Protein AF-A0A1H5K401-F1 (afdb_monomer_lite)

Secondary structure (DSSP, 8-state):
-BB--HHHHHHHHHHHHHHHHHHHHHHHTSSPPSP-HHHHHHHHHHHHHHHHHHHHHHSSPB---PPP-TTSTTSPPPPBSSPPPPPP---HHHHHHHHHHHHHHHHHHHHTSPPHHHHHHHHHHHHT--EEEEEEEEEEEEEEEES---STT--EEEEEEEEEETTS-EEEEEEEEESS---TT-EEEEEE-TT-GGG-EE-BTTS-GGGGGSTT----TTTTHHHHHHHHHHHHHHHHHHHSSSSHHHHHHHHHHHHHHHTT-EEEEEEEEEEEEEEEEEEE-SSTT-EEEEEEEEEEEEETTEEEEEEB--TTTHHHHHHHHTT--EEEEEETTGGGS-SSPPEEEEEE-TTSEEEEEEE-HHHHHHHTTT-EEE---BPPPEEP--B--S-HHHHHHHHHHHHHHHHHHHHHHTT---HHHHHHHHHHHHHHHHHHHHHHHHHHH-----TT-EEEEEE-TTS--

Foldseek 3Di:
DFFDDPQLVVLVVQLLVLLVQLLCVCLQFLLDDPQPVVNVVSLVSSLVSLVSNLVVRVVTDDLFQDDQPPPLPPDAFADALAEPDADPAPCVLLSLLLSLLSLLVSLVSLLPYDFDPLSVLLVVLLVQQKDKAKWFFADWDDKDWDPDDPDDQATKIFTWTWTAGPVRQTFTEHREIDSDDDDGRDIFIWIGRPVCSVSGTHTYPPADVVQSNDSSGDRCPDCSVVSSVVSVVCSVVSSDVSNDDPCVLVCVLVVLLRVCSNVLFKWKWKWQFKAKAWEWEWEADPDVPDIDTDIDIFIWTCTLNNGGWTWADQRVQSVSCCSHCGRFIWMKIFGPVQVPSDDQDFHKIKTAGSVLEIEITTTGPVSVVVQVVRIDGGRDHHHYRDYRSTDPLADSVLSVVLSVLVVVLVVLCSCSSNSNDDSVSSCVSSVSSVVSSVSNSVRSVVSSPDPDPDPRYPYHYHYDPPNDD

Structure (mmCIF, N/CA/C/O backbone):
data_AF-A0A1H5K401-F1
#
_entry.id   AF-A0A1H5K401-F1
#
loop_
_atom_site.group_PDB
_atom_site.id
_atom_site.type_symbol
_atom_site.label_atom_id
_atom_site.label_alt_id
_atom_site.label_comp_id
_atom_site.label_asym_id
_atom_site.label_entity_id
_atom_site.label_seq_id
_atom_site.pdbx_PDB_ins_code
_atom_site.Cartn_x
_atom_site.Cartn_y
_atom_site.Cartn_z
_atom_site.occupancy
_atom_site.B_iso_or_equiv
_atom_site.auth_seq_id
_atom_site.auth_comp_id
_atom_site.auth_asym_id
_atom_site.auth_atom_id
_atom_site.pdbx_PDB_model_num
ATOM 1 N N . MET A 1 1 ? 18.616 -11.819 -7.440 1.00 71.00 1 MET A N 1
ATOM 2 C CA . MET A 1 1 ? 17.325 -11.147 -7.107 1.00 71.00 1 MET A CA 1
ATOM 3 C C . MET A 1 1 ? 16.184 -12.143 -7.334 1.00 71.00 1 MET A C 1
ATOM 5 O O . MET A 1 1 ? 16.471 -13.205 -7.859 1.00 71.00 1 MET A O 1
ATOM 9 N N . ARG A 1 2 ? 14.930 -11.898 -6.920 1.00 76.25 2 ARG A N 1
ATOM 10 C CA . ARG A 1 2 ? 13.802 -12.820 -7.216 1.00 76.25 2 ARG A CA 1
ATOM 11 C C . ARG A 1 2 ? 12.721 -12.120 -8.029 1.00 76.25 2 ARG A C 1
ATOM 13 O O . ARG A 1 2 ? 12.418 -10.959 -7.745 1.00 76.25 2 ARG A O 1
ATOM 20 N N . ARG A 1 3 ? 12.130 -12.821 -8.996 1.00 78.88 3 ARG A N 1
ATOM 21 C CA . ARG A 1 3 ? 11.082 -12.284 -9.879 1.00 78.88 3 ARG A CA 1
ATOM 22 C C . ARG A 1 3 ? 9.757 -12.149 -9.132 1.00 78.88 3 ARG A C 1
ATOM 24 O O . ARG A 1 3 ? 9.429 -12.968 -8.278 1.00 78.88 3 ARG A O 1
ATOM 31 N N . SER A 1 4 ? 8.975 -11.116 -9.417 1.00 79.69 4 SER A N 1
ATOM 32 C CA . SER A 1 4 ? 7.591 -11.050 -8.934 1.00 79.69 4 SER A CA 1
ATOM 33 C C . SER A 1 4 ? 6.729 -12.043 -9.720 1.00 79.69 4 SER A C 1
ATOM 35 O O . SER A 1 4 ? 6.682 -11.992 -10.946 1.00 79.69 4 SER A O 1
ATOM 37 N N . THR A 1 5 ? 6.032 -12.947 -9.033 1.00 83.69 5 THR A N 1
ATOM 38 C CA . THR A 1 5 ? 5.064 -13.869 -9.655 1.00 83.69 5 THR A CA 1
ATOM 39 C C . THR A 1 5 ? 3.630 -13.429 -9.375 1.00 83.69 5 THR A C 1
ATOM 41 O O . THR A 1 5 ? 3.370 -12.691 -8.418 1.00 83.69 5 THR A O 1
ATOM 44 N N . ASP A 1 6 ? 2.664 -13.922 -10.153 1.00 81.38 6 ASP A N 1
ATOM 45 C CA . ASP A 1 6 ? 1.245 -13.611 -9.920 1.00 81.38 6 ASP A CA 1
ATOM 46 C C . ASP A 1 6 ? 0.792 -14.061 -8.527 1.00 81.38 6 ASP A C 1
ATOM 48 O O . ASP A 1 6 ? 0.047 -13.347 -7.859 1.00 81.38 6 ASP A O 1
ATOM 52 N N . TRP A 1 7 ? 1.337 -15.176 -8.031 1.00 83.31 7 TRP A N 1
ATOM 53 C CA . TRP A 1 7 ? 1.142 -15.634 -6.657 1.00 83.31 7 TRP A CA 1
ATOM 54 C C . TRP A 1 7 ? 1.653 -14.629 -5.626 1.00 83.31 7 TRP A C 1
ATOM 56 O O . TRP A 1 7 ? 0.913 -14.278 -4.708 1.00 83.31 7 TRP A O 1
ATOM 66 N N . THR A 1 8 ? 2.875 -14.105 -5.787 1.00 81.19 8 THR A N 1
ATOM 67 C CA . THR A 1 8 ? 3.391 -13.078 -4.863 1.00 81.19 8 THR A CA 1
ATOM 68 C C . THR A 1 8 ? 2.530 -11.816 -4.859 1.00 81.19 8 THR A C 1
ATOM 70 O O . THR A 1 8 ? 2.388 -11.177 -3.819 1.00 81.19 8 THR A O 1
ATOM 73 N N . ARG A 1 9 ? 1.917 -11.464 -5.994 1.00 78.38 9 ARG A N 1
ATOM 74 C CA . ARG A 1 9 ? 1.032 -10.298 -6.107 1.00 78.38 9 ARG A CA 1
ATOM 75 C C . ARG A 1 9 ? -0.335 -10.554 -5.483 1.00 78.38 9 ARG A C 1
ATOM 77 O O . ARG A 1 9 ? -0.811 -9.701 -4.744 1.00 78.38 9 ARG A O 1
ATOM 84 N N . ARG A 1 10 ? -0.955 -11.708 -5.752 1.00 82.69 10 ARG A N 1
ATOM 85 C CA . ARG A 1 10 ? -2.264 -12.087 -5.190 1.00 82.69 10 ARG A CA 1
ATOM 86 C C . ARG A 1 10 ? -2.208 -12.168 -3.668 1.00 82.69 10 ARG A C 1
ATOM 88 O O . ARG A 1 10 ? -3.007 -11.511 -3.014 1.00 82.69 10 ARG A O 1
ATOM 95 N N . TRP A 1 11 ? -1.220 -12.874 -3.116 1.00 83.75 11 TRP A N 1
ATOM 96 C CA . TRP A 1 11 ? -1.035 -12.958 -1.666 1.00 83.75 11 TRP A CA 1
ATOM 97 C C . TRP A 1 11 ? -0.696 -11.605 -1.038 1.00 83.75 11 TRP A C 1
ATOM 99 O O . TRP A 1 11 ? -1.254 -11.267 -0.001 1.00 83.75 11 TRP A O 1
ATOM 109 N N . GLY A 1 12 ? 0.149 -10.798 -1.690 1.00 75.19 12 GLY A N 1
ATOM 110 C CA . GLY A 1 12 ? 0.441 -9.440 -1.229 1.00 75.19 12 GLY A CA 1
ATOM 111 C C . GLY A 1 12 ? -0.803 -8.544 -1.202 1.00 75.19 12 GLY A C 1
ATOM 112 O O . GLY A 1 12 ? -1.040 -7.859 -0.215 1.00 75.19 12 GLY A O 1
ATOM 113 N N . ARG A 1 13 ? -1.641 -8.585 -2.248 1.00 77.69 13 ARG A N 1
ATOM 114 C CA . ARG A 1 13 ? -2.917 -7.848 -2.301 1.00 77.69 13 ARG A CA 1
ATOM 115 C C . ARG A 1 13 ? -3.897 -8.330 -1.238 1.00 77.69 13 ARG A C 1
ATOM 117 O O . ARG A 1 13 ? -4.470 -7.501 -0.546 1.00 77.69 13 ARG A O 1
ATOM 124 N N . ALA A 1 14 ? -4.064 -9.644 -1.094 1.00 79.62 14 ALA A N 1
ATOM 125 C CA . ALA A 1 14 ? -4.936 -10.222 -0.079 1.00 79.62 14 ALA A CA 1
ATOM 126 C C . ALA A 1 14 ? -4.492 -9.808 1.331 1.00 79.62 14 ALA A C 1
ATOM 128 O O . ALA A 1 14 ? -5.319 -9.355 2.115 1.00 79.62 14 ALA A O 1
ATOM 129 N N . ALA A 1 15 ? -3.186 -9.856 1.620 1.00 77.06 15 ALA A N 1
ATOM 130 C CA . ALA A 1 15 ? -2.637 -9.391 2.890 1.00 77.06 15 ALA A CA 1
ATOM 131 C C . ALA A 1 15 ? -2.954 -7.908 3.132 1.00 77.06 15 ALA A C 1
ATOM 133 O O . ALA A 1 15 ? -3.443 -7.565 4.202 1.00 77.06 15 ALA A O 1
ATOM 134 N N . LEU A 1 16 ? -2.753 -7.039 2.134 1.00 72.56 16 LEU A N 1
ATOM 135 C CA . LEU A 1 16 ? -3.067 -5.610 2.251 1.00 72.56 16 LEU A CA 1
ATOM 136 C C . LEU A 1 16 ? -4.561 -5.349 2.483 1.00 72.56 16 LEU A C 1
ATOM 138 O O . LEU A 1 16 ? -4.898 -4.534 3.336 1.00 72.56 16 LEU A O 1
ATOM 142 N N . ILE A 1 17 ? -5.448 -6.048 1.768 1.00 76.88 17 ILE A N 1
ATOM 143 C CA . ILE A 1 17 ? -6.904 -5.931 1.949 1.00 76.88 17 ILE A CA 1
ATOM 144 C C . ILE A 1 17 ? -7.304 -6.366 3.361 1.00 76.88 17 ILE A C 1
ATOM 146 O O . ILE A 1 17 ? -8.077 -5.677 4.019 1.00 76.88 17 ILE A O 1
ATOM 150 N N . CYS A 1 18 ? -6.751 -7.475 3.853 1.00 77.56 18 CYS A N 1
ATOM 151 C CA . CYS A 1 18 ? -7.065 -7.970 5.191 1.00 77.56 18 CYS A CA 1
ATOM 152 C C . CYS A 1 18 ? -6.546 -7.023 6.277 1.00 77.56 18 CYS A C 1
ATOM 154 O O . CYS A 1 18 ? -7.270 -6.732 7.221 1.00 77.56 18 CYS A O 1
ATOM 156 N N . VAL A 1 19 ? -5.333 -6.481 6.124 1.00 72.06 19 VAL A N 1
ATOM 157 C CA . VAL A 1 19 ? -4.804 -5.463 7.046 1.00 72.06 19 VAL A CA 1
ATOM 158 C C . VAL A 1 19 ? -5.676 -4.206 7.022 1.00 72.06 19 VAL A C 1
ATOM 160 O O . VAL A 1 19 ? -6.018 -3.695 8.083 1.00 72.06 19 VAL A O 1
ATOM 163 N N . ALA A 1 20 ? -6.102 -3.741 5.843 1.00 70.00 20 ALA A N 1
ATOM 164 C CA . ALA A 1 20 ? -7.027 -2.614 5.734 1.00 70.00 20 ALA A CA 1
ATOM 165 C C . ALA A 1 20 ? -8.359 -2.896 6.450 1.00 70.00 20 ALA A C 1
ATOM 167 O O . ALA A 1 20 ? -8.867 -2.027 7.152 1.00 70.00 20 ALA A O 1
ATOM 168 N N . ALA A 1 21 ? -8.895 -4.114 6.338 1.00 75.25 21 ALA A N 1
ATOM 169 C CA . ALA A 1 21 ? -10.105 -4.514 7.052 1.00 75.25 21 ALA A CA 1
ATOM 170 C C . ALA A 1 21 ? -9.909 -4.497 8.579 1.00 75.25 21 ALA A C 1
ATOM 172 O O . ALA A 1 21 ? -10.714 -3.889 9.278 1.00 75.25 21 ALA A O 1
ATOM 173 N N . VAL A 1 22 ? -8.820 -5.084 9.098 1.00 73.81 22 VAL A N 1
ATOM 174 C CA . VAL A 1 22 ? -8.483 -5.072 10.541 1.00 73.81 22 VAL A CA 1
ATOM 175 C C . VAL A 1 22 ? -8.444 -3.649 11.093 1.00 73.81 22 VAL A C 1
ATOM 177 O O . VAL A 1 22 ? -8.926 -3.384 12.189 1.00 73.81 22 VAL A O 1
ATOM 180 N N . VAL A 1 23 ? -7.875 -2.740 10.311 1.00 69.12 23 VAL A N 1
ATOM 181 C CA . VAL A 1 23 ? -7.699 -1.332 10.651 1.00 69.12 23 VAL A CA 1
ATOM 182 C C . VAL A 1 23 ? -9.013 -0.539 10.550 1.00 69.12 23 VAL A C 1
ATOM 184 O O . VAL A 1 23 ? -9.268 0.358 11.342 1.00 69.12 23 VAL A O 1
ATOM 187 N N . LEU A 1 24 ? -9.895 -0.860 9.604 1.00 68.19 24 LEU A N 1
ATOM 188 C CA . LEU A 1 24 ? -11.166 -0.144 9.449 1.00 68.19 24 LEU A CA 1
ATOM 189 C C . LEU A 1 24 ? -12.246 -0.619 10.430 1.00 68.19 24 LEU A C 1
ATOM 191 O O . LEU A 1 24 ? -13.110 0.169 10.808 1.00 68.19 24 LEU A O 1
ATOM 195 N N . LEU A 1 25 ? -12.206 -1.877 10.875 1.00 73.31 25 LEU A N 1
ATOM 196 C CA . LEU A 1 25 ? -13.236 -2.461 11.746 1.00 73.31 25 LEU A CA 1
ATOM 197 C C . LEU A 1 25 ? -13.482 -1.689 13.063 1.00 73.31 25 LEU A C 1
ATOM 199 O O . LEU A 1 25 ? -14.650 -1.535 13.429 1.00 73.31 25 LEU A O 1
ATOM 203 N N . PRO A 1 26 ? -12.463 -1.158 13.770 1.00 68.62 26 PRO A N 1
ATOM 204 C CA . PRO A 1 26 ? -12.669 -0.314 14.951 1.00 68.62 26 PRO A CA 1
ATOM 205 C C . PRO A 1 26 ? -13.393 0.997 14.664 1.00 68.62 26 PRO A C 1
ATOM 207 O O . PRO A 1 26 ? -14.170 1.441 15.499 1.00 68.62 26 PRO A O 1
ATOM 210 N N . VAL A 1 27 ? -13.158 1.594 13.493 1.00 66.19 27 VAL A N 1
ATOM 211 C CA . VAL A 1 27 ? -13.806 2.844 13.065 1.00 66.19 27 VAL A CA 1
ATOM 212 C C . VAL A 1 27 ? -15.258 2.576 12.679 1.00 66.19 27 VAL A C 1
ATOM 214 O O . VAL A 1 27 ? -16.162 3.311 13.050 1.00 66.19 27 VAL A O 1
ATOM 217 N N . VAL A 1 28 ? -15.475 1.488 11.942 1.00 69.12 28 VAL A N 1
ATOM 218 C CA . VAL A 1 28 ? -16.784 1.073 11.432 1.00 69.12 28 VAL A CA 1
ATOM 219 C C . VAL A 1 28 ? -17.670 0.548 12.567 1.00 69.12 28 VAL A C 1
ATOM 221 O O . VAL A 1 28 ? -18.878 0.684 12.515 1.00 69.12 28 VAL A O 1
ATOM 224 N N . ARG A 1 29 ? -17.123 -0.049 13.625 1.00 70.94 29 ARG A N 1
ATOM 225 C CA . ARG A 1 29 ? -17.916 -0.507 14.776 1.00 70.94 29 ARG A CA 1
ATOM 226 C C . ARG A 1 29 ? -17.196 -0.160 16.063 1.00 70.94 29 ARG A C 1
ATOM 228 O O . ARG A 1 29 ? -16.596 -1.040 16.682 1.00 70.94 29 ARG A O 1
ATOM 235 N N . PHE A 1 30 ? -17.223 1.109 16.450 1.00 67.56 30 PHE A N 1
ATOM 236 C CA . PHE A 1 30 ? -16.532 1.571 17.652 1.00 67.56 30 PHE A CA 1
ATOM 237 C C . PHE A 1 30 ? -17.109 0.937 18.920 1.00 67.56 30 PHE A C 1
ATOM 239 O O . PHE A 1 30 ? -16.340 0.420 19.723 1.00 67.56 30 PHE A O 1
ATOM 246 N N . THR A 1 31 ? -18.433 0.871 19.047 1.00 66.06 31 THR A N 1
ATOM 247 C CA . THR A 1 31 ? -19.118 0.467 20.284 1.00 66.06 31 THR A CA 1
ATOM 248 C C . THR A 1 31 ? -19.415 -1.022 20.416 1.00 66.06 31 THR A C 1
ATOM 250 O O . THR A 1 31 ? -19.835 -1.445 21.485 1.00 66.06 31 THR A O 1
ATOM 253 N N . ALA A 1 32 ? -19.204 -1.840 19.375 1.00 69.88 32 ALA A N 1
ATOM 254 C CA . ALA A 1 32 ? -19.583 -3.248 19.483 1.00 69.88 32 ALA A CA 1
ATOM 255 C C . ALA A 1 32 ? -18.762 -3.970 20.565 1.00 69.88 32 ALA A C 1
ATOM 257 O O . ALA A 1 32 ? -17.531 -3.833 20.600 1.00 69.88 32 ALA A O 1
ATOM 258 N N . ALA A 1 33 ? -19.473 -4.731 21.399 1.00 67.94 33 ALA A N 1
ATOM 259 C CA . ALA A 1 33 ? -18.963 -5.366 22.607 1.00 67.94 33 ALA A CA 1
ATOM 260 C C . ALA A 1 33 ? -17.840 -6.385 22.342 1.00 67.94 33 ALA A C 1
ATOM 262 O O . ALA A 1 33 ? -17.712 -6.950 21.248 1.00 67.94 33 ALA A O 1
ATOM 263 N N . ALA A 1 34 ? -17.014 -6.622 23.362 1.00 70.38 34 ALA A N 1
ATOM 264 C CA . ALA A 1 34 ? -16.078 -7.739 23.372 1.00 70.38 34 ALA A CA 1
ATOM 265 C C . ALA A 1 34 ? -16.833 -9.062 23.652 1.00 70.38 34 ALA A C 1
ATOM 267 O O . ALA A 1 34 ? -17.833 -9.036 24.360 1.00 70.38 34 ALA A O 1
ATOM 268 N N . PRO A 1 35 ? -16.386 -10.217 23.120 1.00 73.38 35 PRO A N 1
ATOM 269 C CA . PRO A 1 35 ? -15.206 -10.403 22.284 1.00 73.38 35 PRO A CA 1
ATOM 270 C C . PRO A 1 35 ? -15.423 -9.997 20.817 1.00 73.38 35 PRO A C 1
ATOM 272 O O . PRO A 1 35 ? -16.409 -10.352 20.172 1.00 73.38 35 PRO A O 1
ATOM 275 N N . ARG A 1 36 ? -14.429 -9.319 20.235 1.00 75.75 36 ARG A N 1
ATOM 276 C CA . ARG A 1 36 ? -14.435 -8.884 18.828 1.00 75.75 36 ARG A CA 1
ATOM 277 C C . ARG A 1 36 ? -13.953 -9.974 17.885 1.00 75.75 36 ARG A C 1
ATOM 279 O O . ARG A 1 36 ? -12.871 -9.896 17.303 1.00 75.75 36 ARG A O 1
ATOM 286 N N . VAL A 1 37 ? -14.782 -11.006 17.737 1.00 79.06 37 VAL A N 1
ATOM 287 C CA . VAL A 1 37 ? -14.511 -12.155 16.855 1.00 79.06 37 VAL A CA 1
ATOM 288 C C . VAL A 1 37 ? -14.290 -11.707 15.406 1.00 79.06 37 VAL A C 1
ATOM 290 O O . VAL A 1 37 ? -13.440 -12.264 14.719 1.00 79.06 37 VAL A O 1
ATOM 293 N N . ASP A 1 38 ? -14.978 -10.653 14.961 1.00 79.81 38 ASP A N 1
ATOM 294 C CA . ASP A 1 38 ? -14.778 -10.020 13.653 1.00 79.81 38 ASP A CA 1
ATOM 295 C C . ASP A 1 38 ? -13.324 -9.563 13.438 1.00 79.81 38 ASP A C 1
ATOM 297 O O . ASP A 1 38 ? -12.705 -9.887 12.421 1.00 79.81 38 ASP A O 1
ATOM 301 N N . MET A 1 39 ? -12.753 -8.862 14.420 1.00 77.31 39 MET A N 1
ATOM 302 C CA . MET A 1 39 ? -11.369 -8.393 14.379 1.00 77.31 39 MET A CA 1
ATOM 303 C C . MET A 1 39 ? -10.372 -9.547 14.491 1.00 77.31 39 MET A C 1
ATOM 305 O O . MET A 1 39 ? -9.387 -9.566 13.754 1.00 77.31 39 MET A O 1
ATOM 309 N N . LEU A 1 40 ? -10.641 -10.532 15.356 1.00 78.38 40 LEU A N 1
ATOM 310 C CA . LEU A 1 40 ? -9.796 -11.721 15.500 1.00 78.38 40 LEU A CA 1
ATOM 311 C C . LEU A 1 40 ? -9.708 -12.505 14.188 1.00 78.38 40 LEU A C 1
ATOM 313 O O . LEU A 1 40 ? -8.608 -12.813 13.730 1.00 78.38 40 LEU A O 1
ATOM 317 N N . VAL A 1 41 ? -10.848 -12.754 13.536 1.00 83.31 41 VAL A N 1
ATOM 318 C CA . VAL A 1 41 ? -10.902 -13.423 12.230 1.00 83.31 41 VAL A CA 1
ATOM 319 C C . VAL A 1 41 ? -10.129 -12.618 11.188 1.00 83.31 41 VAL A C 1
ATOM 321 O O . VAL A 1 41 ? -9.281 -13.179 10.493 1.00 83.31 41 VAL A O 1
ATOM 324 N N . ALA A 1 42 ? -10.351 -11.304 11.103 1.00 81.38 42 ALA A N 1
ATOM 325 C CA . ALA A 1 42 ? -9.641 -10.452 10.150 1.00 81.38 42 ALA A CA 1
ATOM 326 C C . ALA A 1 42 ? -8.114 -10.481 10.368 1.00 81.38 42 ALA A C 1
ATOM 328 O O . ALA A 1 42 ? -7.351 -10.559 9.402 1.00 81.38 42 ALA A O 1
ATOM 329 N N . MET A 1 43 ? -7.658 -10.492 11.625 1.00 79.94 43 MET A N 1
ATOM 330 C CA . MET A 1 43 ? -6.241 -10.591 11.982 1.00 79.94 43 MET A CA 1
ATOM 331 C C . MET A 1 43 ? -5.646 -11.954 11.629 1.00 79.94 43 MET A C 1
ATOM 333 O O . MET A 1 43 ? -4.549 -12.013 11.069 1.00 79.94 43 MET A O 1
ATOM 337 N N . SER A 1 44 ? -6.364 -13.049 11.894 1.00 80.25 44 SER A N 1
ATOM 338 C CA . SER A 1 44 ? -5.936 -14.395 11.504 1.00 80.25 44 SER A CA 1
ATOM 339 C C . SER A 1 44 ? -5.812 -14.525 9.986 1.00 80.25 44 SER A C 1
ATOM 341 O O . SER A 1 44 ? -4.802 -15.029 9.494 1.00 80.25 44 SER A O 1
ATOM 343 N N . VAL A 1 45 ? -6.788 -14.015 9.229 1.00 84.31 45 VAL A N 1
ATOM 344 C CA . VAL A 1 45 ? -6.736 -14.024 7.760 1.00 84.31 45 VAL A CA 1
ATOM 345 C C . VAL A 1 45 ? -5.576 -13.159 7.259 1.00 84.31 45 VAL A C 1
ATOM 347 O O . VAL A 1 45 ? -4.815 -13.604 6.400 1.00 84.31 45 VAL A O 1
ATOM 350 N N . ALA A 1 46 ? -5.363 -11.969 7.833 1.00 80.69 46 ALA A N 1
ATOM 351 C CA . ALA A 1 46 ? -4.228 -11.112 7.489 1.00 80.69 46 ALA A CA 1
ATOM 352 C C . ALA A 1 46 ? -2.880 -11.812 7.730 1.00 80.69 46 ALA A C 1
ATOM 354 O O . ALA A 1 46 ? -1.995 -11.751 6.871 1.00 80.69 46 ALA A O 1
ATOM 355 N N . LEU A 1 47 ? -2.737 -12.522 8.854 1.00 80.75 47 LEU A N 1
ATOM 356 C CA . LEU A 1 47 ? -1.543 -13.299 9.179 1.00 80.75 47 LEU A CA 1
ATOM 357 C C . LEU A 1 47 ? -1.309 -14.424 8.163 1.00 80.75 47 LEU A C 1
ATOM 359 O O . LEU A 1 47 ? -0.209 -14.537 7.621 1.00 80.75 47 LEU A O 1
ATOM 363 N N . VAL A 1 48 ? -2.339 -15.219 7.860 1.00 87.25 48 VAL A N 1
ATOM 364 C CA . VAL A 1 48 ? -2.268 -16.300 6.862 1.00 87.25 48 VAL A CA 1
ATOM 365 C C . VAL A 1 48 ? -1.895 -15.741 5.491 1.00 87.25 48 VAL A C 1
ATOM 367 O O . VAL A 1 48 ? -1.006 -16.280 4.830 1.00 87.25 48 VAL A O 1
ATOM 370 N N . CYS A 1 49 ? -2.497 -14.624 5.075 1.00 84.25 49 CYS A N 1
ATOM 371 C CA . CYS A 1 49 ? -2.150 -13.971 3.818 1.00 84.25 49 CYS A CA 1
ATOM 372 C C . CYS A 1 49 ? -0.714 -13.434 3.807 1.00 84.25 49 CYS A C 1
ATOM 374 O O . CYS A 1 49 ? -0.017 -13.576 2.801 1.00 84.25 49 CYS A O 1
ATOM 376 N N . GLY A 1 50 ? -0.245 -12.862 4.919 1.00 78.62 50 GLY A N 1
ATOM 377 C CA . GLY A 1 50 ? 1.135 -12.408 5.086 1.00 78.62 50 GLY A CA 1
ATOM 378 C C . GLY A 1 50 ? 2.143 -13.557 5.002 1.00 78.62 50 GLY A C 1
ATOM 379 O O . GLY A 1 50 ? 3.131 -13.465 4.270 1.00 78.62 50 GLY A O 1
ATOM 380 N N . LEU A 1 51 ? 1.875 -14.676 5.676 1.00 80.50 51 LEU A N 1
ATOM 381 C CA . LEU A 1 51 ? 2.699 -15.886 5.605 1.00 80.50 51 LEU A CA 1
ATOM 382 C C . LEU A 1 51 ? 2.669 -16.512 4.205 1.00 80.50 51 LEU A C 1
ATOM 384 O O . LEU A 1 51 ? 3.720 -16.879 3.676 1.00 80.50 51 LEU A O 1
ATOM 388 N N . GLY A 1 52 ? 1.499 -16.559 3.565 1.00 84.00 52 GLY A N 1
ATOM 389 C CA . GLY A 1 52 ? 1.339 -16.982 2.174 1.00 84.00 52 GLY A CA 1
ATOM 390 C C . GLY A 1 52 ? 2.144 -16.105 1.214 1.00 84.00 52 GLY A C 1
ATOM 391 O O . GLY A 1 52 ? 2.806 -16.613 0.307 1.00 84.00 52 GLY A O 1
ATOM 392 N N . TRP A 1 53 ? 2.191 -14.794 1.466 1.00 83.69 53 TRP A N 1
ATOM 393 C CA . TRP A 1 53 ? 3.013 -13.859 0.704 1.00 83.69 53 TRP A CA 1
ATOM 394 C C . TRP A 1 53 ? 4.508 -14.145 0.868 1.00 83.69 53 TRP A C 1
ATOM 396 O O . TRP A 1 53 ? 5.229 -14.230 -0.129 1.00 83.69 53 TRP A O 1
ATOM 406 N N . VAL A 1 54 ? 4.978 -14.370 2.098 1.00 82.62 54 VAL A N 1
ATOM 407 C CA . VAL A 1 54 ? 6.368 -14.771 2.370 1.00 82.62 54 VAL A CA 1
ATOM 408 C C . VAL A 1 54 ? 6.694 -16.100 1.679 1.00 82.62 54 VAL A C 1
ATOM 410 O O . VAL A 1 54 ? 7.703 -16.192 0.974 1.00 82.62 54 VAL A O 1
ATOM 413 N N . GLY A 1 55 ? 5.825 -17.105 1.800 1.00 83.50 55 GLY A N 1
ATOM 414 C CA . GLY A 1 55 ? 5.974 -18.408 1.148 1.00 83.50 55 GLY A CA 1
ATOM 415 C C . GLY A 1 55 ? 6.067 -18.297 -0.375 1.00 83.50 55 GLY A C 1
ATOM 416 O O . GLY A 1 55 ? 7.004 -18.823 -0.979 1.00 83.50 55 GLY A O 1
ATOM 417 N N . ALA A 1 56 ? 5.167 -17.529 -0.996 1.00 84.94 56 ALA A N 1
ATOM 418 C CA . ALA A 1 56 ? 5.187 -17.265 -2.432 1.00 84.94 56 ALA A CA 1
ATOM 419 C C . ALA A 1 56 ? 6.500 -16.603 -2.876 1.00 84.94 56 ALA A C 1
ATOM 421 O O . ALA A 1 56 ? 7.028 -16.932 -3.934 1.00 84.94 56 ALA A O 1
ATOM 422 N N . THR A 1 57 ? 7.074 -15.709 -2.064 1.00 81.88 57 THR A N 1
ATOM 423 C CA . THR A 1 57 ? 8.345 -15.045 -2.408 1.00 81.88 57 THR A CA 1
ATOM 424 C C . THR A 1 57 ? 9.553 -15.958 -2.271 1.00 81.88 57 THR A C 1
ATOM 426 O O . THR A 1 57 ? 10.481 -15.857 -3.068 1.00 81.88 57 THR A O 1
ATOM 429 N N . ARG A 1 58 ? 9.541 -16.883 -1.303 1.00 82.94 58 ARG A N 1
ATOM 430 C CA . ARG A 1 58 ? 10.579 -17.918 -1.166 1.00 82.94 58 ARG A CA 1
ATOM 431 C C . ARG A 1 58 ? 10.544 -18.939 -2.300 1.00 82.94 58 ARG A C 1
ATOM 433 O O . ARG A 1 58 ? 11.574 -19.532 -2.600 1.00 82.94 58 ARG A O 1
ATOM 440 N N . ARG A 1 59 ? 9.385 -19.133 -2.928 1.00 85.50 59 ARG A N 1
ATOM 441 C CA . ARG A 1 59 ? 9.217 -19.984 -4.116 1.00 85.50 59 ARG A CA 1
ATOM 442 C C . ARG A 1 59 ? 9.356 -19.223 -5.433 1.00 85.50 59 ARG A C 1
ATOM 444 O O . ARG A 1 59 ? 9.361 -19.843 -6.487 1.00 85.50 59 ARG A O 1
ATOM 451 N N . ALA A 1 60 ? 9.462 -17.896 -5.390 1.00 82.69 60 ALA A N 1
ATOM 452 C CA . ALA A 1 60 ? 9.624 -17.103 -6.596 1.00 82.69 60 ALA A CA 1
ATOM 453 C C . ALA A 1 60 ? 10.984 -17.396 -7.252 1.00 82.69 60 ALA A C 1
ATOM 455 O O . ALA A 1 60 ? 11.982 -17.477 -6.524 1.00 82.69 60 ALA A O 1
ATOM 456 N N . PRO A 1 61 ? 11.038 -17.523 -8.588 1.00 82.06 61 PRO A N 1
ATOM 457 C CA . PRO A 1 61 ? 12.262 -17.871 -9.293 1.00 82.06 61 PRO A CA 1
ATOM 458 C C . PRO A 1 61 ? 13.343 -16.816 -9.048 1.00 82.06 61 PRO A C 1
ATOM 460 O O . PRO A 1 61 ? 13.060 -15.613 -8.941 1.00 82.06 61 PRO A O 1
ATOM 463 N N . VAL A 1 62 ? 14.579 -17.289 -8.905 1.00 80.06 62 VAL A N 1
ATOM 464 C CA . VAL A 1 62 ? 15.758 -16.428 -8.828 1.00 80.06 62 VAL A CA 1
ATOM 465 C C . VAL A 1 62 ? 16.014 -15.879 -10.228 1.00 80.06 62 VAL A C 1
ATOM 467 O O . VAL A 1 62 ? 15.877 -16.590 -11.214 1.00 80.06 62 VAL A O 1
ATOM 470 N N . LEU A 1 63 ? 16.304 -14.583 -10.306 1.00 72.50 63 LEU A N 1
ATOM 471 C CA . LEU A 1 63 ? 16.825 -13.972 -11.521 1.00 72.50 63 LEU A CA 1
ATOM 472 C C . LEU A 1 63 ? 18.264 -14.439 -11.675 1.00 72.50 63 LEU A C 1
ATOM 474 O O . LEU A 1 63 ? 19.134 -13.997 -10.917 1.00 72.50 63 LEU A O 1
ATOM 478 N N . GLU A 1 64 ? 18.453 -15.354 -12.609 1.00 68.38 64 GLU A N 1
ATOM 479 C CA . GLU A 1 64 ? 19.743 -15.811 -13.104 1.00 68.38 64 GLU A CA 1
ATOM 480 C C . GLU A 1 64 ? 19.911 -15.251 -14.523 1.00 68.38 64 GLU A C 1
ATOM 482 O O . GLU A 1 64 ? 18.903 -15.118 -15.225 1.00 68.38 64 GLU A O 1
ATOM 487 N N . PRO A 1 65 ? 21.133 -14.874 -14.938 1.00 61.38 65 PRO A N 1
ATOM 488 C CA . PRO A 1 65 ? 21.398 -14.544 -16.333 1.00 61.38 65 PRO A CA 1
ATOM 489 C C . PRO A 1 65 ? 21.030 -15.765 -17.174 1.00 61.38 65 PRO A C 1
ATOM 491 O O . PRO A 1 65 ? 21.625 -16.831 -17.004 1.00 61.38 65 PRO A O 1
ATOM 494 N N . GLY A 1 66 ? 20.006 -15.638 -18.014 1.00 54.66 66 GLY A N 1
ATOM 495 C CA . GLY A 1 66 ? 19.672 -16.697 -18.955 1.00 54.66 66 GLY A CA 1
ATOM 496 C C . GLY A 1 66 ? 20.798 -16.835 -19.982 1.00 54.66 66 GLY A C 1
ATOM 497 O O . GLY A 1 66 ? 21.419 -15.825 -20.325 1.00 54.66 66 GLY A O 1
ATOM 498 N N . PRO A 1 67 ? 21.089 -18.046 -20.485 1.00 56.25 67 PRO A N 1
ATOM 499 C CA . PRO A 1 67 ? 21.848 -18.152 -21.723 1.00 56.25 67 PRO A CA 1
ATOM 500 C C . PRO A 1 67 ? 21.099 -17.375 -22.821 1.00 56.25 67 PRO A C 1
ATOM 502 O O . PRO A 1 67 ? 19.863 -17.342 -22.781 1.00 56.25 67 PRO A O 1
ATOM 505 N N . PRO A 1 68 ? 21.806 -16.744 -23.776 1.00 56.09 68 PRO A N 1
ATOM 506 C CA . PRO A 1 68 ? 21.154 -16.087 -24.904 1.00 56.09 68 PRO A CA 1
ATOM 507 C C . PRO A 1 68 ? 20.200 -17.088 -25.555 1.00 56.09 68 PRO A C 1
ATOM 509 O O . PRO A 1 68 ? 20.578 -18.235 -25.811 1.00 56.09 68 PRO A O 1
ATOM 512 N N . THR A 1 69 ? 18.941 -16.691 -25.739 1.00 54.88 69 THR A N 1
ATOM 513 C CA . THR A 1 69 ? 17.915 -17.589 -26.275 1.00 54.88 69 THR A CA 1
ATOM 514 C C . THR A 1 69 ? 18.219 -17.825 -27.750 1.00 54.88 69 THR A C 1
ATOM 516 O O . THR A 1 69 ? 17.825 -17.042 -28.606 1.00 54.88 69 THR A O 1
ATOM 519 N N . SER A 1 70 ? 18.977 -18.881 -28.045 1.00 46.59 70 SER A N 1
ATOM 520 C CA . SER A 1 70 ? 19.388 -19.211 -29.408 1.00 46.59 70 SER A CA 1
ATOM 521 C C . SER A 1 70 ? 18.152 -19.475 -30.274 1.00 46.59 70 SER A C 1
ATOM 523 O O . SER A 1 70 ? 17.358 -20.358 -29.951 1.00 46.59 70 SER A O 1
ATOM 525 N N . GLY A 1 71 ? 17.992 -18.709 -31.357 1.00 53.31 71 GLY A N 1
ATOM 526 C CA . GLY A 1 71 ? 16.936 -18.910 -32.358 1.00 53.31 71 GLY A CA 1
ATOM 527 C C . GLY A 1 71 ? 15.746 -17.943 -32.310 1.00 53.31 71 GLY A C 1
ATOM 528 O O . GLY A 1 71 ? 14.808 -18.141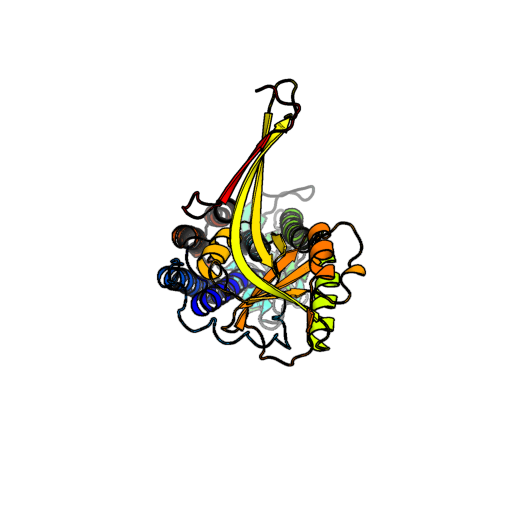 -33.072 1.00 53.31 71 GLY A O 1
ATOM 529 N N . LEU A 1 72 ? 15.756 -16.909 -31.455 1.00 54.41 72 LEU A N 1
ATOM 530 C CA . LEU A 1 72 ? 14.768 -15.810 -31.513 1.00 54.41 72 LEU A CA 1
ATOM 531 C C . LEU A 1 72 ? 15.260 -14.576 -32.293 1.00 54.41 72 LEU A C 1
ATOM 533 O O . LEU A 1 72 ? 14.467 -13.672 -32.531 1.00 54.41 72 LEU A O 1
ATOM 537 N N . ASP A 1 73 ? 16.531 -14.551 -32.703 1.00 52.41 73 ASP A N 1
ATOM 538 C CA . ASP A 1 73 ? 17.151 -13.422 -33.416 1.00 52.41 73 ASP A CA 1
ATOM 539 C C . ASP A 1 73 ? 16.924 -13.447 -34.943 1.00 52.41 73 ASP A C 1
ATOM 541 O O . ASP A 1 73 ? 17.288 -12.498 -35.631 1.00 52.41 73 ASP A O 1
ATOM 545 N N . GLU A 1 74 ? 16.335 -14.516 -35.500 1.00 55.16 74 GLU A N 1
ATOM 546 C CA . GLU A 1 74 ? 16.167 -14.657 -36.960 1.00 55.16 74 GLU A CA 1
ATOM 547 C C . GLU A 1 74 ? 14.945 -13.912 -37.526 1.00 55.16 74 GLU A C 1
ATOM 549 O O . GLU A 1 74 ? 14.886 -13.675 -38.732 1.00 55.16 74 GLU A O 1
ATOM 554 N N . GLU A 1 75 ? 13.993 -13.486 -36.689 1.00 56.97 75 GLU A N 1
ATOM 555 C CA . GLU A 1 75 ? 12.798 -12.764 -37.139 1.00 56.97 75 GLU A CA 1
ATOM 556 C C . GLU A 1 75 ? 12.604 -11.493 -36.301 1.00 56.97 75 GLU A C 1
ATOM 558 O O . GLU A 1 75 ? 12.279 -11.550 -35.114 1.00 56.97 75 GLU A O 1
ATOM 563 N N . LEU A 1 76 ? 12.827 -10.328 -36.925 1.00 60.09 76 LEU A N 1
ATOM 564 C CA . LEU A 1 76 ? 12.574 -9.015 -36.322 1.00 60.09 76 LEU A CA 1
ATOM 565 C C . LEU A 1 76 ? 11.139 -8.994 -35.764 1.00 60.09 76 LEU A C 1
ATOM 567 O O . LEU A 1 76 ? 10.187 -9.129 -36.541 1.00 60.09 76 LEU A O 1
ATOM 571 N N . PRO A 1 77 ? 10.941 -8.837 -34.442 1.00 61.34 77 PRO A N 1
ATOM 572 C CA . PRO A 1 77 ? 9.613 -8.972 -33.863 1.00 61.34 77 PRO A CA 1
ATOM 573 C C . PRO A 1 77 ? 8.685 -7.879 -34.394 1.00 61.34 77 PRO A C 1
ATOM 575 O O . PRO A 1 77 ? 9.087 -6.730 -34.543 1.00 61.34 77 PRO A O 1
ATOM 578 N N . SER A 1 78 ? 7.418 -8.201 -34.658 1.00 65.50 78 SER A N 1
ATOM 579 C CA . SER A 1 78 ? 6.439 -7.181 -35.049 1.00 65.50 78 SER A CA 1
ATOM 580 C C . SER A 1 78 ? 6.312 -6.116 -33.955 1.00 65.50 78 SER A C 1
ATOM 582 O O . SER A 1 78 ? 6.167 -6.450 -32.775 1.00 65.50 78 SER A O 1
ATOM 584 N N . ILE A 1 79 ? 6.305 -4.843 -34.340 1.00 65.94 79 ILE A N 1
ATOM 585 C CA . ILE A 1 79 ? 6.188 -3.720 -33.403 1.00 65.94 79 ILE A CA 1
ATOM 586 C C . ILE A 1 79 ? 4.790 -3.754 -32.757 1.00 65.94 79 ILE A C 1
ATOM 588 O O . ILE A 1 79 ? 3.798 -3.920 -33.467 1.00 65.94 79 ILE A O 1
ATOM 592 N N . PRO A 1 80 ? 4.659 -3.670 -31.420 1.00 65.12 80 PRO A N 1
ATOM 593 C CA . PRO A 1 80 ? 3.377 -3.909 -30.759 1.00 65.12 80 PRO A CA 1
ATOM 594 C C . PRO A 1 80 ? 2.378 -2.771 -30.995 1.00 65.12 80 PRO A C 1
ATOM 596 O O . PRO A 1 80 ? 2.702 -1.602 -30.799 1.00 65.12 80 PRO A O 1
ATOM 599 N N . SER A 1 81 ? 1.122 -3.119 -31.298 1.00 65.62 81 SER A N 1
ATOM 600 C CA . SER A 1 81 ? 0.027 -2.152 -31.491 1.00 65.62 81 SER A CA 1
ATOM 601 C C . SER A 1 81 ? -0.577 -1.638 -30.181 1.00 65.62 81 SER A C 1
ATOM 603 O O . SER A 1 81 ? -1.353 -0.686 -30.163 1.00 65.62 81 SER A O 1
ATOM 605 N N . ALA A 1 82 ? -0.283 -2.309 -29.066 1.00 69.12 82 ALA A N 1
ATOM 606 C CA . ALA A 1 82 ? -0.798 -1.963 -27.752 1.00 69.12 82 ALA A CA 1
ATOM 607 C C . ALA A 1 82 ? 0.324 -2.040 -26.719 1.00 69.12 82 ALA A C 1
ATOM 609 O O . ALA A 1 82 ? 0.803 -3.123 -26.362 1.00 69.12 82 ALA A O 1
ATOM 610 N N . LEU A 1 83 ? 0.721 -0.871 -26.218 1.00 67.69 83 LEU A N 1
ATOM 611 C CA . LEU A 1 83 ? 1.663 -0.772 -25.113 1.00 67.69 83 LEU A CA 1
ATOM 612 C C . LEU A 1 83 ? 0.979 -1.164 -23.796 1.00 67.69 83 LEU A C 1
ATOM 614 O O . LEU A 1 83 ? -0.216 -0.897 -23.602 1.00 67.69 83 LEU A O 1
ATOM 618 N N . PRO A 1 84 ? 1.715 -1.767 -22.846 1.00 63.72 84 PRO A N 1
ATOM 619 C CA . PRO A 1 84 ? 1.147 -2.078 -21.551 1.00 63.72 84 PRO A CA 1
ATOM 620 C C . PRO A 1 84 ? 0.755 -0.777 -20.860 1.00 63.72 84 PRO A C 1
ATOM 622 O O . PRO A 1 84 ? 1.495 0.211 -20.899 1.00 63.72 84 PRO A O 1
ATOM 625 N N . ARG A 1 85 ? -0.386 -0.783 -20.161 1.00 58.34 85 ARG A N 1
ATOM 626 C CA . ARG A 1 85 ? -0.737 0.341 -19.286 1.00 58.34 85 ARG A CA 1
ATOM 627 C C . ARG A 1 85 ? 0.440 0.592 -18.341 1.00 58.34 85 ARG A C 1
ATOM 629 O O . ARG A 1 85 ? 0.938 -0.379 -17.758 1.00 58.34 85 ARG A O 1
ATOM 636 N N . PRO A 1 86 ? 0.890 1.852 -18.186 1.00 52.09 86 PRO A N 1
ATOM 637 C CA . PRO A 1 86 ? 1.998 2.153 -17.300 1.00 52.09 86 PRO A CA 1
ATOM 638 C C . PRO A 1 86 ? 1.686 1.560 -15.931 1.00 52.09 86 PRO A C 1
ATOM 640 O O . PRO A 1 86 ? 0.567 1.702 -15.427 1.00 52.09 86 PRO A O 1
ATOM 643 N N . PHE A 1 87 ? 2.661 0.853 -15.353 1.00 47.12 87 PHE A N 1
ATOM 644 C CA . PHE A 1 87 ? 2.524 0.380 -13.984 1.00 47.12 87 PHE A CA 1
ATOM 645 C C . PHE A 1 87 ? 2.136 1.581 -13.118 1.00 47.12 87 PHE A C 1
ATOM 647 O O . PHE A 1 87 ? 2.787 2.628 -13.237 1.00 47.12 87 PHE A O 1
ATOM 654 N N . PRO A 1 88 ? 1.094 1.468 -12.270 1.00 49.34 88 PRO A N 1
ATOM 655 C CA . PRO A 1 88 ? 0.839 2.512 -11.299 1.00 49.34 88 PRO A CA 1
ATOM 656 C C . PRO A 1 88 ? 2.135 2.730 -10.525 1.00 49.34 88 PRO A C 1
ATOM 658 O O . PRO A 1 88 ? 2.859 1.769 -10.237 1.00 49.34 88 PRO A O 1
ATOM 661 N N . VAL A 1 89 ? 2.421 4.004 -10.248 1.00 52.88 89 VAL A N 1
ATOM 662 C CA . VAL A 1 89 ? 3.438 4.486 -9.305 1.00 52.88 89 VAL A CA 1
ATOM 663 C C . VAL A 1 89 ? 3.676 3.441 -8.216 1.00 52.88 89 VAL A C 1
ATOM 665 O O . VAL A 1 89 ? 2.697 2.845 -7.760 1.00 52.88 89 VAL A O 1
ATOM 668 N N . PRO A 1 90 ? 4.915 3.190 -7.760 1.00 53.53 90 PRO A N 1
ATOM 669 C CA . PRO A 1 90 ? 5.134 2.388 -6.565 1.00 53.53 90 PRO A CA 1
ATOM 670 C C . PRO A 1 90 ? 4.452 3.043 -5.350 1.00 53.53 90 PRO A C 1
ATOM 672 O O . PRO A 1 90 ? 5.084 3.704 -4.540 1.00 53.53 90 PRO A O 1
ATOM 675 N N . LEU A 1 91 ? 3.144 2.824 -5.201 1.00 54.81 91 LEU A N 1
ATOM 676 C CA . LEU A 1 91 ? 2.312 3.295 -4.101 1.00 54.81 91 LEU A CA 1
ATOM 677 C C . LEU A 1 91 ? 2.562 2.454 -2.845 1.00 54.81 91 LEU A C 1
ATOM 679 O O . LEU A 1 91 ? 1.999 2.740 -1.801 1.00 54.81 91 LEU A O 1
ATOM 683 N N . GLY A 1 92 ? 3.397 1.411 -2.926 1.00 57.69 92 GLY A N 1
ATOM 684 C CA . GLY A 1 92 ? 3.706 0.505 -1.819 1.00 57.69 92 GLY A CA 1
ATOM 685 C C . GLY A 1 92 ? 4.121 1.226 -0.530 1.00 57.69 92 GLY A C 1
ATOM 686 O O . GLY A 1 92 ? 3.526 0.938 0.505 1.00 57.69 92 GLY A O 1
ATOM 687 N N . PRO A 1 93 ? 5.073 2.180 -0.561 1.00 55.72 93 PRO A N 1
ATOM 688 C CA . PRO A 1 93 ? 5.431 2.977 0.612 1.00 55.72 93 PRO A CA 1
ATOM 689 C C . PRO A 1 93 ? 4.289 3.868 1.114 1.00 55.72 93 PRO A C 1
ATOM 691 O O . PRO A 1 93 ? 4.097 3.962 2.321 1.00 55.72 93 PRO A O 1
ATOM 694 N N . ALA A 1 94 ? 3.498 4.467 0.213 1.00 56.94 94 ALA A N 1
ATOM 695 C CA . ALA A 1 94 ? 2.333 5.271 0.592 1.00 56.94 94 ALA A CA 1
ATOM 696 C C . ALA A 1 94 ? 1.272 4.416 1.290 1.00 56.94 94 ALA A C 1
ATOM 698 O O . ALA A 1 94 ? 0.854 4.741 2.392 1.00 56.94 94 ALA A O 1
ATOM 699 N N . PHE A 1 95 ? 0.903 3.277 0.703 1.00 58.47 95 PHE A N 1
ATOM 700 C CA . PHE A 1 95 ? -0.019 2.323 1.314 1.00 58.47 95 PHE A CA 1
ATOM 701 C C . PHE A 1 95 ? 0.509 1.793 2.646 1.00 58.47 95 PHE A C 1
ATOM 703 O O . PHE A 1 95 ? -0.261 1.683 3.590 1.00 58.47 95 PHE A O 1
ATOM 710 N N . ALA A 1 96 ? 1.806 1.494 2.756 1.00 60.00 96 ALA A N 1
ATOM 711 C CA . ALA A 1 96 ? 2.397 1.042 4.013 1.00 60.00 96 ALA A CA 1
ATOM 712 C C . ALA A 1 96 ? 2.326 2.122 5.104 1.00 60.00 96 ALA A C 1
ATOM 714 O O . ALA A 1 96 ? 1.994 1.807 6.243 1.00 60.00 96 ALA A O 1
ATOM 715 N N . LEU A 1 97 ? 2.597 3.383 4.757 1.00 59.94 97 LEU A N 1
ATOM 716 C CA . LEU A 1 97 ? 2.524 4.506 5.690 1.00 59.94 97 LEU A CA 1
ATOM 717 C C . LEU A 1 97 ? 1.078 4.810 6.093 1.00 59.94 97 LEU A C 1
ATOM 719 O O . LEU A 1 97 ? 0.815 4.984 7.279 1.00 59.94 97 LEU A O 1
ATOM 723 N N . VAL A 1 98 ? 0.141 4.802 5.140 1.00 60.75 98 VAL A N 1
ATOM 724 C CA . VAL A 1 98 ? -1.297 4.942 5.413 1.00 60.75 98 VAL A CA 1
ATOM 725 C C . VAL A 1 98 ? -1.760 3.829 6.347 1.00 60.75 98 VAL A C 1
ATOM 727 O O . VAL A 1 98 ? -2.309 4.123 7.399 1.00 60.75 98 VAL A O 1
ATOM 730 N N . LEU A 1 99 ? -1.460 2.563 6.039 1.00 63.53 99 LEU A N 1
ATOM 731 C CA . LEU A 1 99 ? -1.826 1.435 6.900 1.00 63.53 99 LEU A CA 1
ATOM 732 C C . LEU A 1 99 ? -1.210 1.543 8.299 1.00 63.53 99 LEU A C 1
ATOM 734 O O . LEU A 1 99 ? -1.892 1.251 9.276 1.00 63.53 99 LEU A O 1
ATOM 738 N N . ALA A 1 100 ? 0.043 1.985 8.415 1.00 63.53 100 ALA A N 1
ATOM 739 C CA . ALA A 1 100 ? 0.690 2.193 9.706 1.00 63.53 100 ALA A CA 1
ATOM 740 C C . ALA A 1 100 ? 0.017 3.313 10.517 1.00 63.53 100 ALA A C 1
ATOM 742 O O . ALA A 1 100 ? -0.287 3.123 11.693 1.00 63.53 100 ALA A O 1
ATOM 743 N N . ALA A 1 101 ? -0.266 4.456 9.887 1.00 62.72 101 ALA A N 1
ATOM 744 C CA . ALA A 1 101 ? -0.945 5.578 10.528 1.00 62.72 101 ALA A CA 1
ATOM 745 C C . ALA A 1 101 ? -2.359 5.192 10.982 1.00 62.72 101 ALA A C 1
ATOM 747 O O . ALA A 1 101 ? -2.750 5.449 12.122 1.00 62.72 101 ALA A O 1
ATOM 748 N N . THR A 1 102 ? -3.113 4.510 10.120 1.00 63.53 102 THR A N 1
ATOM 749 C CA . THR A 1 102 ? -4.465 4.069 10.452 1.00 63.53 102 THR A CA 1
ATOM 750 C C . THR A 1 102 ? -4.449 2.938 11.492 1.00 63.53 102 THR A C 1
ATOM 752 O O . THR A 1 102 ? -5.343 2.893 12.330 1.00 63.53 102 THR A O 1
ATOM 755 N N . ALA A 1 103 ? -3.423 2.077 11.539 1.00 65.88 103 ALA A N 1
ATOM 756 C CA . ALA A 1 103 ? -3.259 1.080 12.604 1.00 65.88 103 ALA A CA 1
ATOM 757 C C . ALA A 1 103 ? -3.005 1.718 13.980 1.00 65.88 103 ALA A C 1
ATOM 759 O O . ALA A 1 103 ? -3.600 1.284 14.965 1.00 65.88 103 ALA A O 1
ATOM 760 N N . ILE A 1 104 ? -2.182 2.771 14.053 1.00 67.25 104 ILE A N 1
ATOM 761 C CA . ILE A 1 104 ? -1.977 3.546 15.291 1.00 67.25 104 ILE A CA 1
ATOM 762 C C . ILE A 1 104 ? -3.300 4.179 15.736 1.00 67.25 104 ILE A C 1
ATOM 764 O O . ILE A 1 104 ? -3.692 4.055 16.895 1.00 67.25 104 ILE A O 1
ATOM 768 N N . ALA A 1 105 ? -4.025 4.797 14.801 1.00 65.56 105 ALA A N 1
ATOM 769 C CA . ALA A 1 105 ? -5.337 5.374 15.072 1.00 65.56 105 ALA A CA 1
ATOM 770 C C . ALA A 1 105 ? -6.351 4.317 15.554 1.00 65.56 105 ALA A C 1
ATOM 772 O O . ALA A 1 105 ? -7.100 4.553 16.496 1.00 65.56 105 ALA A O 1
ATOM 773 N N . SER A 1 106 ? -6.330 3.122 14.963 1.00 65.44 106 SER A N 1
ATOM 774 C CA . SER A 1 106 ? -7.187 1.996 15.355 1.00 65.44 106 SER A CA 1
ATOM 775 C C . SER A 1 106 ? -6.873 1.494 16.759 1.00 65.44 106 SER A C 1
ATOM 777 O O . SER A 1 106 ? -7.788 1.254 17.539 1.00 65.44 106 SER A O 1
ATOM 779 N N . ALA A 1 107 ? -5.588 1.362 17.098 1.00 66.38 107 ALA A N 1
ATOM 780 C CA . ALA A 1 107 ? -5.151 0.985 18.439 1.00 66.38 107 ALA A CA 1
ATOM 781 C C . ALA A 1 107 ? -5.591 2.021 19.483 1.00 66.38 107 ALA A C 1
ATOM 783 O O . ALA A 1 107 ? -6.039 1.645 20.563 1.00 66.38 107 ALA A O 1
ATOM 784 N N . PHE A 1 108 ? -5.530 3.311 19.136 1.00 68.25 108 PHE A N 1
ATOM 785 C CA . PHE A 1 108 ? -6.032 4.389 19.986 1.00 68.25 108 PHE A CA 1
ATOM 786 C C . PHE A 1 108 ? -7.535 4.254 20.243 1.00 68.25 108 PHE A C 1
ATOM 788 O O . PHE A 1 108 ? -7.965 4.303 21.389 1.00 68.25 108 PHE A O 1
ATOM 795 N N . LEU A 1 109 ? -8.326 4.007 19.194 1.00 67.06 109 LEU A N 1
ATOM 796 C CA . LEU A 1 109 ? -9.771 3.801 19.318 1.00 67.06 109 LEU A CA 1
ATOM 797 C C . LEU A 1 109 ? -10.114 2.566 20.155 1.00 67.06 109 LEU A C 1
ATOM 799 O O . LEU A 1 109 ? -11.013 2.628 20.984 1.00 67.06 109 LEU A O 1
ATOM 803 N N . VAL A 1 110 ? -9.392 1.457 19.985 1.00 68.25 110 VAL A N 1
ATOM 804 C CA . VAL A 1 110 ? -9.597 0.260 20.815 1.00 68.25 110 VAL A CA 1
ATOM 805 C C . VAL A 1 110 ? -9.315 0.559 22.291 1.00 68.25 110 VAL A C 1
ATOM 807 O O . VAL A 1 110 ? -10.065 0.094 23.141 1.00 68.25 110 VAL A O 1
ATOM 810 N N . GLY A 1 111 ? -8.290 1.361 22.593 1.00 65.06 111 GLY A N 1
ATOM 811 C CA . GLY A 1 111 ? -7.971 1.778 23.962 1.00 65.06 111 GLY A CA 1
ATOM 812 C C . GLY A 1 111 ? -8.946 2.790 24.579 1.00 65.06 111 GLY A C 1
ATOM 813 O O . GLY A 1 111 ? -8.911 2.981 25.788 1.00 65.06 111 GLY A O 1
ATOM 814 N N . LEU A 1 112 ? -9.802 3.428 23.774 1.00 68.25 112 LEU A N 1
ATOM 815 C CA . LEU A 1 112 ? -10.843 4.359 24.230 1.00 68.25 112 LEU A CA 1
ATOM 816 C C . LEU A 1 112 ? -12.212 3.694 24.419 1.00 68.25 112 LEU A C 1
ATOM 818 O O . LEU A 1 112 ? -13.187 4.385 24.714 1.00 68.25 112 LEU A O 1
ATOM 822 N N . ARG A 1 113 ? -12.324 2.382 24.191 1.00 68.81 113 ARG A N 1
ATOM 823 C CA . ARG A 1 113 ? -13.602 1.691 24.359 1.00 68.81 113 ARG A CA 1
ATOM 824 C C . ARG A 1 113 ? -14.015 1.647 25.832 1.00 68.81 113 ARG A C 1
ATOM 826 O O . ARG A 1 113 ? -13.146 1.453 26.677 1.00 68.81 113 ARG A O 1
ATOM 833 N N . PRO A 1 114 ? -15.322 1.777 26.126 1.00 66.81 114 PRO A N 1
ATOM 834 C CA . PRO A 1 114 ? -15.835 1.521 27.465 1.00 66.81 114 PRO A CA 1
ATOM 835 C C . PRO A 1 114 ? -15.555 0.066 27.868 1.00 66.81 114 PRO A C 1
ATOM 837 O O . PRO A 1 114 ? -15.685 -0.853 27.052 1.00 66.81 114 PRO A O 1
ATOM 840 N N . ASP A 1 115 ? -15.130 -0.127 29.115 1.00 66.31 115 ASP A N 1
ATOM 841 C CA . ASP A 1 115 ? -14.642 -1.408 29.626 1.00 66.31 115 ASP A CA 1
ATOM 842 C C . ASP A 1 115 ? -15.787 -2.424 29.833 1.00 66.31 115 ASP A C 1
ATOM 844 O O . ASP A 1 115 ? -16.848 -2.090 30.354 1.00 66.31 115 ASP A O 1
ATOM 848 N N . GLY A 1 116 ? -15.561 -3.696 29.479 1.00 66.81 116 GLY A N 1
ATOM 849 C CA . GLY A 1 116 ? -16.374 -4.848 29.911 1.00 66.81 116 GLY A CA 1
ATOM 850 C C . GLY A 1 116 ? -17.903 -4.678 29.834 1.00 66.81 116 GLY A C 1
ATOM 851 O O . GLY A 1 116 ? -18.466 -4.449 28.761 1.00 66.81 116 GLY A O 1
ATOM 852 N N . THR A 1 117 ? -18.564 -4.814 30.989 1.00 67.44 117 THR A N 1
ATOM 853 C CA . THR A 1 117 ? -20.030 -4.781 31.162 1.00 67.44 117 THR A CA 1
ATOM 854 C C . THR A 1 117 ? -20.659 -3.461 30.715 1.00 67.44 117 THR A C 1
ATOM 856 O O . THR A 1 117 ? -21.765 -3.451 30.178 1.00 67.44 117 THR A O 1
ATOM 859 N N . GLN A 1 118 ? -19.934 -2.350 30.853 1.00 70.94 118 GLN A N 1
ATOM 860 C CA . GLN A 1 118 ? -20.381 -1.031 30.413 1.00 70.94 118 GLN A CA 1
ATOM 861 C C . GLN A 1 118 ? -20.526 -0.952 28.888 1.00 70.94 118 GLN A C 1
ATOM 863 O O . GLN A 1 118 ? -21.508 -0.414 28.373 1.00 70.94 118 GLN A O 1
ATOM 868 N N . GLY A 1 119 ? -19.578 -1.543 28.154 1.00 74.88 119 GLY A N 1
ATOM 869 C CA . GLY A 1 119 ? -19.652 -1.644 26.698 1.00 74.88 119 GLY A CA 1
ATOM 870 C C . GLY A 1 119 ? -20.808 -2.528 26.220 1.00 74.88 119 GLY A C 1
ATOM 871 O O . GLY A 1 119 ? -21.460 -2.195 25.232 1.00 74.88 119 GLY A O 1
ATOM 872 N N . GLU A 1 120 ? -21.103 -3.622 26.929 1.00 78.31 120 GLU A N 1
ATOM 873 C CA . GLU A 1 120 ? -22.230 -4.513 26.613 1.00 78.31 120 GLU A CA 1
ATOM 874 C C . GLU A 1 120 ? -23.587 -3.822 26.788 1.00 78.31 120 GLU A C 1
ATOM 876 O O . GLU A 1 120 ? -24.441 -3.920 25.903 1.00 78.31 120 GLU A O 1
ATOM 881 N N . VAL A 1 121 ? -23.771 -3.089 27.891 1.00 82.19 121 VAL A N 1
ATOM 882 C CA . VAL A 1 121 ? -24.994 -2.315 28.154 1.00 82.19 121 VAL A CA 1
ATOM 883 C C . VAL A 1 121 ? -25.173 -1.224 27.099 1.00 82.19 121 VAL A C 1
ATOM 885 O O . VAL A 1 121 ? -26.252 -1.106 26.515 1.00 82.19 121 VAL A O 1
ATOM 888 N N . LEU A 1 122 ? -24.112 -0.476 26.781 1.00 84.56 122 LEU A N 1
ATOM 889 C CA . LEU A 1 122 ? -24.159 0.575 25.765 1.00 84.56 122 LEU A CA 1
ATOM 890 C C . LEU A 1 122 ? -24.505 0.021 24.371 1.00 84.56 122 LEU A C 1
ATOM 892 O O . LEU A 1 122 ? -25.391 0.552 23.704 1.00 84.56 122 LEU A O 1
ATOM 896 N N . ASP A 1 123 ? -23.861 -1.067 23.939 1.00 83.44 123 ASP A N 1
ATOM 897 C CA . ASP A 1 123 ? -24.146 -1.730 22.656 1.00 83.44 123 ASP A CA 1
ATOM 898 C C . ASP A 1 123 ? -25.583 -2.290 22.621 1.00 83.44 123 ASP A C 1
ATOM 900 O O . ASP A 1 123 ? -26.294 -2.157 21.620 1.00 83.44 123 ASP A O 1
ATOM 904 N N . ALA A 1 124 ? -26.070 -2.855 23.732 1.00 86.62 124 ALA A N 1
ATOM 905 C CA . ALA A 1 124 ? -27.448 -3.330 23.844 1.00 86.62 124 ALA A CA 1
ATOM 906 C C . ALA A 1 124 ? -28.475 -2.189 23.732 1.00 86.62 124 ALA A C 1
ATOM 908 O O . ALA A 1 124 ? -29.461 -2.337 23.002 1.00 86.62 124 ALA A O 1
ATOM 909 N N . ILE A 1 125 ? -28.230 -1.050 24.393 1.00 88.62 125 ILE A N 1
ATOM 910 C CA . ILE A 1 125 ? -29.064 0.159 24.303 1.00 88.62 125 ILE A CA 1
ATOM 911 C C . ILE A 1 125 ? -29.051 0.708 22.868 1.00 88.62 125 ILE A C 1
ATOM 913 O O . ILE A 1 125 ? -30.109 0.981 22.300 1.00 88.62 125 ILE A O 1
ATOM 917 N N . GLN A 1 126 ? -27.880 0.788 22.229 1.00 87.50 126 GLN A N 1
ATOM 918 C CA . GLN A 1 126 ? -27.738 1.285 20.855 1.00 87.50 126 GLN A CA 1
ATOM 919 C C . GLN A 1 126 ? -28.461 0.430 19.808 1.00 87.50 126 GLN A C 1
ATOM 921 O O . GLN A 1 126 ? -28.976 0.951 18.818 1.00 87.50 126 GLN A O 1
ATOM 926 N N . ARG A 1 127 ? -28.542 -0.888 20.015 1.00 86.25 127 ARG A N 1
ATOM 927 C CA . ARG A 1 127 ? -29.316 -1.788 19.141 1.00 86.25 127 ARG A CA 1
ATOM 928 C C . ARG A 1 127 ? -30.822 -1.719 19.395 1.00 86.25 127 ARG A C 1
ATOM 930 O O . ARG A 1 127 ? -31.594 -2.176 18.554 1.00 86.25 127 ARG A O 1
ATOM 937 N N . ALA A 1 128 ? -31.242 -1.170 20.531 1.00 90.19 128 ALA A N 1
ATOM 938 C CA . ALA A 1 128 ? -32.625 -1.152 20.996 1.00 90.19 128 ALA A CA 1
ATOM 939 C C . ALA A 1 128 ? -33.325 0.206 20.790 1.00 90.19 128 ALA A C 1
ATOM 941 O O . ALA A 1 128 ? -34.207 0.550 21.569 1.00 90.19 128 ALA A O 1
ATOM 942 N N . GLN A 1 129 ? -32.969 0.941 19.726 1.00 89.06 129 GLN A N 1
ATOM 943 C CA . GLN A 1 129 ? -33.497 2.281 19.410 1.00 89.06 129 GLN A CA 1
ATOM 944 C C . GLN A 1 129 ? -33.223 3.288 20.541 1.00 89.06 129 GLN A C 1
ATOM 946 O O . GLN A 1 129 ? -34.138 3.668 21.274 1.00 89.06 129 GLN A O 1
ATOM 951 N N . PRO A 1 130 ? -31.959 3.709 20.700 1.00 91.50 130 PRO A N 1
ATOM 952 C CA . PRO A 1 130 ? -31.557 4.546 21.816 1.00 91.50 130 PRO A CA 1
ATOM 953 C C . PRO A 1 130 ? -32.244 5.915 21.757 1.00 91.50 130 PRO A C 1
ATOM 955 O O . PRO A 1 130 ? -32.473 6.472 20.681 1.00 91.50 130 PRO A O 1
ATOM 958 N N . GLN A 1 131 ? -32.529 6.478 22.925 1.00 93.06 131 GLN A N 1
ATOM 959 C CA . GLN A 1 131 ? -32.968 7.855 23.115 1.00 93.06 131 GLN A CA 1
ATOM 960 C C . GLN A 1 131 ? -32.201 8.493 24.269 1.00 93.06 131 GLN A C 1
ATOM 962 O O . GLN A 1 131 ? -31.745 7.815 25.187 1.00 93.06 131 GLN A O 1
ATOM 967 N N . VAL A 1 132 ? -32.067 9.818 24.217 1.00 94.00 132 VAL A N 1
ATOM 968 C CA . VAL A 1 132 ? -31.517 10.603 25.323 1.00 94.00 132 VAL A CA 1
ATOM 969 C C . VAL A 1 132 ? -32.653 11.359 25.982 1.00 94.00 132 VAL A C 1
ATOM 971 O O . VAL A 1 132 ? -33.395 12.084 25.319 1.00 94.00 132 VAL A O 1
ATOM 974 N N . SER A 1 133 ? -32.769 11.212 27.293 1.00 94.69 133 SER A N 1
ATOM 975 C CA . SER A 1 133 ? -33.753 11.918 28.107 1.00 94.69 133 SER A CA 1
ATOM 976 C C . SER A 1 133 ? -33.078 12.518 29.333 1.00 94.69 133 SER A C 1
ATOM 978 O O . SER A 1 133 ? -31.999 12.087 29.736 1.00 94.69 133 SER A O 1
ATOM 980 N N . THR A 1 134 ? -33.702 13.534 29.919 1.00 95.44 134 THR A N 1
ATOM 981 C CA . THR A 1 134 ? -33.297 14.039 31.233 1.00 95.44 134 THR A CA 1
ATOM 982 C C . THR A 1 134 ? -34.065 13.267 32.292 1.00 95.44 134 THR A C 1
ATOM 984 O O . THR A 1 134 ? -35.285 13.140 32.189 1.00 95.44 134 THR A O 1
ATOM 987 N N . GLY A 1 135 ? -33.352 12.755 33.287 1.00 94.25 135 GLY A N 1
ATOM 988 C CA . GLY A 1 135 ? -33.942 12.086 34.436 1.00 94.25 135 GLY A CA 1
ATOM 989 C C . GLY A 1 135 ? -33.418 12.651 35.749 1.00 94.25 135 GLY A C 1
ATOM 990 O O . GLY A 1 135 ? -32.397 13.343 35.783 1.00 94.25 135 GLY A O 1
ATOM 991 N N . THR A 1 136 ? -34.137 12.358 36.824 1.00 96.62 136 THR A N 1
ATOM 992 C CA . THR A 1 136 ? -33.820 12.785 38.185 1.00 96.62 136 THR A CA 1
ATOM 993 C C . THR A 1 136 ? -33.229 11.610 38.951 1.00 96.62 136 THR A C 1
ATOM 995 O O . THR A 1 136 ? -33.811 10.528 38.982 1.00 96.62 136 THR A O 1
ATOM 998 N N . VAL A 1 137 ? -32.069 11.797 39.573 1.00 95.75 137 VAL A N 1
ATOM 999 C CA . VAL A 1 137 ? -31.451 10.783 40.432 1.00 95.75 137 VAL A CA 1
ATOM 1000 C C . VAL A 1 137 ? -32.321 10.601 41.675 1.00 95.75 137 VAL A C 1
ATOM 1002 O O . VAL A 1 137 ? -32.469 11.528 42.465 1.00 95.75 137 VAL A O 1
ATOM 1005 N N . VAL A 1 138 ? -32.893 9.414 41.857 1.00 96.00 138 VAL A N 1
ATOM 1006 C CA . VAL A 1 138 ? -33.758 9.078 43.004 1.00 96.00 138 VAL A CA 1
ATOM 1007 C C . VAL A 1 138 ? -33.039 8.271 44.075 1.00 96.00 138 VAL A C 1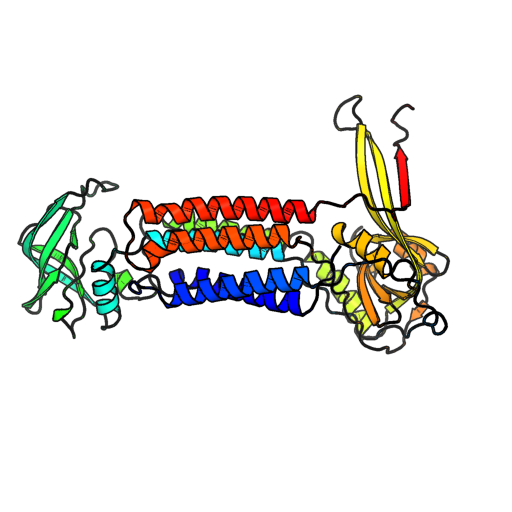
ATOM 1009 O O . VAL A 1 138 ? -33.501 8.207 45.206 1.00 96.00 138 VAL A O 1
ATOM 1012 N N . GLN A 1 139 ? -31.913 7.651 43.724 1.00 94.94 139 GLN A N 1
ATOM 1013 C CA . GLN A 1 139 ? -31.069 6.933 44.669 1.00 94.94 139 GLN A CA 1
ATOM 1014 C C . GLN A 1 139 ? -29.622 6.965 44.183 1.00 94.94 139 GLN A C 1
ATOM 1016 O O . GLN A 1 139 ? -29.361 6.736 42.998 1.00 94.94 139 GLN A O 1
ATOM 1021 N N . VAL A 1 140 ? -28.694 7.216 45.105 1.00 92.69 140 VAL A N 1
ATOM 1022 C CA . VAL A 1 140 ? -27.247 7.137 44.867 1.00 92.69 140 VAL A CA 1
ATOM 1023 C C . VAL A 1 140 ? -26.693 5.951 45.653 1.00 92.69 140 VAL A C 1
ATOM 1025 O O . VAL A 1 140 ? -26.883 5.868 46.865 1.00 92.69 140 VAL A O 1
ATOM 1028 N N . GLY A 1 141 ? -26.054 5.021 44.951 1.00 90.00 141 GLY A N 1
ATOM 1029 C CA . GLY A 1 141 ? -25.366 3.867 45.518 1.00 90.00 141 GLY A CA 1
ATOM 1030 C C . GLY A 1 141 ? -23.895 4.156 45.809 1.00 90.00 141 GLY A C 1
ATOM 1031 O O . GLY A 1 141 ? -23.531 5.249 46.257 1.00 90.00 141 GLY A O 1
ATOM 1032 N N . ASP A 1 142 ? -23.044 3.163 45.554 1.00 87.12 142 ASP A N 1
ATOM 1033 C CA . ASP A 1 142 ? -21.601 3.294 45.732 1.00 87.12 142 ASP A CA 1
ATOM 1034 C C . ASP A 1 142 ? -21.044 4.403 44.833 1.00 87.12 142 ASP A C 1
ATOM 1036 O O . ASP A 1 142 ? -21.477 4.585 43.694 1.00 87.12 142 ASP A O 1
ATOM 1040 N N . ARG A 1 143 ? -20.085 5.173 45.364 1.00 86.88 143 ARG A N 1
ATOM 1041 C CA . ARG A 1 143 ? -19.440 6.285 44.655 1.00 86.88 143 ARG A CA 1
ATOM 1042 C C . ARG A 1 143 ? -17.924 6.212 44.764 1.00 86.88 143 ARG A C 1
ATOM 1044 O O . ARG A 1 143 ? -17.372 6.045 45.851 1.00 86.88 143 ARG A O 1
ATOM 1051 N N . GLU 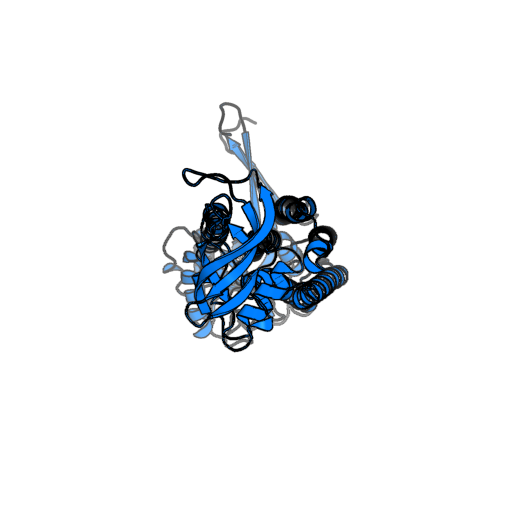A 1 144 ? -17.253 6.426 43.645 1.00 84.38 144 GLU A N 1
ATOM 1052 C CA . GLU A 1 144 ? -15.801 6.433 43.514 1.00 84.38 144 GLU A CA 1
ATOM 1053 C C . GLU A 1 144 ? -15.354 7.780 42.931 1.00 84.38 144 GLU A C 1
ATOM 1055 O O . GLU A 1 144 ? -15.804 8.211 41.867 1.00 84.38 144 GLU A O 1
ATOM 1060 N N . HIS A 1 145 ? -14.466 8.478 43.641 1.00 79.56 145 HIS A N 1
ATOM 1061 C CA . HIS A 1 145 ? -13.924 9.752 43.179 1.00 79.56 145 HIS A CA 1
ATOM 1062 C C . HIS A 1 145 ? -12.813 9.509 42.156 1.00 79.56 145 HIS A C 1
ATOM 1064 O O . HIS A 1 145 ? -11.734 9.018 42.498 1.00 79.56 145 HIS A O 1
ATOM 1070 N N . THR A 1 146 ? -13.022 9.944 40.917 1.00 66.19 146 THR A N 1
ATOM 1071 C CA . THR A 1 146 ? -11.985 9.874 39.890 1.00 66.19 146 THR A CA 1
ATOM 1072 C C . THR A 1 146 ? -11.132 11.132 39.997 1.00 66.19 146 THR A C 1
ATOM 1074 O O . THR A 1 146 ? -11.582 12.253 39.774 1.00 66.19 146 THR A O 1
ATOM 1077 N N . GLY A 1 147 ? -9.857 10.993 40.355 1.00 58.25 147 GLY A N 1
ATOM 1078 C CA . GLY A 1 147 ? -8.910 12.120 40.365 1.00 58.25 147 GLY A CA 1
ATOM 1079 C C . GLY A 1 147 ? -8.629 12.722 38.975 1.00 58.25 147 GLY A C 1
ATOM 1080 O O . GLY A 1 147 ? -7.649 13.443 38.808 1.00 58.25 147 GLY A O 1
ATOM 1081 N N . VAL A 1 148 ? -9.438 12.396 37.962 1.00 52.53 148 VAL A N 1
ATOM 1082 C CA . VAL A 1 148 ? -9.204 12.644 36.541 1.00 52.53 148 VAL A CA 1
ATOM 1083 C C . VAL A 1 148 ? -10.305 13.565 36.014 1.00 52.53 148 VAL A C 1
ATOM 1085 O O . VAL A 1 148 ? -11.282 13.116 35.436 1.00 52.53 148 VAL A O 1
ATOM 1088 N N . GLY A 1 149 ? -10.146 14.876 36.205 1.00 51.00 149 GLY A N 1
ATOM 1089 C CA . GLY A 1 149 ? -11.019 15.907 35.633 1.00 51.00 149 GLY A CA 1
ATOM 1090 C C . GLY A 1 149 ? -10.189 17.021 35.002 1.00 51.00 149 GLY A C 1
ATOM 1091 O O . GLY A 1 149 ? -9.472 17.742 35.693 1.00 51.00 149 GLY A O 1
ATOM 1092 N N . LYS A 1 150 ? -10.242 17.167 33.673 1.00 43.16 150 LYS A N 1
ATOM 1093 C CA . LYS A 1 150 ? -9.586 18.279 32.967 1.00 43.16 150 LYS A CA 1
ATOM 1094 C C . LYS A 1 150 ? -10.532 19.483 32.899 1.00 43.16 150 LYS A C 1
ATOM 1096 O O . LYS A 1 150 ? -11.383 19.547 32.019 1.00 43.16 150 LYS A O 1
ATOM 1101 N N . GLY A 1 151 ? -10.333 20.473 33.773 1.00 52.16 151 GLY A N 1
ATOM 1102 C CA . GLY A 1 151 ? -10.835 21.844 33.579 1.00 52.16 151 GLY A CA 1
ATOM 1103 C C . GLY A 1 151 ? -11.752 22.401 34.677 1.00 52.16 151 GLY A C 1
ATOM 1104 O O . GLY A 1 151 ? -11.909 21.818 35.743 1.00 52.16 151 GLY A O 1
ATOM 1105 N N . LYS A 1 152 ? -12.366 23.562 34.390 1.00 45.81 152 LYS A N 1
ATOM 1106 C CA . LYS A 1 152 ? -13.211 24.389 35.289 1.00 45.81 152 LYS A CA 1
ATOM 1107 C C . LYS A 1 152 ? -14.442 23.683 35.907 1.00 45.81 152 LYS A C 1
ATOM 1109 O O . LYS A 1 152 ? -15.149 24.324 36.674 1.00 45.81 152 LYS A O 1
ATOM 1114 N N . ARG A 1 153 ? -14.728 22.420 35.562 1.00 50.06 153 ARG A N 1
ATOM 1115 C CA . ARG A 1 153 ? -15.962 21.698 35.935 1.00 50.06 153 ARG A CA 1
ATOM 1116 C C . ARG A 1 153 ? -15.864 20.817 37.190 1.00 50.06 153 ARG A C 1
ATOM 1118 O O . ARG A 1 153 ? -16.893 20.338 37.632 1.00 50.06 153 ARG A O 1
ATOM 1125 N N . GLY A 1 154 ? -14.695 20.684 37.819 1.00 57.41 154 GLY A N 1
ATOM 1126 C CA . GLY A 1 154 ? -14.539 19.855 39.024 1.00 57.41 154 GLY A CA 1
ATOM 1127 C C . GLY A 1 154 ? -14.175 18.398 38.714 1.00 57.41 154 GLY A C 1
ATOM 1128 O O . GLY A 1 154 ? -13.924 18.044 37.562 1.00 57.41 154 GLY A O 1
ATOM 1129 N N . ALA A 1 155 ? -14.040 17.583 39.761 1.00 69.88 155 ALA A N 1
ATOM 1130 C CA . ALA A 1 155 ? -13.696 16.166 39.655 1.00 69.88 155 ALA A CA 1
ATOM 1131 C C . ALA A 1 155 ? -14.905 15.327 39.211 1.00 69.88 155 ALA A C 1
ATOM 1133 O O . ALA A 1 155 ? -16.024 15.597 39.647 1.00 69.88 155 ALA A O 1
ATOM 1134 N N . TYR A 1 156 ? -14.671 14.304 38.384 1.00 81.25 156 TYR A N 1
ATOM 1135 C CA . TYR A 1 156 ? -15.708 13.350 37.992 1.00 81.25 156 TYR A CA 1
ATOM 1136 C C . TYR A 1 156 ? -15.865 12.253 39.049 1.00 81.25 156 TYR A C 1
ATOM 1138 O O . TYR A 1 156 ? -14.893 11.843 39.695 1.00 81.25 156 TYR A O 1
ATOM 1146 N N . TYR A 1 157 ? -17.080 11.739 39.187 1.00 85.25 157 TYR A N 1
ATOM 1147 C CA . TYR A 1 157 ? -17.407 10.612 40.055 1.00 85.25 157 TYR A CA 1
ATOM 1148 C C . TYR A 1 157 ? -17.956 9.468 39.211 1.00 85.25 157 TYR A C 1
ATOM 1150 O O . TYR A 1 157 ? -18.775 9.707 38.326 1.00 85.25 157 TYR A O 1
ATOM 1158 N N . PHE A 1 158 ? -17.530 8.242 39.509 1.00 86.44 158 PHE A N 1
ATOM 1159 C CA . PHE A 1 158 ? -18.272 7.050 39.111 1.00 86.44 158 PHE A CA 1
ATOM 1160 C C . PHE A 1 158 ? -19.274 6.730 40.215 1.00 86.44 158 PHE A C 1
ATOM 1162 O O . PHE A 1 158 ? -18.879 6.689 41.382 1.00 86.44 158 PHE A O 1
ATOM 1169 N N . ALA A 1 159 ? -20.542 6.514 39.881 1.00 88.12 159 ALA A N 1
ATOM 1170 C CA . ALA A 1 159 ? -21.525 6.094 40.871 1.00 88.12 159 ALA A CA 1
ATOM 1171 C C . ALA A 1 159 ? -22.631 5.218 40.292 1.00 88.12 159 ALA A C 1
ATOM 1173 O O . ALA A 1 159 ? -23.043 5.402 39.147 1.00 88.12 159 ALA A O 1
ATOM 1174 N N . ASP A 1 160 ? -23.150 4.323 41.124 1.00 91.50 160 ASP A N 1
ATOM 1175 C CA . ASP A 1 160 ? -24.365 3.577 40.814 1.00 91.50 160 ASP A CA 1
ATOM 1176 C C . ASP A 1 160 ? -25.572 4.467 41.088 1.00 91.50 160 ASP A C 1
ATOM 1178 O O . ASP A 1 160 ? -25.724 5.010 42.185 1.00 91.50 160 ASP A O 1
ATOM 1182 N N . LEU A 1 161 ? -26.434 4.652 40.091 1.00 93.75 161 LEU A N 1
ATOM 1183 C CA . LEU A 1 161 ? -27.571 5.566 40.186 1.00 93.75 161 LEU A CA 1
ATOM 1184 C C . LEU A 1 161 ? -28.867 4.831 39.866 1.00 93.75 161 LEU A C 1
ATOM 1186 O O . LEU A 1 161 ? -28.929 3.977 38.981 1.00 93.75 161 LEU A O 1
ATOM 1190 N N . ARG A 1 162 ? -29.948 5.228 40.536 1.00 95.75 162 ARG A N 1
ATOM 1191 C CA . ARG A 1 162 ? -31.296 5.042 39.997 1.00 95.75 162 ARG A CA 1
ATOM 1192 C C . ARG A 1 162 ? -31.806 6.373 39.506 1.00 95.75 162 ARG A C 1
ATOM 1194 O O . ARG A 1 162 ? -31.810 7.344 40.260 1.00 95.75 162 ARG A O 1
ATOM 1201 N N . VAL A 1 163 ? -32.227 6.406 38.252 1.00 95.44 163 VAL A N 1
ATOM 1202 C CA . VAL A 1 163 ? -32.686 7.627 37.601 1.00 95.44 163 VAL A CA 1
ATOM 1203 C C . VAL A 1 163 ? -34.131 7.453 37.166 1.00 95.44 163 VAL A C 1
ATOM 1205 O O . VAL A 1 163 ? -34.444 6.537 36.412 1.00 95.44 163 VAL A O 1
ATOM 1208 N N . GLU A 1 164 ? -35.004 8.330 37.644 1.00 96.88 164 GLU A N 1
ATOM 1209 C CA . GLU A 1 164 ? -36.408 8.391 37.252 1.00 96.88 164 GLU A CA 1
ATOM 1210 C C . GLU A 1 164 ? -36.585 9.365 36.082 1.00 96.88 164 GLU A C 1
ATOM 1212 O O . GLU A 1 164 ? -36.132 10.512 36.126 1.00 96.88 164 GLU A O 1
ATOM 1217 N N . LEU A 1 165 ? -37.216 8.901 35.008 1.00 96.06 165 LEU A N 1
ATOM 1218 C CA . LEU A 1 165 ? -37.572 9.713 33.850 1.00 96.06 165 LEU A CA 1
ATOM 1219 C C . LEU A 1 165 ? -38.905 10.443 34.074 1.00 96.06 165 LEU A C 1
ATOM 1221 O O . LEU A 1 165 ? -39.686 10.100 34.954 1.00 96.06 165 LEU A O 1
ATOM 1225 N N . ALA A 1 166 ? -39.207 11.430 33.227 1.00 92.38 166 ALA A N 1
ATOM 1226 C CA . ALA A 1 166 ? -40.448 12.208 33.317 1.00 92.38 166 ALA A CA 1
ATOM 1227 C C . ALA A 1 166 ? -41.739 11.375 33.157 1.00 92.38 166 ALA A C 1
ATOM 1229 O O . ALA A 1 166 ? -42.811 11.829 33.549 1.00 92.38 166 ALA A O 1
ATOM 1230 N N . ASP A 1 167 ? -41.645 10.178 32.575 1.00 91.25 167 ASP A N 1
ATOM 1231 C CA . ASP A 1 167 ? -42.754 9.229 32.428 1.00 91.25 167 ASP A CA 1
ATOM 1232 C C . ASP A 1 167 ? -42.912 8.277 33.634 1.00 91.25 167 ASP A C 1
ATOM 1234 O O . ASP A 1 167 ? -43.779 7.403 33.614 1.00 91.25 167 ASP A O 1
ATOM 1238 N N . GLY A 1 168 ? -42.097 8.448 34.684 1.00 92.06 168 GLY A N 1
ATOM 1239 C CA . GLY A 1 168 ? -42.074 7.612 35.888 1.00 92.06 168 GLY A CA 1
ATOM 1240 C C . GLY A 1 168 ? -41.233 6.337 35.755 1.00 92.06 168 GLY A C 1
ATOM 1241 O O . GLY A 1 168 ? -41.178 5.531 36.686 1.00 92.06 168 GLY A O 1
ATOM 1242 N N . THR A 1 169 ? -40.569 6.112 34.615 1.00 94.25 169 THR A N 1
ATOM 1243 C CA . THR A 1 169 ? -39.689 4.951 34.431 1.00 94.25 169 THR A CA 1
ATOM 1244 C C . THR A 1 169 ? -38.421 5.115 35.260 1.00 94.25 169 THR A C 1
ATOM 1246 O O . THR A 1 169 ? -37.687 6.087 35.093 1.00 94.25 169 THR A O 1
ATOM 1249 N N . VAL A 1 170 ? -38.116 4.131 36.109 1.00 95.00 170 VAL A N 1
ATOM 1250 C CA . VAL A 1 170 ? -36.875 4.101 36.893 1.00 95.00 170 VAL A CA 1
ATOM 1251 C C . VAL A 1 170 ? -35.848 3.212 36.202 1.00 95.00 170 VAL A C 1
ATOM 1253 O O . VAL A 1 170 ? -36.059 2.012 36.026 1.00 95.00 170 VAL A O 1
ATOM 1256 N N . LEU A 1 171 ? -34.717 3.803 35.835 1.00 95.06 171 LEU A N 1
ATOM 1257 C CA . LEU A 1 171 ? -33.597 3.133 35.190 1.00 95.06 171 LEU A CA 1
ATOM 1258 C C . LEU A 1 171 ? -32.465 2.913 36.191 1.00 95.06 171 LEU A C 1
ATOM 1260 O O . LEU A 1 171 ? -32.067 3.833 36.907 1.00 95.06 171 LEU A O 1
ATOM 1264 N N . ALA A 1 172 ? -31.927 1.696 36.218 1.00 93.19 172 ALA A N 1
ATOM 1265 C CA . ALA A 1 172 ? -30.672 1.415 36.902 1.00 93.19 172 ALA A CA 1
ATOM 1266 C C . ALA A 1 172 ? -29.502 1.843 36.007 1.00 93.19 172 ALA A C 1
ATOM 1268 O O . ALA A 1 172 ? -29.451 1.472 34.835 1.00 93.19 172 ALA A O 1
ATOM 1269 N N . VAL A 1 173 ? -28.579 2.619 36.561 1.00 90.69 173 VAL A N 1
ATOM 1270 C CA . VAL A 1 173 ? -27.346 3.061 35.911 1.00 90.69 173 VAL A CA 1
ATOM 1271 C C . VAL A 1 173 ? -26.193 2.477 36.712 1.00 90.69 173 VAL A C 1
ATOM 1273 O O . VAL A 1 173 ? -25.979 2.861 37.860 1.00 90.69 173 VAL A O 1
ATOM 1276 N N . ASP A 1 174 ? -25.481 1.537 36.107 1.00 85.94 174 ASP A N 1
ATOM 1277 C CA . ASP A 1 174 ? -24.290 0.923 36.690 1.00 85.94 174 ASP A CA 1
ATOM 1278 C C . ASP A 1 174 ? -23.072 1.805 36.383 1.00 85.94 174 ASP A C 1
ATOM 1280 O O . ASP A 1 174 ? -22.747 2.049 35.213 1.00 85.94 174 ASP A O 1
ATOM 1284 N N . ARG A 1 175 ? -22.429 2.320 37.436 1.00 82.94 175 ARG A N 1
ATOM 1285 C CA . ARG A 1 175 ? -21.188 3.099 37.364 1.00 82.94 175 ARG A CA 1
ATOM 1286 C C . ARG A 1 175 ? -21.228 4.283 36.374 1.00 82.94 175 ARG A C 1
ATOM 1288 O O . ARG A 1 175 ? -20.336 4.452 35.539 1.00 82.94 175 ARG A O 1
ATOM 1295 N N . GLY A 1 176 ? -22.254 5.129 36.478 1.00 84.31 176 GLY A N 1
ATOM 1296 C CA . GLY A 1 176 ? -22.410 6.350 35.678 1.00 84.31 176 GLY A CA 1
ATOM 1297 C C . GLY A 1 176 ? -21.351 7.416 35.988 1.00 84.31 176 GLY A C 1
ATOM 1298 O O . GLY A 1 176 ? -20.921 7.549 37.135 1.00 84.31 176 GLY A O 1
ATOM 1299 N N . ILE A 1 177 ? -20.934 8.184 34.974 1.00 87.31 177 ILE A N 1
ATOM 1300 C CA . ILE A 1 177 ? -19.943 9.266 35.101 1.00 87.31 177 ILE A CA 1
ATOM 1301 C C . ILE A 1 177 ? -20.668 10.594 35.308 1.00 87.31 177 ILE A C 1
ATOM 1303 O O . ILE A 1 177 ? -21.365 11.072 34.414 1.00 87.31 177 ILE A O 1
ATOM 1307 N N . VAL A 1 178 ? -20.463 11.217 36.467 1.00 87.31 178 VAL A N 1
ATOM 1308 C CA . VAL A 1 178 ? -21.131 12.470 36.852 1.00 87.31 178 VAL A CA 1
ATOM 1309 C C . VAL A 1 178 ? -20.096 13.568 37.097 1.00 87.31 178 VAL A C 1
ATOM 1311 O O . VAL A 1 178 ? -19.064 13.334 37.730 1.00 87.31 178 VAL A O 1
ATOM 1314 N N . GLY A 1 179 ? -20.357 14.779 36.596 1.00 83.81 179 GLY A N 1
ATOM 1315 C CA . GLY A 1 179 ? -19.433 15.924 36.669 1.00 83.81 179 GLY A CA 1
ATOM 1316 C C . GLY A 1 179 ? -19.347 16.606 38.041 1.00 83.81 179 GLY A C 1
ATOM 1317 O O . GLY A 1 179 ? -18.618 17.581 38.209 1.00 83.81 179 GLY A O 1
ATOM 1318 N N . SER A 1 180 ? -20.104 16.121 39.021 1.00 84.56 180 SER A N 1
ATOM 1319 C CA . SER A 1 180 ? -20.146 16.616 40.396 1.00 84.56 180 SER A CA 1
ATOM 1320 C C . SER A 1 180 ? -20.454 15.472 41.358 1.00 84.56 180 SER A C 1
ATOM 1322 O O . SER A 1 180 ? -20.853 14.393 40.926 1.00 84.56 180 SER A O 1
ATOM 1324 N N . SER A 1 181 ? -20.290 15.705 42.665 1.00 87.44 181 SER A N 1
ATOM 1325 C CA . SER A 1 181 ? -20.658 14.710 43.680 1.00 87.44 181 SER A CA 1
ATOM 1326 C C . SER A 1 181 ? -22.139 14.338 43.512 1.00 87.44 181 SER A C 1
ATOM 1328 O O . SER A 1 181 ? -22.977 15.238 43.618 1.00 87.44 181 SER A O 1
ATOM 1330 N N . PRO A 1 182 ? -22.468 13.070 43.207 1.00 88.25 182 PRO A N 1
ATOM 1331 C CA . PRO A 1 182 ? -23.830 12.664 42.886 1.00 88.25 182 PRO A CA 1
ATOM 1332 C C . PRO A 1 182 ? -24.724 12.775 44.124 1.00 88.25 182 PRO A C 1
ATOM 1334 O O . PRO A 1 182 ? -24.327 12.385 45.226 1.00 88.25 182 PRO A O 1
ATOM 1337 N N . GLN A 1 183 ? -25.920 13.334 43.941 1.00 92.88 183 GLN A N 1
ATOM 1338 C CA . GLN A 1 183 ? -26.914 13.560 44.993 1.00 92.88 183 GLN A CA 1
ATOM 1339 C C . GLN A 1 183 ? -28.314 13.210 44.486 1.00 92.88 183 GLN A C 1
ATOM 1341 O O . GLN A 1 183 ? -28.604 13.347 43.297 1.00 92.88 183 GLN A O 1
ATOM 1346 N N . GLU A 1 184 ? -29.188 12.787 45.396 1.00 94.44 184 GLU A N 1
ATOM 1347 C CA . GLU A 1 184 ? -30.614 12.627 45.102 1.00 94.44 184 GLU A CA 1
ATOM 1348 C C . GLU A 1 184 ? -31.237 13.978 44.715 1.00 94.44 184 GLU A C 1
ATOM 1350 O O . GLU A 1 184 ? -30.862 15.032 45.231 1.00 94.44 184 GLU A O 1
ATOM 1355 N N . GLY A 1 185 ? -32.166 13.957 43.762 1.00 92.62 185 GLY A N 1
ATOM 1356 C CA . GLY A 1 185 ? -32.757 15.150 43.158 1.00 92.62 185 GLY A CA 1
ATOM 1357 C C . GLY A 1 185 ? -31.903 15.802 42.064 1.00 92.62 185 GLY A C 1
ATOM 1358 O O . GLY A 1 185 ? -32.360 16.754 41.433 1.00 92.62 185 GLY A O 1
ATOM 1359 N N . MET A 1 186 ? -30.685 15.310 41.803 1.00 93.44 186 MET A N 1
ATOM 1360 C CA . MET A 1 186 ? -29.848 15.814 40.711 1.00 93.44 186 MET A CA 1
ATOM 1361 C C . MET A 1 186 ? -30.439 15.433 39.351 1.00 93.44 186 MET A C 1
ATOM 1363 O O . MET A 1 186 ? -30.826 14.288 39.130 1.00 93.44 186 MET A O 1
ATOM 1367 N N . TYR A 1 187 ? -30.450 16.379 38.412 1.00 94.06 187 TYR A N 1
ATOM 1368 C CA . TYR A 1 187 ? -30.802 16.096 37.025 1.00 94.06 187 TYR A CA 1
ATOM 1369 C C . TYR A 1 187 ? -29.580 15.613 36.253 1.00 94.06 187 TYR A C 1
ATOM 1371 O O . TYR A 1 187 ? -28.550 16.287 36.233 1.00 94.06 187 TYR A O 1
ATOM 1379 N N . VAL A 1 188 ? -29.724 14.479 35.575 1.00 93.25 188 VAL A N 1
ATOM 1380 C CA . VAL A 1 188 ? -28.700 13.900 34.702 1.00 93.25 188 VAL A CA 1
ATOM 1381 C C . VAL A 1 188 ? -29.297 13.596 33.335 1.00 93.25 188 VAL A C 1
ATOM 1383 O O . VAL A 1 188 ? -30.492 13.315 33.199 1.00 93.25 188 VAL A O 1
ATOM 1386 N N . ARG A 1 189 ? -28.469 13.659 32.292 1.00 94.44 189 ARG A N 1
ATOM 1387 C CA . ARG A 1 189 ? -28.859 13.132 30.981 1.00 94.44 189 ARG A CA 1
ATOM 1388 C C . ARG A 1 189 ? -28.604 11.629 30.991 1.00 94.44 189 ARG A C 1
ATOM 1390 O O . ARG A 1 189 ? -27.545 11.191 31.425 1.00 94.44 189 ARG A O 1
ATOM 1397 N N . VAL A 1 190 ? -29.569 10.855 30.507 1.00 93.31 190 VAL A N 1
ATOM 1398 C CA . VAL A 1 190 ? -29.495 9.394 30.438 1.00 93.31 190 VAL A CA 1
ATOM 1399 C C . VAL A 1 190 ? -29.751 8.954 29.007 1.00 93.31 190 VAL A C 1
ATOM 1401 O O . VAL A 1 190 ? -30.747 9.345 28.395 1.00 93.31 190 VAL A O 1
ATOM 1404 N N . LEU A 1 191 ? -28.856 8.128 28.480 1.00 93.75 191 LEU A N 1
ATOM 1405 C CA . LEU A 1 191 ? -29.079 7.359 27.265 1.00 93.75 191 LEU A CA 1
ATOM 1406 C C . LEU A 1 191 ? -29.768 6.046 27.651 1.00 93.75 191 LEU A C 1
ATOM 1408 O O . LEU A 1 191 ? -29.253 5.296 28.479 1.00 93.75 191 LEU A O 1
ATOM 1412 N N . HIS A 1 192 ? -30.927 5.765 27.067 1.00 94.81 192 HIS A N 1
ATOM 1413 C CA . HIS A 1 192 ? -31.726 4.577 27.378 1.00 94.81 192 HIS A CA 1
ATOM 1414 C C . HIS A 1 192 ? -32.485 4.072 26.149 1.00 94.81 192 HIS A C 1
ATOM 1416 O O . HIS A 1 192 ? -32.460 4.697 25.090 1.00 94.81 192 HIS A O 1
ATOM 1422 N N . ALA A 1 193 ? -33.143 2.922 26.281 1.00 95.31 193 ALA A N 1
ATOM 1423 C CA . ALA A 1 193 ? -33.988 2.340 25.244 1.00 95.31 193 ALA A CA 1
ATOM 1424 C C . ALA A 1 193 ? -35.445 2.276 25.746 1.00 95.31 193 ALA A C 1
ATOM 1426 O O . ALA A 1 193 ? -35.760 1.373 26.526 1.00 95.31 193 ALA A O 1
ATOM 1427 N N . PRO A 1 194 ? -36.356 3.159 25.284 1.00 92.06 194 PRO A N 1
ATOM 1428 C CA . PRO A 1 194 ? -37.725 3.241 25.811 1.00 92.06 194 PRO A CA 1
ATOM 1429 C C . PRO A 1 194 ? -38.496 1.916 25.731 1.00 92.06 194 PRO A C 1
ATOM 1431 O O . PRO A 1 194 ? -39.256 1.564 26.626 1.00 92.06 194 PRO A O 1
ATOM 1434 N N . GLY A 1 195 ? -38.271 1.133 24.669 1.00 90.81 195 GLY A N 1
ATOM 1435 C CA . GLY A 1 195 ? -38.903 -0.178 24.486 1.00 90.81 195 GLY A CA 1
ATOM 1436 C C . GLY A 1 195 ? -38.289 -1.310 25.321 1.00 90.81 195 GLY A C 1
ATOM 1437 O O . GLY A 1 195 ? -38.778 -2.438 25.257 1.00 90.81 195 GLY A O 1
ATOM 1438 N N . ARG A 1 196 ? -37.196 -1.055 26.054 1.00 92.56 196 ARG A N 1
ATOM 1439 C CA . ARG A 1 196 ? -36.457 -2.046 26.854 1.00 92.56 196 ARG A CA 1
ATOM 1440 C C . ARG A 1 196 ? -35.863 -1.424 28.132 1.00 92.56 196 ARG A C 1
ATOM 1442 O O . ARG A 1 196 ? -34.642 -1.439 28.295 1.00 92.56 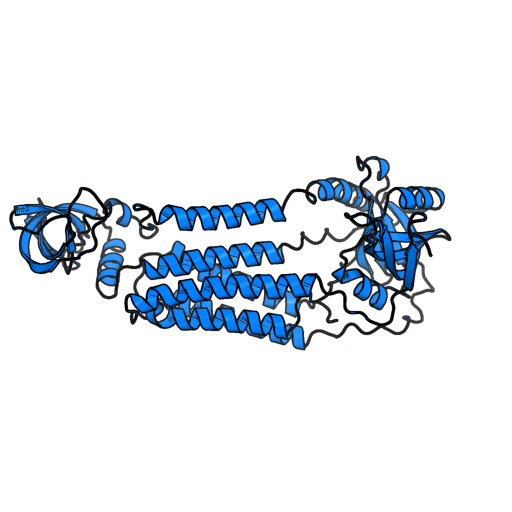196 ARG A O 1
ATOM 1449 N N . PRO A 1 197 ? -36.695 -0.958 29.082 1.00 89.69 197 PRO A N 1
ATOM 1450 C CA . PRO A 1 197 ? -36.217 -0.326 30.319 1.00 89.69 197 PRO A CA 1
ATOM 1451 C C . PRO A 1 197 ? -35.357 -1.260 31.188 1.00 89.69 197 PRO A C 1
ATOM 1453 O O . PRO A 1 197 ? -34.508 -0.801 31.943 1.00 89.69 197 PRO A O 1
ATOM 1456 N N . GLY A 1 198 ? -35.511 -2.583 31.038 1.00 90.56 198 GLY A N 1
ATOM 1457 C CA . GLY A 1 198 ? -34.676 -3.581 31.717 1.00 90.56 198 GLY A CA 1
ATOM 1458 C C . GLY A 1 198 ? -33.198 -3.585 31.303 1.00 90.56 198 GLY A C 1
ATOM 1459 O O . GLY A 1 198 ? -32.407 -4.251 31.960 1.00 90.56 198 GLY A O 1
ATOM 1460 N N . LEU A 1 199 ? -32.814 -2.859 30.244 1.00 90.00 199 LEU A N 1
ATOM 1461 C CA . LEU A 1 199 ? -31.407 -2.633 29.887 1.00 90.00 199 LEU A CA 1
ATOM 1462 C C . LEU A 1 199 ? -30.734 -1.564 30.764 1.00 90.00 199 LEU A C 1
ATOM 1464 O O . LEU A 1 199 ? -29.517 -1.422 30.701 1.00 90.00 199 LEU A O 1
ATOM 1468 N N . GLY A 1 200 ? -31.507 -0.826 31.567 1.00 93.06 200 GLY A N 1
ATOM 1469 C CA . GLY A 1 200 ? -31.001 0.267 32.388 1.00 93.06 200 GLY A CA 1
ATOM 1470 C C . GLY A 1 200 ? -30.744 1.548 31.593 1.00 93.06 200 GLY A C 1
ATOM 1471 O O . GLY A 1 200 ? -31.328 1.778 30.530 1.00 93.06 200 GLY A O 1
ATOM 1472 N N . GLY A 1 201 ? -29.892 2.406 32.148 1.00 91.50 201 GLY A N 1
ATOM 1473 C CA . GLY A 1 201 ? -29.496 3.677 31.554 1.00 91.50 201 GLY A CA 1
ATOM 1474 C C . GLY A 1 201 ? -27.984 3.874 31.566 1.00 91.50 201 GLY A C 1
ATOM 1475 O O . GLY A 1 201 ? -27.274 3.315 32.397 1.00 91.50 201 GLY A O 1
ATOM 1476 N N . TRP A 1 202 ? -27.502 4.704 30.646 1.00 91.44 202 TRP A N 1
ATOM 1477 C CA . TRP A 1 202 ? -26.106 5.117 30.554 1.00 91.44 202 TRP A CA 1
ATOM 1478 C C . TRP A 1 202 ? -25.983 6.622 30.805 1.00 91.44 202 TRP A C 1
ATOM 1480 O O . TRP A 1 202 ? -26.654 7.419 30.145 1.00 91.44 202 TRP A O 1
ATOM 1490 N N . VAL A 1 203 ? -25.130 7.008 31.757 1.00 89.75 203 VAL A N 1
ATOM 1491 C CA . VAL A 1 203 ? -24.895 8.405 32.154 1.00 89.75 203 VAL A CA 1
ATOM 1492 C C . VAL A 1 203 ? -23.416 8.724 32.003 1.00 89.75 203 VAL A C 1
ATOM 1494 O O . VAL A 1 203 ? -22.570 8.041 32.578 1.00 89.75 203 VAL A O 1
ATOM 1497 N N . ASP A 1 204 ? -23.124 9.772 31.237 1.00 87.12 204 ASP A N 1
ATOM 1498 C CA . ASP A 1 204 ? -21.778 10.303 31.055 1.00 87.12 204 ASP A CA 1
ATOM 1499 C C . ASP A 1 204 ? -21.835 11.823 30.871 1.00 87.12 204 ASP A C 1
ATOM 1501 O O . ASP A 1 204 ? -22.110 12.321 29.783 1.00 87.12 204 ASP A O 1
ATOM 1505 N N . ASP A 1 205 ? -21.593 12.569 31.950 1.00 82.31 205 ASP A N 1
ATOM 1506 C CA . ASP A 1 205 ? -21.538 14.038 31.937 1.00 82.31 205 ASP A CA 1
ATOM 1507 C C . ASP A 1 205 ? -20.273 14.588 31.251 1.00 82.31 205 ASP A C 1
ATOM 1509 O O . ASP A 1 205 ? -20.159 15.797 31.010 1.00 82.31 205 ASP A O 1
ATOM 1513 N N . GLY A 1 206 ? -19.298 13.722 30.958 1.00 73.75 206 GLY A N 1
ATOM 1514 C CA . GLY A 1 206 ? -18.069 14.080 30.260 1.00 73.75 206 GLY A CA 1
ATOM 1515 C C . GLY A 1 206 ? -18.244 14.216 28.747 1.00 73.75 206 GLY A C 1
ATOM 1516 O O . GLY A 1 206 ? -17.401 14.844 28.102 1.00 73.75 206 GLY A O 1
ATOM 1517 N N . VAL A 1 207 ? -19.324 13.664 28.182 1.00 74.38 207 VAL A N 1
ATOM 1518 C CA . VAL A 1 207 ? -19.559 13.563 26.733 1.00 74.38 207 VAL A CA 1
ATOM 1519 C C . VAL A 1 207 ? -21.015 13.908 26.405 1.00 74.38 207 VAL A C 1
ATOM 1521 O O . VAL A 1 207 ? -21.931 13.619 27.168 1.00 74.38 207 VAL A O 1
ATOM 1524 N N . ASP A 1 208 ? -21.288 14.511 25.244 1.00 81.50 208 ASP A N 1
ATOM 1525 C CA . ASP A 1 208 ? -22.676 14.659 24.799 1.00 81.50 208 ASP A CA 1
ATOM 1526 C C . ASP A 1 208 ? -23.296 13.294 24.465 1.00 81.50 208 ASP A C 1
ATOM 1528 O O . ASP A 1 208 ? -23.026 12.722 23.413 1.00 81.50 208 ASP A O 1
ATOM 1532 N N . LEU A 1 209 ? -24.185 12.790 25.324 1.00 84.06 209 LEU A N 1
ATOM 1533 C CA . LEU A 1 209 ? -24.868 11.503 25.138 1.00 84.06 209 LEU A CA 1
ATOM 1534 C C . LEU A 1 209 ? -25.645 11.371 23.820 1.00 84.06 209 LEU A C 1
ATOM 1536 O O . LEU A 1 209 ? -25.861 10.250 23.358 1.00 84.06 209 LEU A O 1
ATOM 1540 N N . SER A 1 210 ? -26.049 12.487 23.195 1.00 83.81 210 SER A N 1
ATOM 1541 C CA . SER A 1 210 ? -26.735 12.467 21.890 1.00 83.81 210 SER A CA 1
ATOM 1542 C C . SER A 1 210 ? -25.885 11.801 20.804 1.00 83.81 210 SER A C 1
ATOM 1544 O O . SER A 1 210 ? -26.392 11.214 19.849 1.00 83.81 210 SER A O 1
ATOM 1546 N N . SER A 1 211 ? -24.574 11.832 20.993 1.00 75.12 211 SER A N 1
ATOM 1547 C CA . SER A 1 211 ? -23.621 11.246 20.082 1.00 75.12 211 SER A CA 1
ATOM 1548 C C . SER A 1 211 ? -23.673 9.715 20.038 1.00 75.12 211 SER A C 1
ATOM 1550 O O . SER A 1 211 ? -23.554 9.124 18.964 1.00 75.12 211 SER A O 1
ATOM 1552 N N . TYR A 1 212 ? -23.985 9.064 21.160 1.00 79.31 212 TYR A N 1
ATOM 1553 C CA . TYR A 1 212 ? -24.153 7.613 21.239 1.00 79.31 212 TYR A CA 1
ATOM 1554 C C . TYR A 1 212 ? -25.458 7.113 20.604 1.00 79.31 212 TYR A C 1
ATOM 1556 O O . TYR A 1 212 ? -25.665 5.903 20.542 1.00 79.31 212 TYR A O 1
ATOM 1564 N N . LEU A 1 213 ? -26.321 7.989 20.075 1.00 83.31 213 LEU A N 1
ATOM 1565 C CA . LEU A 1 213 ? -27.484 7.570 19.282 1.00 83.31 213 LEU A CA 1
ATOM 1566 C C . LEU A 1 213 ? -27.071 6.871 17.978 1.00 83.31 213 LEU A C 1
ATOM 1568 O O . LEU A 1 213 ? -27.823 6.058 17.440 1.00 83.31 213 LEU A O 1
ATOM 1572 N N . SER A 1 214 ? -25.872 7.172 17.471 1.00 77.25 214 SER A N 1
ATOM 1573 C CA . SER A 1 214 ? -25.297 6.498 16.312 1.00 77.25 214 SER A CA 1
ATOM 1574 C C . SER A 1 214 ? -24.328 5.395 16.758 1.00 77.25 214 SER A C 1
ATOM 1576 O O . SER A 1 214 ? -23.343 5.695 17.435 1.00 77.25 214 SER A O 1
ATOM 1578 N N . PRO A 1 215 ? -24.504 4.135 16.313 1.00 65.25 215 PRO A N 1
ATOM 1579 C CA . PRO A 1 215 ? -23.546 3.056 16.591 1.00 65.25 215 PRO A CA 1
ATOM 1580 C C . PRO A 1 215 ? -22.189 3.266 15.889 1.00 65.25 215 PRO A C 1
ATOM 1582 O O . PRO A 1 215 ? -21.226 2.540 16.131 1.00 65.25 215 PRO A O 1
ATOM 1585 N N . TRP A 1 216 ? -22.111 4.264 15.004 1.00 63.12 216 TRP A N 1
ATOM 1586 C CA . TRP A 1 216 ? -20.913 4.657 14.265 1.00 63.12 216 TRP A CA 1
ATOM 1587 C C . TRP A 1 216 ? -20.143 5.796 14.947 1.00 63.12 216 TRP A C 1
ATOM 1589 O O . TRP A 1 216 ? -19.129 6.246 14.416 1.00 63.12 216 TRP A O 1
ATOM 1599 N N . TYR A 1 217 ? -20.639 6.316 16.075 1.00 63.53 217 TYR A N 1
ATOM 1600 C CA . TYR A 1 217 ? -20.024 7.461 16.730 1.00 63.53 217 TYR A CA 1
ATOM 1601 C C . TYR A 1 217 ? -18.728 7.088 17.452 1.00 63.53 217 TYR A C 1
ATOM 1603 O O . TYR A 1 217 ? -18.627 6.066 18.130 1.00 63.53 217 TYR A O 1
ATOM 1611 N N . VAL A 1 218 ? -17.750 7.978 17.320 1.00 60.41 218 VAL A N 1
ATOM 1612 C CA . VAL A 1 218 ? -16.515 8.000 18.096 1.00 60.41 218 VAL A CA 1
ATOM 1613 C C . VAL A 1 218 ? -16.561 9.277 18.939 1.00 60.41 218 VAL A C 1
ATOM 1615 O O . VAL A 1 218 ? -16.760 10.340 18.346 1.00 60.41 218 VAL A O 1
ATOM 1618 N N . PRO A 1 219 ? -16.371 9.226 20.272 1.00 58.00 219 PRO A N 1
ATOM 1619 C CA . PRO A 1 219 ? -16.267 10.419 21.109 1.00 58.00 219 PRO A CA 1
ATOM 1620 C C . PRO A 1 219 ? -15.048 11.246 20.703 1.00 58.00 219 PRO A C 1
ATOM 1622 O O . PRO A 1 219 ? -13.908 10.954 21.059 1.00 58.00 219 PRO A O 1
ATOM 1625 N N . LEU A 1 220 ? -15.299 12.256 19.868 1.00 58.50 220 LEU A N 1
ATOM 1626 C CA . LEU A 1 220 ? -14.284 13.136 19.282 1.00 58.50 220 LEU A CA 1
ATOM 1627 C C . LEU A 1 220 ? -14.073 14.421 20.104 1.00 58.50 220 LEU A C 1
ATOM 1629 O O . LEU A 1 220 ? -13.143 15.180 19.831 1.00 58.50 220 LEU A O 1
ATOM 1633 N N . GLU A 1 221 ? -14.896 14.675 21.122 1.00 54.03 221 GLU A N 1
ATOM 1634 C CA . GLU A 1 221 ? -14.727 15.819 22.023 1.00 54.03 221 GLU A CA 1
ATOM 1635 C C . GLU A 1 221 ? -13.613 15.546 23.059 1.00 54.03 221 GLU A C 1
ATOM 1637 O O . GLU A 1 221 ? -13.509 14.446 23.591 1.00 54.03 221 GLU A O 1
ATOM 1642 N N . GLY A 1 222 ? -12.743 16.534 23.339 1.00 51.44 222 GLY A N 1
ATOM 1643 C CA . GLY A 1 222 ? -11.743 16.439 24.427 1.00 51.44 222 GLY A CA 1
ATOM 1644 C C . GLY A 1 222 ? -10.250 16.362 24.051 1.00 51.44 222 GLY A C 1
ATOM 1645 O O . GLY A 1 222 ? -9.439 15.884 24.843 1.00 51.44 222 GLY A O 1
ATOM 1646 N N . GLY A 1 223 ? -9.828 16.849 22.877 1.00 49.94 223 GLY A N 1
ATOM 1647 C CA . GLY A 1 223 ? -8.399 16.940 22.503 1.00 49.94 223 GLY A CA 1
ATOM 1648 C C . GLY A 1 223 ? -7.775 15.639 21.970 1.00 49.94 223 GLY A C 1
ATOM 1649 O O . GLY A 1 223 ? -6.663 15.660 21.447 1.00 49.94 223 GLY A O 1
ATOM 1650 N N . THR A 1 224 ? -8.520 14.534 22.007 1.00 54.53 224 THR A N 1
ATOM 1651 C CA . THR A 1 224 ? -8.249 13.252 21.328 1.00 54.53 224 THR A CA 1
ATOM 1652 C C . THR A 1 224 ? -8.373 13.345 19.798 1.00 54.53 224 THR A C 1
ATOM 1654 O O . THR A 1 224 ? -7.756 12.560 19.077 1.00 54.53 224 THR A O 1
ATOM 1657 N N . LEU A 1 225 ? -9.082 14.362 19.290 1.00 54.66 225 LEU A N 1
ATOM 1658 C CA . LEU A 1 225 ? -9.187 14.710 17.866 1.00 54.66 225 LEU A CA 1
ATOM 1659 C C . LEU A 1 225 ? -7.849 15.113 17.241 1.00 54.66 225 LEU A C 1
ATOM 1661 O O . LEU A 1 225 ? -7.596 14.797 16.085 1.00 54.66 225 LEU A O 1
ATOM 1665 N N . VAL A 1 226 ? -6.992 15.811 17.988 1.00 55.97 226 VAL A N 1
ATOM 1666 C CA . VAL A 1 226 ? -5.736 16.362 17.462 1.00 55.97 226 VAL A CA 1
ATOM 1667 C C . VAL A 1 226 ? -4.782 15.259 16.995 1.00 55.97 226 VAL A C 1
ATOM 1669 O O . VAL A 1 226 ? -4.360 15.328 15.845 1.00 55.97 226 VAL A O 1
ATOM 1672 N N . PRO A 1 227 ? -4.460 14.213 17.780 1.00 58.19 227 PRO A N 1
ATOM 1673 C CA . PRO A 1 227 ? -3.580 13.150 17.300 1.00 58.19 227 PRO A CA 1
ATOM 1674 C C . PRO A 1 227 ? -4.201 12.337 16.157 1.00 58.19 227 PRO A C 1
ATOM 1676 O O . PRO A 1 227 ? -3.482 12.001 15.219 1.00 58.19 227 PRO A O 1
ATOM 1679 N N . PHE A 1 228 ? -5.513 12.066 16.178 1.00 59.50 228 PHE A N 1
ATOM 1680 C CA . PHE A 1 228 ? -6.198 11.344 15.097 1.00 59.50 228 PHE A CA 1
ATOM 1681 C C . PHE A 1 228 ? -6.220 12.154 13.795 1.00 59.50 228 PHE A C 1
ATOM 1683 O O . PHE A 1 228 ? -5.844 11.645 12.740 1.00 59.50 228 PHE A O 1
ATOM 1690 N N . ALA A 1 229 ? -6.593 13.433 13.871 1.00 59.88 229 ALA A N 1
ATOM 1691 C CA . ALA A 1 229 ? -6.579 14.350 12.741 1.00 59.88 229 ALA A CA 1
ATOM 1692 C C . ALA A 1 229 ? -5.154 14.572 12.231 1.00 59.88 229 ALA A C 1
ATOM 1694 O O . ALA A 1 229 ? -4.954 14.522 11.030 1.00 59.88 229 ALA A O 1
ATOM 1695 N N . VAL A 1 230 ? -4.149 14.729 13.101 1.00 63.41 230 VAL A N 1
ATOM 1696 C CA . VAL A 1 230 ? -2.738 14.841 12.694 1.00 63.41 230 VAL A CA 1
ATOM 1697 C C . VAL A 1 230 ? -2.257 13.559 12.015 1.00 63.41 230 VAL A C 1
ATOM 1699 O O . VAL A 1 230 ? -1.618 13.651 10.975 1.00 63.41 230 VAL A O 1
ATOM 1702 N N . LEU A 1 231 ? -2.591 12.369 12.522 1.00 66.19 231 LEU A N 1
ATOM 1703 C CA . LEU A 1 231 ? -2.244 11.093 11.879 1.00 66.19 231 LEU A CA 1
ATOM 1704 C C . LEU A 1 231 ? -2.921 10.926 10.518 1.00 66.19 231 LEU A C 1
ATOM 1706 O O . LEU A 1 231 ? -2.261 10.533 9.557 1.00 66.19 231 LEU A O 1
ATOM 1710 N N . LEU A 1 232 ? -4.211 11.254 10.415 1.00 63.16 232 LEU A N 1
ATOM 1711 C CA . LEU A 1 232 ? -4.958 11.217 9.159 1.00 63.16 232 LEU A CA 1
ATOM 1712 C C . LEU A 1 232 ? -4.412 12.248 8.167 1.00 63.16 232 LEU A C 1
ATOM 1714 O O . LEU A 1 232 ? -4.250 11.945 6.992 1.00 63.16 232 LEU A O 1
ATOM 1718 N N . LEU A 1 233 ? -4.086 13.452 8.634 1.00 63.34 233 LEU A N 1
ATOM 1719 C CA . LEU A 1 233 ? -3.558 14.535 7.814 1.00 63.34 233 LEU A CA 1
ATOM 1720 C C . LEU A 1 233 ? -2.131 14.212 7.372 1.00 63.34 233 LEU A C 1
ATOM 1722 O O . LEU A 1 233 ? -1.839 14.397 6.205 1.00 63.34 233 LEU A O 1
ATOM 1726 N N . VAL A 1 234 ? -1.287 13.606 8.214 1.00 64.81 234 VAL A N 1
ATOM 1727 C CA . VAL A 1 234 ? 0.019 13.046 7.818 1.00 64.81 234 VAL A CA 1
ATOM 1728 C C . VAL A 1 234 ? -0.150 11.903 6.817 1.00 64.81 234 VAL A C 1
ATOM 1730 O O . VAL A 1 234 ? 0.599 11.850 5.849 1.00 64.81 234 VAL A O 1
ATOM 1733 N N . ALA A 1 235 ? -1.136 11.019 6.986 1.00 61.56 235 ALA A N 1
ATOM 1734 C CA . ALA A 1 235 ? -1.416 9.946 6.032 1.00 61.56 235 ALA A CA 1
ATOM 1735 C C . ALA A 1 235 ? -1.888 10.502 4.678 1.00 61.56 235 ALA A C 1
ATOM 1737 O O . ALA A 1 235 ? -1.361 10.114 3.637 1.00 61.56 235 ALA A O 1
ATOM 1738 N N . CYS A 1 236 ? -2.818 11.457 4.676 1.00 58.09 236 CYS A N 1
ATOM 1739 C CA . CYS A 1 236 ? -3.293 12.157 3.485 1.00 58.09 236 CYS A CA 1
ATOM 1740 C C . CYS A 1 236 ? -2.175 12.974 2.831 1.00 58.09 236 CYS A C 1
ATOM 1742 O O . CYS A 1 236 ? -2.022 12.917 1.618 1.00 58.09 236 CYS A O 1
ATOM 1744 N N . TRP A 1 237 ? -1.355 13.680 3.610 1.00 61.16 237 TRP A N 1
ATOM 1745 C CA . TRP A 1 237 ? -0.250 14.501 3.115 1.00 61.16 237 TRP A CA 1
ATOM 1746 C C . TRP A 1 237 ? 0.886 13.634 2.573 1.00 61.16 237 TRP A C 1
ATOM 1748 O O . TRP A 1 237 ? 1.382 13.901 1.490 1.00 61.16 237 TRP A O 1
ATOM 1758 N N . ALA A 1 238 ? 1.227 12.524 3.230 1.00 57.09 238 ALA A N 1
ATOM 1759 C CA . ALA A 1 238 ? 2.128 11.516 2.681 1.00 57.09 238 ALA A CA 1
ATOM 1760 C C . ALA A 1 238 ? 1.555 10.898 1.399 1.00 57.09 238 ALA A C 1
ATOM 1762 O O . ALA A 1 238 ? 2.287 10.723 0.433 1.00 57.09 238 ALA A O 1
ATOM 1763 N N . THR A 1 239 ? 0.248 10.632 1.340 1.00 54.62 239 THR A N 1
ATOM 1764 C CA . THR A 1 239 ? -0.408 10.158 0.113 1.00 54.62 239 THR A CA 1
ATOM 1765 C C . THR A 1 239 ? -0.286 11.204 -0.992 1.00 54.62 239 THR A C 1
ATOM 1767 O O . THR A 1 239 ? 0.176 10.871 -2.071 1.00 54.62 239 THR A O 1
ATOM 1770 N N . VAL A 1 240 ? -0.592 12.475 -0.728 1.00 52.97 240 VAL A N 1
ATOM 1771 C CA . VAL A 1 240 ? -0.503 13.572 -1.704 1.00 52.97 240 VAL A CA 1
ATOM 1772 C C . VAL A 1 240 ? 0.942 13.842 -2.133 1.00 52.97 240 VAL A C 1
ATOM 1774 O O . VAL A 1 240 ? 1.192 13.945 -3.327 1.00 52.97 240 VAL A O 1
ATOM 1777 N N . CYS A 1 241 ? 1.911 13.883 -1.218 1.00 53.66 241 CYS A N 1
ATOM 1778 C CA . CYS A 1 241 ? 3.326 14.112 -1.528 1.00 53.66 241 CYS A CA 1
ATOM 1779 C C . CYS A 1 241 ? 4.000 12.916 -2.210 1.00 53.66 241 CYS A C 1
ATOM 1781 O O . CYS A 1 241 ? 4.945 13.107 -2.971 1.00 53.66 241 CYS A O 1
ATOM 1783 N N . ILE A 1 242 ? 3.532 11.687 -1.974 1.00 50.34 242 ILE A N 1
ATOM 1784 C CA . ILE A 1 242 ? 4.022 10.495 -2.683 1.00 50.34 242 ILE A CA 1
ATOM 1785 C C . ILE A 1 242 ? 3.320 10.344 -4.041 1.00 50.34 242 ILE A C 1
ATOM 1787 O O . ILE A 1 242 ? 3.935 9.895 -5.006 1.00 50.34 242 ILE A O 1
ATOM 1791 N N . VAL A 1 243 ? 2.052 10.749 -4.142 1.00 47.09 243 VAL A N 1
ATOM 1792 C CA . VAL A 1 243 ? 1.282 10.744 -5.394 1.00 47.09 243 VAL A CA 1
ATOM 1793 C C . VAL A 1 243 ? 1.642 11.944 -6.280 1.00 47.09 243 VAL A C 1
ATOM 1795 O O . VAL A 1 243 ? 1.473 11.863 -7.496 1.00 47.09 243 VAL A O 1
ATOM 1798 N N . ASN A 1 244 ? 2.167 13.047 -5.729 1.00 45.75 244 ASN A N 1
ATOM 1799 C CA . ASN A 1 244 ? 2.341 14.279 -6.494 1.00 45.75 244 ASN A CA 1
ATOM 1800 C C . ASN A 1 244 ? 3.431 15.225 -5.950 1.00 45.75 244 ASN A C 1
ATOM 1802 O O . ASN A 1 244 ? 3.194 15.989 -5.014 1.00 45.75 244 ASN A O 1
ATOM 1806 N N . PRO A 1 245 ? 4.623 15.253 -6.577 1.00 42.03 245 PRO A N 1
ATOM 1807 C CA . PRO A 1 245 ? 4.930 16.489 -7.316 1.00 42.03 245 PRO A CA 1
ATOM 1808 C C . PRO A 1 245 ? 5.660 16.298 -8.660 1.00 42.03 245 PRO A C 1
ATOM 1810 O O . PRO A 1 245 ? 5.717 17.227 -9.456 1.00 42.03 245 PRO A O 1
ATOM 1813 N N . GLY A 1 246 ? 6.209 15.113 -8.950 1.00 44.84 246 GLY A N 1
ATOM 1814 C CA . GLY A 1 246 ? 6.997 14.858 -10.171 1.00 44.84 246 GLY A CA 1
ATOM 1815 C C . GLY A 1 246 ? 6.391 13.848 -11.151 1.00 44.84 246 GLY A C 1
ATOM 1816 O O . GLY A 1 246 ? 6.933 13.669 -12.237 1.00 44.84 246 GLY A O 1
ATOM 1817 N N . GLN A 1 247 ? 5.301 13.161 -10.782 1.00 45.56 247 GLN A N 1
ATOM 1818 C CA . GLN A 1 247 ? 4.735 12.064 -11.580 1.00 45.56 247 GLN A CA 1
ATOM 1819 C C . GLN A 1 247 ? 3.403 12.373 -12.263 1.00 45.56 247 GLN A C 1
ATOM 1821 O O . GLN A 1 247 ? 3.142 11.786 -13.309 1.00 45.56 247 GLN A O 1
ATOM 1826 N N . VAL A 1 248 ? 2.604 13.340 -11.798 1.00 46.47 248 VAL A N 1
ATOM 1827 C CA . VAL A 1 248 ? 1.439 13.810 -12.577 1.00 46.47 248 VAL A CA 1
ATOM 1828 C C . VAL A 1 248 ? 1.883 14.476 -13.888 1.00 46.47 248 VAL A C 1
ATOM 1830 O O . VAL A 1 248 ? 1.247 14.280 -14.921 1.00 46.47 248 VAL A O 1
ATOM 1833 N N . SER A 1 249 ? 3.056 15.117 -13.908 1.00 45.22 249 SER A N 1
ATOM 1834 C CA . SER A 1 249 ? 3.684 15.608 -15.142 1.00 45.22 249 SER A CA 1
ATOM 1835 C C . SER A 1 249 ? 4.243 14.502 -16.048 1.00 45.22 249 SER A C 1
ATOM 1837 O O . SER A 1 249 ? 4.491 14.775 -17.214 1.00 45.22 249 SER A O 1
ATOM 1839 N N . GLN A 1 250 ? 4.407 13.260 -15.569 1.00 48.88 250 GLN A N 1
ATOM 1840 C CA . GLN A 1 250 ? 4.836 12.105 -16.379 1.00 48.88 250 GLN A CA 1
ATOM 1841 C C . GLN A 1 250 ? 3.658 11.347 -17.008 1.00 48.88 250 GLN A C 1
ATOM 1843 O O . GLN A 1 250 ? 3.852 10.627 -17.990 1.00 48.88 250 GLN A O 1
ATOM 1848 N N . TYR A 1 251 ? 2.431 11.533 -16.507 1.00 52.38 251 TYR A N 1
ATOM 1849 C CA . TYR A 1 251 ? 1.236 10.966 -17.139 1.00 52.38 251 TYR A CA 1
ATOM 1850 C C . TYR A 1 251 ? 0.851 11.694 -18.433 1.00 52.38 251 TYR A C 1
ATOM 1852 O O . TYR A 1 251 ? 0.384 11.032 -19.352 1.00 52.38 251 TYR A O 1
ATOM 1860 N N . GLY A 1 252 ? 1.111 13.001 -18.565 1.00 60.84 252 GLY A N 1
ATOM 1861 C CA . GLY A 1 252 ? 0.905 13.731 -19.828 1.00 60.84 252 GLY A CA 1
ATOM 1862 C C . GLY A 1 252 ? 1.761 13.187 -20.991 1.00 60.84 252 GLY A C 1
ATOM 1863 O O . GLY A 1 252 ? 1.212 12.779 -22.010 1.00 60.84 252 GLY A O 1
ATOM 1864 N N . PRO A 1 253 ? 3.091 13.076 -20.832 1.00 65.88 253 PRO A N 1
ATOM 1865 C CA . PRO A 1 253 ? 3.995 12.511 -21.834 1.00 65.88 253 PRO A CA 1
ATOM 1866 C C . PRO A 1 253 ? 3.737 11.031 -22.136 1.00 65.88 253 PRO A C 1
ATOM 1868 O O . PRO A 1 253 ? 3.834 10.606 -23.283 1.00 65.88 253 PRO A O 1
ATOM 1871 N N . ARG A 1 254 ? 3.404 10.217 -21.123 1.00 72.50 254 ARG A N 1
ATOM 1872 C CA . ARG A 1 254 ? 3.088 8.790 -21.329 1.00 72.50 254 ARG A CA 1
ATOM 1873 C C . ARG A 1 254 ? 1.738 8.581 -22.002 1.00 72.50 254 ARG A C 1
ATOM 1875 O O . ARG A 1 254 ? 1.571 7.599 -22.715 1.00 72.50 254 ARG A O 1
ATOM 1882 N N . ARG A 1 255 ? 0.792 9.497 -21.788 1.00 76.25 255 ARG A N 1
ATOM 1883 C CA . ARG A 1 255 ? -0.474 9.525 -22.517 1.00 76.25 255 ARG A CA 1
ATOM 1884 C C . ARG A 1 255 ? -0.234 9.753 -24.007 1.00 76.25 255 ARG A C 1
ATOM 1886 O O . ARG A 1 255 ? -0.827 9.027 -24.786 1.00 76.25 255 ARG A O 1
ATOM 1893 N N . LEU A 1 256 ? 0.678 10.657 -24.384 1.00 79.56 256 LEU A N 1
ATOM 1894 C CA . LEU A 1 256 ? 1.056 10.848 -25.792 1.00 79.56 256 LEU A CA 1
ATOM 1895 C C . LEU A 1 256 ? 1.581 9.551 -26.412 1.00 79.56 256 LEU A C 1
ATOM 1897 O O . LEU A 1 256 ? 1.101 9.156 -27.461 1.00 79.56 256 LEU A O 1
ATOM 1901 N N . LEU A 1 257 ? 2.490 8.846 -25.732 1.00 83.00 257 LEU A N 1
ATOM 1902 C CA . LEU A 1 257 ? 2.989 7.550 -26.205 1.00 83.00 257 LEU A CA 1
ATOM 1903 C C . LEU A 1 257 ? 1.875 6.494 -26.321 1.00 83.00 257 LEU A C 1
ATOM 1905 O O . LEU A 1 257 ? 1.861 5.722 -27.269 1.00 83.00 257 LEU A O 1
ATOM 1909 N N . ALA A 1 258 ? 0.938 6.448 -25.374 1.00 79.31 258 ALA A N 1
ATOM 1910 C CA . ALA A 1 258 ? -0.178 5.506 -25.430 1.00 79.31 258 ALA A CA 1
ATOM 1911 C C . ALA A 1 258 ? -1.178 5.835 -26.554 1.00 79.31 258 ALA A C 1
ATOM 1913 O O . ALA A 1 258 ? -1.687 4.916 -27.189 1.00 79.31 258 ALA A O 1
ATOM 1914 N N . GLU A 1 259 ? -1.457 7.119 -26.793 1.00 81.69 259 GLU A N 1
ATOM 1915 C CA . GLU A 1 259 ? -2.299 7.594 -27.899 1.00 81.69 259 GLU A CA 1
ATOM 1916 C C . GLU A 1 259 ? -1.639 7.310 -29.254 1.00 81.69 259 GLU A C 1
ATOM 1918 O O . GLU A 1 259 ? -2.278 6.729 -30.126 1.00 81.69 259 GLU A O 1
ATOM 1923 N N . ASP A 1 260 ? -0.355 7.648 -29.391 1.00 82.50 260 ASP A N 1
ATOM 1924 C CA . ASP A 1 260 ? 0.456 7.402 -30.588 1.00 82.50 260 ASP A CA 1
ATOM 1925 C C . ASP A 1 260 ? 0.542 5.893 -30.882 1.00 82.50 260 ASP A C 1
ATOM 1927 O O . ASP A 1 260 ? 0.301 5.460 -32.005 1.00 82.50 260 ASP A O 1
ATOM 1931 N N . ALA A 1 261 ? 0.774 5.061 -29.860 1.00 79.19 261 ALA A N 1
ATOM 1932 C CA . ALA A 1 261 ? 0.782 3.605 -30.008 1.00 79.19 261 ALA A CA 1
ATOM 1933 C C . ALA A 1 261 ? -0.585 3.035 -30.404 1.00 79.19 261 ALA A C 1
ATOM 1935 O O . ALA A 1 261 ? -0.646 2.163 -31.264 1.00 79.19 261 ALA A O 1
ATOM 1936 N N . ALA A 1 262 ? -1.681 3.537 -29.823 1.00 77.06 262 ALA A N 1
ATOM 1937 C CA . ALA A 1 262 ? -3.033 3.107 -30.186 1.00 77.06 262 ALA A CA 1
ATOM 1938 C C . ALA A 1 262 ? -3.410 3.495 -31.626 1.00 77.06 262 ALA A C 1
ATOM 1940 O O . ALA A 1 262 ? -4.192 2.789 -32.259 1.00 77.06 262 ALA A O 1
ATOM 1941 N N . ALA A 1 263 ? -2.851 4.595 -32.137 1.00 78.31 263 ALA A N 1
ATOM 1942 C CA . ALA A 1 263 ? -2.969 5.003 -33.534 1.00 78.31 263 ALA A CA 1
ATOM 1943 C C . ALA A 1 263 ? -2.010 4.243 -34.473 1.00 78.31 263 ALA A C 1
ATOM 1945 O O . ALA A 1 263 ? -2.119 4.380 -35.687 1.00 78.31 263 ALA A O 1
ATOM 1946 N N . GLY A 1 264 ? -1.081 3.444 -33.934 1.00 73.62 264 GLY A N 1
ATOM 1947 C CA . GLY A 1 264 ? -0.022 2.795 -34.708 1.00 73.62 264 GLY A CA 1
ATOM 1948 C C . GLY A 1 264 ? 1.036 3.769 -35.235 1.00 73.62 264 GLY A C 1
ATOM 1949 O O . GLY A 1 264 ? 1.772 3.421 -36.147 1.00 73.62 264 GLY A O 1
ATOM 1950 N N . GLU A 1 265 ? 1.113 4.979 -34.682 1.00 82.94 265 GLU A N 1
ATOM 1951 C CA . GLU A 1 265 ? 2.000 6.055 -35.122 1.00 82.94 265 GLU A CA 1
ATOM 1952 C C . GLU A 1 265 ? 3.124 6.276 -34.105 1.00 82.94 265 GLU A C 1
ATOM 1954 O O . GLU A 1 265 ? 3.153 7.280 -33.391 1.00 82.94 265 GLU A O 1
ATOM 1959 N N . VAL A 1 266 ? 4.055 5.327 -34.009 1.00 85.44 266 VAL A N 1
ATOM 1960 C CA . VAL A 1 266 ? 5.195 5.408 -33.083 1.00 85.44 266 VAL A CA 1
ATOM 1961 C C . VAL A 1 266 ? 6.521 5.420 -33.824 1.00 85.44 266 VAL A C 1
ATOM 1963 O O . VAL A 1 266 ? 6.663 4.849 -34.904 1.00 85.44 266 VAL A O 1
ATOM 1966 N N . ASN A 1 267 ? 7.513 6.052 -33.204 1.00 88.44 267 ASN A N 1
ATOM 1967 C CA . ASN A 1 267 ? 8.893 5.858 -33.614 1.00 88.44 267 ASN A CA 1
ATOM 1968 C C . ASN A 1 267 ? 9.418 4.590 -32.944 1.00 88.44 267 ASN A C 1
ATOM 1970 O O . ASN A 1 267 ? 9.184 4.385 -31.744 1.00 88.44 267 ASN A O 1
ATOM 1974 N N . ALA A 1 268 ? 10.143 3.781 -33.705 1.00 86.62 268 ALA A N 1
ATOM 1975 C CA . ALA A 1 268 ? 10.816 2.604 -33.195 1.00 86.62 268 ALA A CA 1
ATOM 1976 C C . ALA A 1 268 ? 12.274 2.593 -33.653 1.00 86.62 268 ALA A C 1
ATOM 1978 O O . ALA A 1 268 ? 12.591 3.036 -34.757 1.00 86.62 268 ALA A O 1
ATOM 1979 N N . GLY A 1 269 ? 13.144 2.090 -32.783 1.00 88.12 269 GLY A N 1
ATOM 1980 C CA . GLY A 1 269 ? 14.521 1.777 -33.132 1.00 88.12 269 GLY A CA 1
ATOM 1981 C C . GLY A 1 269 ? 14.912 0.408 -32.606 1.00 88.12 269 GLY A C 1
ATOM 1982 O O . GLY A 1 269 ? 14.468 0.017 -31.514 1.00 88.12 269 GLY A O 1
ATOM 1983 N N . TYR A 1 270 ? 15.678 -0.333 -33.401 1.00 87.25 270 TYR A N 1
ATOM 1984 C CA . TYR A 1 270 ? 16.067 -1.696 -33.076 1.00 87.25 270 TYR A CA 1
ATOM 1985 C C . TYR A 1 270 ? 17.200 -1.685 -32.061 1.00 87.25 270 TYR A C 1
ATOM 1987 O O . TYR A 1 270 ? 18.204 -1.016 -32.260 1.00 87.25 270 TYR A O 1
ATOM 1995 N N . VAL A 1 271 ? 17.019 -2.397 -30.954 1.00 89.00 271 VAL A N 1
ATOM 1996 C CA . VAL A 1 271 ? 17.978 -2.495 -29.859 1.00 89.00 271 VAL A CA 1
ATOM 1997 C C . VAL A 1 271 ? 18.723 -3.812 -29.976 1.00 89.00 271 VAL A C 1
ATOM 1999 O O . VAL A 1 271 ? 18.119 -4.868 -29.788 1.00 89.00 271 VAL A O 1
ATOM 2002 N N . ASP A 1 272 ? 20.031 -3.741 -30.194 1.00 85.56 272 ASP A N 1
ATOM 2003 C CA . ASP A 1 272 ? 20.895 -4.924 -30.250 1.00 85.56 272 ASP A CA 1
ATOM 2004 C C . ASP A 1 272 ? 21.221 -5.454 -28.856 1.00 85.56 272 ASP A C 1
ATOM 2006 O O . ASP A 1 272 ? 21.243 -6.658 -28.603 1.00 85.56 272 ASP A O 1
ATOM 2010 N N . ARG A 1 273 ? 21.504 -4.531 -27.931 1.00 86.94 273 ARG A N 1
ATOM 2011 C CA . ARG A 1 273 ? 22.045 -4.873 -26.618 1.00 86.94 273 ARG A CA 1
ATOM 2012 C C . ARG A 1 273 ? 21.650 -3.879 -25.540 1.00 86.94 273 ARG A C 1
ATOM 2014 O O . ARG A 1 273 ? 21.645 -2.665 -25.754 1.00 86.94 273 ARG A O 1
ATOM 2021 N N . LEU A 1 274 ? 21.429 -4.398 -24.332 1.00 90.19 274 LEU A N 1
ATOM 2022 C CA . LEU A 1 274 ? 21.226 -3.616 -23.115 1.00 90.19 274 LEU A CA 1
ATOM 2023 C C . LEU A 1 274 ? 22.348 -3.869 -22.101 1.00 90.19 274 LEU A C 1
ATOM 2025 O O . LEU A 1 274 ? 22.587 -4.984 -21.654 1.00 90.19 274 LEU A O 1
ATOM 2029 N N . THR A 1 275 ? 23.020 -2.808 -21.663 1.00 89.19 275 THR A N 1
ATOM 2030 C CA . THR A 1 275 ? 24.131 -2.900 -20.703 1.00 89.19 275 THR A CA 1
ATOM 2031 C C . THR A 1 275 ? 23.839 -2.081 -19.452 1.00 89.19 275 THR A C 1
ATOM 2033 O O . THR A 1 275 ? 23.463 -0.914 -19.537 1.00 89.19 275 THR A O 1
ATOM 2036 N N . ALA A 1 276 ? 24.033 -2.652 -18.262 1.00 89.56 276 ALA A N 1
ATOM 2037 C CA . ALA A 1 276 ? 23.954 -1.886 -17.020 1.00 89.56 276 ALA A CA 1
ATOM 2038 C C . ALA A 1 276 ? 25.224 -1.050 -16.824 1.00 89.56 276 ALA A C 1
ATOM 2040 O O . ALA A 1 276 ? 26.321 -1.590 -16.679 1.00 89.56 276 ALA A O 1
ATOM 2041 N N . VAL A 1 277 ? 25.073 0.273 -16.751 1.00 88.88 277 VAL A N 1
ATOM 2042 C CA . VAL A 1 277 ? 26.194 1.205 -16.582 1.00 88.88 277 VAL A CA 1
ATOM 2043 C C . VAL A 1 277 ? 26.158 1.838 -15.199 1.00 88.88 277 VAL A C 1
ATOM 2045 O O . VAL A 1 277 ? 25.138 2.369 -14.753 1.00 88.88 277 VAL A O 1
ATOM 2048 N N . HIS A 1 278 ? 27.306 1.808 -14.524 1.00 88.88 278 HIS A N 1
ATOM 2049 C CA . HIS A 1 278 ? 27.546 2.522 -13.277 1.00 88.88 278 HIS A CA 1
ATOM 2050 C C . HIS A 1 278 ? 28.651 3.552 -13.494 1.00 88.88 278 HIS A C 1
ATOM 2052 O O . HIS A 1 278 ? 29.813 3.193 -13.697 1.00 88.88 278 HIS A O 1
ATOM 2058 N N . LYS A 1 279 ? 28.300 4.839 -13.422 1.00 87.88 279 LYS A N 1
ATOM 2059 C CA . LYS A 1 279 ? 29.262 5.938 -13.507 1.00 87.88 279 LYS A CA 1
ATOM 2060 C C . LYS A 1 279 ? 29.455 6.602 -12.158 1.00 87.88 279 LYS A C 1
ATOM 2062 O O . LYS A 1 279 ? 28.545 7.259 -11.659 1.00 87.88 279 LYS A O 1
ATOM 2067 N N . ALA A 1 280 ? 30.670 6.501 -11.639 1.00 86.88 280 ALA A N 1
ATOM 2068 C CA . ALA A 1 280 ? 31.125 7.300 -10.513 1.00 86.88 280 ALA A CA 1
ATOM 2069 C C . ALA A 1 280 ? 31.765 8.586 -11.056 1.00 86.88 280 ALA A C 1
ATOM 2071 O O . ALA A 1 280 ? 32.765 8.542 -11.786 1.00 86.88 280 ALA A O 1
ATOM 2072 N N . HIS A 1 281 ? 31.167 9.738 -10.749 1.00 88.50 281 HIS A N 1
ATOM 2073 C CA . HIS A 1 281 ? 31.707 11.046 -11.107 1.00 88.50 281 HIS A CA 1
ATOM 2074 C C . HIS A 1 281 ? 32.195 11.789 -9.864 1.00 88.50 281 HIS A C 1
ATOM 2076 O O . HIS A 1 281 ? 31.395 12.200 -9.025 1.00 88.50 281 HIS A O 1
ATOM 2082 N N . THR A 1 282 ? 33.506 11.983 -9.745 1.00 87.50 282 THR A N 1
ATOM 2083 C CA . THR A 1 282 ? 34.086 12.758 -8.645 1.00 87.50 282 THR A CA 1
ATOM 2084 C C . THR A 1 282 ? 34.034 14.243 -8.992 1.00 87.50 282 THR A C 1
ATOM 2086 O O . THR A 1 282 ? 34.700 14.680 -9.929 1.00 87.50 282 THR A O 1
ATOM 2089 N N . THR A 1 283 ? 33.263 15.015 -8.229 1.00 89.56 283 THR A N 1
ATOM 2090 C CA . THR A 1 283 ? 33.120 16.473 -8.355 1.00 89.56 283 THR A CA 1
ATOM 2091 C C . THR A 1 283 ? 33.610 17.192 -7.095 1.00 89.56 283 THR A C 1
ATOM 2093 O O . THR A 1 283 ? 33.906 16.561 -6.075 1.00 89.56 283 THR A O 1
ATOM 2096 N N . VAL A 1 284 ? 33.746 18.515 -7.167 1.00 85.75 284 VAL A N 1
ATOM 2097 C CA . VAL A 1 284 ? 34.127 19.346 -6.021 1.00 85.75 284 VAL A CA 1
ATOM 2098 C C . VAL A 1 284 ? 33.009 19.289 -4.974 1.00 85.75 284 VAL A C 1
ATOM 2100 O O . VAL A 1 284 ? 31.827 19.429 -5.288 1.00 85.75 284 VAL A O 1
ATOM 2103 N N . GLY A 1 285 ? 33.373 19.011 -3.725 1.00 84.75 285 GLY A N 1
ATOM 2104 C CA . GLY A 1 285 ? 32.437 18.928 -2.610 1.00 84.75 285 GLY A CA 1
ATOM 2105 C C . GLY A 1 285 ? 32.002 20.305 -2.101 1.00 84.75 285 GLY A C 1
ATOM 2106 O O . GLY A 1 285 ? 32.485 21.344 -2.539 1.00 84.75 285 GLY A O 1
ATOM 2107 N N . GLY A 1 286 ? 31.079 20.318 -1.135 1.00 83.25 286 GLY A N 1
ATOM 2108 C CA . GLY A 1 286 ? 30.520 21.561 -0.584 1.00 83.25 286 GLY A CA 1
ATOM 2109 C C . GLY A 1 286 ? 31.487 22.383 0.281 1.00 83.25 286 GLY A C 1
ATOM 2110 O O . GLY A 1 286 ? 31.124 23.465 0.729 1.00 83.25 286 GLY A O 1
ATOM 2111 N N . ARG A 1 287 ? 32.696 21.876 0.551 1.00 83.69 287 ARG A N 1
ATOM 2112 C CA . ARG A 1 287 ? 33.757 22.561 1.306 1.00 83.69 287 ARG A CA 1
ATOM 2113 C C . ARG A 1 287 ? 35.028 22.671 0.466 1.00 83.69 287 ARG A C 1
ATOM 2115 O O . ARG A 1 287 ? 35.323 21.769 -0.321 1.00 83.69 287 ARG A O 1
ATOM 2122 N N . ALA A 1 288 ? 35.802 23.735 0.671 1.00 78.50 288 ALA A N 1
ATOM 2123 C CA . ALA A 1 288 ? 37.109 23.891 0.038 1.00 78.50 288 ALA A CA 1
ATOM 2124 C C . ALA A 1 288 ? 37.995 22.661 0.319 1.00 78.50 288 ALA A C 1
ATOM 2126 O O . ALA A 1 288 ? 38.055 22.183 1.450 1.00 78.50 288 ALA A O 1
ATOM 2127 N N . GLY A 1 289 ? 38.616 22.111 -0.727 1.00 80.81 289 GLY A N 1
ATOM 2128 C CA . GLY A 1 289 ? 39.438 20.896 -0.644 1.00 80.81 289 GLY A CA 1
ATOM 2129 C C . GLY A 1 289 ? 38.665 19.577 -0.497 1.00 80.81 289 GLY A C 1
ATOM 2130 O O . GLY A 1 289 ? 39.284 18.518 -0.513 1.00 80.81 289 GLY A O 1
ATOM 2131 N N . SER A 1 290 ? 37.332 19.600 -0.383 1.00 84.19 290 SER A N 1
ATOM 2132 C CA . SER A 1 290 ? 36.530 18.370 -0.339 1.00 84.19 290 SER A CA 1
ATOM 2133 C C . SER A 1 290 ? 36.148 17.893 -1.739 1.00 84.19 290 SER A C 1
ATOM 2135 O O . SER A 1 290 ? 35.932 18.693 -2.651 1.00 84.19 290 SER A O 1
ATOM 2137 N N . THR A 1 291 ? 36.018 16.580 -1.900 1.00 86.81 291 THR A N 1
ATOM 2138 C CA . THR A 1 291 ? 35.466 15.945 -3.099 1.00 86.81 291 THR A CA 1
ATOM 2139 C C . THR A 1 291 ? 34.153 15.250 -2.751 1.00 86.81 291 THR A C 1
ATOM 2141 O O . THR A 1 291 ? 33.931 14.811 -1.622 1.00 86.81 291 THR A O 1
ATOM 2144 N N . LYS A 1 292 ? 33.244 15.178 -3.719 1.00 87.62 292 LYS A N 1
ATOM 2145 C CA . LYS A 1 292 ? 31.984 14.443 -3.629 1.00 87.62 292 LYS A CA 1
ATOM 2146 C C . LYS A 1 292 ? 31.924 13.477 -4.800 1.00 87.62 292 LYS A C 1
ATOM 2148 O O . LYS A 1 292 ? 32.073 13.890 -5.944 1.00 87.62 292 LYS A O 1
ATOM 2153 N N . VAL A 1 293 ? 31.674 12.203 -4.527 1.00 84.94 293 VAL A N 1
ATOM 2154 C CA . VAL A 1 293 ? 31.391 11.226 -5.582 1.00 84.94 293 VAL A CA 1
ATOM 2155 C C . VAL A 1 293 ? 29.889 11.232 -5.845 1.00 84.94 293 VAL A C 1
ATOM 2157 O O . VAL A 1 293 ? 29.082 11.094 -4.925 1.00 84.94 293 VAL A O 1
ATOM 2160 N N . VAL A 1 294 ? 29.514 11.466 -7.097 1.00 84.56 294 VAL A N 1
ATOM 2161 C CA . VAL A 1 294 ? 28.142 11.381 -7.588 1.00 84.56 294 VAL A CA 1
ATOM 2162 C C . VAL A 1 294 ? 28.031 10.103 -8.406 1.00 84.56 294 VAL A C 1
ATOM 2164 O O . VAL A 1 294 ? 28.577 10.016 -9.506 1.00 84.56 294 VAL A O 1
ATOM 2167 N N . ASP A 1 295 ? 27.321 9.122 -7.858 1.00 83.12 295 ASP A N 1
ATOM 2168 C CA . ASP A 1 295 ? 27.050 7.861 -8.541 1.00 83.12 295 ASP A CA 1
ATOM 2169 C C . ASP A 1 295 ? 25.779 7.977 -9.377 1.00 83.12 295 ASP A C 1
ATOM 2171 O O . ASP A 1 295 ? 24.705 8.319 -8.868 1.00 83.12 295 ASP A O 1
ATOM 2175 N N . ARG A 1 296 ? 25.891 7.648 -10.662 1.00 86.00 296 ARG A N 1
ATOM 2176 C CA . ARG A 1 296 ? 24.763 7.549 -11.585 1.00 86.00 296 ARG A CA 1
ATOM 2177 C C . ARG A 1 296 ? 24.703 6.145 -12.166 1.00 86.00 296 ARG A C 1
ATOM 2179 O O . ARG A 1 296 ? 25.725 5.542 -12.484 1.00 86.00 296 ARG A O 1
ATOM 2186 N N . VAL A 1 297 ? 23.487 5.630 -12.277 1.00 86.00 297 VAL A N 1
ATOM 2187 C CA . VAL A 1 297 ? 23.197 4.253 -12.665 1.00 86.00 297 VAL A CA 1
ATOM 2188 C C . VAL A 1 297 ? 22.082 4.269 -13.707 1.00 86.00 297 VAL A C 1
ATOM 2190 O O . VAL A 1 297 ? 21.049 4.885 -13.451 1.00 86.00 297 VAL A O 1
ATOM 2193 N N . TRP A 1 298 ? 22.284 3.623 -14.855 1.00 91.69 298 TRP A N 1
ATOM 2194 C CA . TRP A 1 298 ? 21.299 3.559 -15.943 1.00 91.69 298 TRP A CA 1
ATOM 2195 C C . TRP A 1 298 ? 21.483 2.305 -16.808 1.00 91.69 298 TRP A C 1
ATOM 2197 O O . TRP A 1 298 ? 22.473 1.584 -16.663 1.00 91.69 298 TRP A O 1
ATOM 2207 N N . LEU A 1 299 ? 20.522 2.049 -17.699 1.00 92.19 299 LEU A N 1
ATOM 2208 C CA . LEU A 1 299 ? 20.650 1.064 -18.774 1.00 92.19 299 LEU A CA 1
ATOM 2209 C C . LEU A 1 299 ? 21.138 1.767 -20.038 1.00 92.19 299 LEU A C 1
ATOM 2211 O O . LEU A 1 299 ? 20.538 2.748 -20.455 1.00 92.19 299 LEU A O 1
ATOM 2215 N N . SER A 1 300 ? 22.219 1.292 -20.638 1.00 93.31 300 SER A N 1
ATOM 2216 C CA . SER A 1 300 ? 22.715 1.759 -21.929 1.00 93.31 300 SER A CA 1
ATOM 2217 C C . SER A 1 300 ? 22.198 0.848 -23.030 1.00 93.31 300 SER A C 1
ATOM 2219 O O . SER A 1 300 ? 22.339 -0.366 -22.908 1.00 93.31 300 SER A O 1
ATOM 2221 N N . ALA A 1 301 ? 21.646 1.429 -24.089 1.00 92.94 301 ALA A N 1
ATOM 2222 C CA . ALA A 1 301 ? 21.221 0.715 -25.286 1.00 92.94 301 ALA A CA 1
ATOM 2223 C C . ALA A 1 301 ? 22.099 1.077 -26.490 1.00 92.94 301 ALA A C 1
ATOM 2225 O O . ALA A 1 301 ? 22.609 2.199 -26.587 1.00 92.94 301 ALA A O 1
ATOM 2226 N N . GLU A 1 302 ? 22.265 0.117 -27.388 1.00 91.06 302 GLU A N 1
ATOM 2227 C CA . GLU A 1 302 ? 22.743 0.316 -28.756 1.00 91.06 302 GLU A CA 1
ATOM 2228 C C . GLU A 1 302 ? 21.535 0.184 -29.678 1.00 91.06 302 GLU A C 1
ATOM 2230 O O . GLU A 1 302 ? 20.832 -0.822 -29.587 1.00 91.06 302 GLU A O 1
ATOM 2235 N N . VAL A 1 303 ? 21.226 1.246 -30.433 1.00 88.81 303 VAL A N 1
ATOM 2236 C CA . VAL A 1 303 ? 19.978 1.353 -31.201 1.00 88.81 303 VAL A CA 1
ATOM 2237 C C . VAL A 1 303 ? 20.255 1.820 -32.624 1.00 88.81 303 VAL A C 1
ATOM 2239 O O . VAL A 1 303 ? 20.701 2.956 -32.771 1.00 88.81 303 VAL A O 1
ATOM 2242 N N . ASP A 1 304 ? 19.979 1.001 -33.640 1.00 84.56 304 ASP A N 1
ATOM 2243 C CA . ASP A 1 304 ? 20.209 1.314 -35.067 1.00 84.56 304 ASP A CA 1
ATOM 2244 C C . ASP A 1 304 ? 21.574 2.005 -35.314 1.00 84.56 304 ASP A C 1
ATOM 2246 O O . ASP A 1 304 ? 21.638 3.145 -35.777 1.00 84.56 304 ASP A O 1
ATOM 2250 N N . ASP A 1 305 ? 22.675 1.368 -34.893 1.00 82.38 305 ASP A N 1
ATOM 2251 C CA . ASP A 1 305 ? 24.059 1.894 -34.922 1.00 82.38 305 ASP A CA 1
ATOM 2252 C C . ASP A 1 305 ? 24.340 3.123 -34.022 1.00 82.38 305 ASP A C 1
ATOM 2254 O O . ASP A 1 305 ? 25.481 3.591 -33.893 1.00 82.38 305 ASP A O 1
ATOM 2258 N N . VAL A 1 306 ? 23.331 3.662 -33.333 1.00 86.69 306 VAL A N 1
ATOM 2259 C CA . VAL A 1 306 ? 23.499 4.717 -32.332 1.00 86.69 306 VAL A CA 1
ATOM 2260 C C . VAL A 1 306 ? 23.844 4.093 -30.984 1.00 86.69 306 VAL A C 1
ATOM 2262 O O . VAL A 1 306 ? 22.991 3.651 -30.212 1.00 86.69 306 VAL A O 1
ATOM 2265 N N . SER A 1 307 ? 25.132 4.117 -30.657 1.00 87.06 307 SER A N 1
ATOM 2266 C CA . SER A 1 307 ? 25.632 3.578 -29.394 1.00 87.06 307 SER A CA 1
ATOM 2267 C C . SER A 1 307 ? 25.428 4.519 -28.196 1.00 87.06 307 SER A C 1
ATOM 2269 O O . SER A 1 307 ? 25.359 5.755 -28.306 1.00 87.06 307 SER A O 1
ATOM 2271 N N . ALA A 1 308 ? 25.392 3.906 -27.009 1.00 87.94 308 ALA A N 1
ATOM 2272 C CA . ALA A 1 308 ? 25.365 4.564 -25.703 1.00 87.94 308 ALA A CA 1
ATOM 2273 C C . ALA A 1 308 ? 24.135 5.454 -25.440 1.00 87.94 308 ALA A C 1
ATOM 2275 O O . ALA A 1 308 ? 24.262 6.527 -24.847 1.00 87.94 308 ALA A O 1
ATOM 2276 N N . ILE A 1 309 ? 22.952 5.003 -25.856 1.00 93.00 309 ILE A N 1
ATOM 2277 C CA . ILE A 1 309 ? 21.673 5.638 -25.523 1.00 93.00 309 ILE A CA 1
ATOM 2278 C C . ILE A 1 309 ? 21.344 5.383 -24.056 1.00 93.00 309 ILE A C 1
ATOM 2280 O O . ILE A 1 309 ? 21.262 4.234 -23.620 1.00 93.00 309 ILE A O 1
ATOM 2284 N N . GLU A 1 310 ? 21.125 6.440 -23.277 1.00 94.00 310 GLU A N 1
ATOM 2285 C CA . GLU A 1 310 ? 20.731 6.290 -21.882 1.00 94.00 310 GLU A CA 1
ATOM 2286 C C . GLU A 1 310 ? 19.230 5.986 -21.748 1.00 94.00 310 GLU A C 1
ATOM 2288 O O . GLU A 1 310 ? 18.368 6.794 -22.083 1.00 94.00 310 GLU A O 1
ATOM 2293 N N . LEU A 1 311 ? 18.909 4.831 -21.170 1.00 93.25 311 LEU A N 1
ATOM 2294 C CA . LEU A 1 311 ? 17.573 4.461 -20.724 1.00 93.25 311 LEU A CA 1
ATOM 2295 C C . LEU A 1 311 ? 17.471 4.655 -19.204 1.00 93.25 311 LEU A C 1
ATOM 2297 O O . LEU A 1 311 ? 18.014 3.894 -18.393 1.00 93.25 311 LEU A O 1
ATOM 2301 N N . CYS A 1 312 ? 16.735 5.685 -18.799 1.00 89.19 312 CYS A N 1
ATOM 2302 C CA . CYS A 1 312 ? 16.394 5.951 -17.411 1.00 89.19 312 CYS A CA 1
ATOM 2303 C C . CYS A 1 312 ? 15.277 5.002 -16.952 1.00 89.19 312 CYS A C 1
ATOM 2305 O O . CYS A 1 312 ? 14.132 5.089 -17.399 1.00 89.19 312 CYS A O 1
ATOM 2307 N N . VAL A 1 313 ? 15.603 4.124 -16.008 1.00 86.06 313 VAL A N 1
ATOM 2308 C CA . VAL A 1 313 ? 14.663 3.241 -15.299 1.00 86.06 313 VAL A CA 1
ATOM 2309 C C . VAL A 1 313 ? 14.849 3.404 -13.786 1.00 86.06 313 VAL A C 1
ATOM 2311 O O . VAL A 1 313 ? 15.760 4.103 -13.336 1.00 86.06 313 VAL A O 1
ATOM 2314 N N . ASP A 1 314 ? 13.987 2.784 -12.975 1.00 79.44 314 ASP A N 1
ATOM 2315 C CA . ASP A 1 314 ? 14.183 2.751 -11.520 1.00 79.44 314 ASP A CA 1
ATOM 2316 C C . ASP A 1 314 ? 15.554 2.123 -11.207 1.00 79.44 314 ASP A C 1
ATOM 2318 O O . ASP A 1 314 ? 15.882 1.044 -11.707 1.00 79.44 314 ASP A O 1
ATOM 2322 N N . ARG A 1 315 ? 16.369 2.795 -10.382 1.00 78.94 315 ARG A N 1
ATOM 2323 C CA . ARG A 1 315 ? 17.730 2.352 -10.029 1.00 78.94 315 ARG A CA 1
ATOM 2324 C C . ARG A 1 315 ? 17.751 0.916 -9.496 1.00 78.94 315 ARG A C 1
ATOM 2326 O O . ARG A 1 315 ? 18.738 0.212 -9.704 1.00 78.94 315 ARG A O 1
ATOM 2333 N N . ALA A 1 316 ? 16.690 0.488 -8.809 1.00 74.06 316 ALA A N 1
ATOM 2334 C CA . ALA A 1 316 ? 16.579 -0.872 -8.289 1.00 74.06 316 ALA A CA 1
ATOM 2335 C C . ALA A 1 316 ? 16.420 -1.928 -9.398 1.00 74.06 316 ALA A C 1
ATOM 2337 O O . ALA A 1 316 ? 16.810 -3.077 -9.199 1.00 74.06 316 ALA A O 1
ATOM 2338 N N . ASP A 1 317 ? 15.881 -1.537 -10.555 1.00 81.38 317 ASP A N 1
ATOM 2339 C CA . ASP A 1 317 ? 15.529 -2.433 -11.654 1.00 81.38 317 ASP A CA 1
ATOM 2340 C C . ASP A 1 317 ? 16.635 -2.533 -12.722 1.00 81.38 317 ASP A C 1
ATOM 2342 O O . ASP A 1 317 ? 16.680 -3.538 -13.423 1.00 81.38 317 ASP A O 1
ATOM 2346 N N . VAL A 1 318 ? 17.566 -1.565 -12.806 1.00 85.88 318 VAL A N 1
ATOM 2347 C CA . VAL A 1 318 ? 18.646 -1.516 -13.825 1.00 85.88 318 VAL A CA 1
ATOM 2348 C C . VAL A 1 318 ? 19.371 -2.851 -13.974 1.00 85.88 318 VAL A C 1
ATOM 2350 O O . VAL A 1 318 ? 19.435 -3.398 -15.068 1.00 85.88 318 VAL A O 1
ATOM 2353 N N . LEU A 1 319 ? 19.881 -3.409 -12.875 1.00 82.81 319 LEU A N 1
ATOM 2354 C CA . LEU A 1 319 ? 20.649 -4.652 -12.939 1.00 82.81 319 LEU A CA 1
ATOM 2355 C C . LEU A 1 319 ? 19.777 -5.852 -13.331 1.00 82.81 319 LEU A C 1
ATOM 2357 O O . LEU A 1 319 ? 20.211 -6.716 -14.080 1.00 82.81 319 LEU A O 1
ATOM 2361 N N . ALA A 1 320 ? 18.547 -5.922 -12.821 1.00 82.44 320 ALA A N 1
ATOM 2362 C CA . ALA A 1 320 ? 17.643 -7.020 -13.144 1.00 82.44 320 ALA A CA 1
ATOM 2363 C C . ALA A 1 320 ? 17.259 -7.004 -14.626 1.00 82.44 320 ALA A C 1
ATOM 2365 O O . ALA A 1 320 ? 17.243 -8.050 -15.264 1.00 82.44 320 ALA A O 1
ATOM 2366 N N . LEU A 1 321 ? 17.010 -5.811 -15.163 1.00 87.50 321 LEU A N 1
ATOM 2367 C CA . LEU A 1 321 ? 16.717 -5.601 -16.571 1.00 87.50 321 LEU A CA 1
ATOM 2368 C C . LEU A 1 321 ? 17.922 -5.932 -17.457 1.00 87.50 321 LEU A C 1
ATOM 2370 O O . LEU A 1 321 ? 17.735 -6.618 -18.451 1.00 87.50 321 LEU A O 1
ATOM 2374 N N . SER A 1 322 ? 19.151 -5.551 -17.087 1.00 87.44 322 SER A N 1
ATOM 2375 C CA . SER A 1 322 ? 20.338 -5.968 -17.853 1.00 87.44 322 SER A CA 1
ATOM 2376 C C . SER A 1 322 ? 20.611 -7.469 -17.762 1.00 87.44 322 SER A C 1
ATOM 2378 O O . SER A 1 322 ? 21.134 -8.052 -18.694 1.00 87.44 322 SER A O 1
ATOM 2380 N N . THR A 1 323 ? 20.297 -8.119 -16.639 1.00 83.75 323 THR A N 1
ATOM 2381 C CA . THR A 1 323 ? 20.466 -9.576 -16.509 1.00 83.75 323 THR A CA 1
ATOM 2382 C C . THR A 1 323 ? 19.456 -10.345 -17.358 1.00 83.75 323 THR A C 1
ATOM 2384 O O . THR A 1 323 ? 19.771 -11.423 -17.846 1.00 83.75 323 THR A O 1
ATOM 2387 N N . GLU A 1 324 ? 18.243 -9.814 -17.501 1.00 82.50 324 GLU A N 1
ATOM 2388 C CA . GLU A 1 324 ? 17.139 -10.497 -18.174 1.00 82.50 324 GLU A CA 1
ATOM 2389 C C . GLU A 1 324 ? 17.049 -10.169 -19.668 1.00 82.50 324 GLU A C 1
ATOM 2391 O O . GLU A 1 324 ? 16.760 -11.060 -20.454 1.00 82.50 324 GLU A O 1
ATOM 2396 N N . PHE A 1 325 ? 17.318 -8.916 -20.045 1.00 85.38 325 PHE A N 1
ATOM 2397 C CA . PHE A 1 325 ? 17.206 -8.410 -21.416 1.00 85.38 325 PHE A CA 1
ATOM 2398 C C . PHE A 1 325 ? 18.556 -7.997 -22.019 1.00 85.38 325 PHE A C 1
ATOM 2400 O O . PHE A 1 325 ? 18.588 -7.434 -23.104 1.00 85.38 325 PHE A O 1
ATOM 2407 N N . GLY A 1 326 ? 19.675 -8.209 -21.316 1.00 84.12 326 GLY A N 1
ATOM 2408 C CA . GLY A 1 326 ? 20.975 -7.649 -21.705 1.00 84.12 326 GLY A CA 1
ATOM 2409 C C . GLY A 1 326 ? 21.462 -8.083 -23.080 1.00 84.12 326 GLY A C 1
ATOM 2410 O O . GLY A 1 326 ? 21.912 -7.259 -23.867 1.00 84.12 326 GLY A O 1
ATOM 2411 N N . GLU A 1 327 ? 21.313 -9.374 -23.355 1.00 82.31 327 GLU A N 1
ATOM 2412 C CA . GLU A 1 327 ? 21.632 -10.011 -24.637 1.00 82.31 327 GLU A CA 1
ATOM 2413 C C . GLU A 1 327 ? 20.359 -10.264 -25.466 1.00 82.31 327 GLU A C 1
ATOM 2415 O O . GLU A 1 327 ? 20.363 -11.082 -26.376 1.00 82.31 327 GLU A O 1
ATOM 2420 N N . THR A 1 328 ? 19.229 -9.655 -25.089 1.00 81.25 328 THR A N 1
ATOM 2421 C CA . THR A 1 328 ? 17.966 -9.794 -25.820 1.00 81.25 328 THR A CA 1
ATOM 2422 C C . THR A 1 328 ? 17.805 -8.600 -26.742 1.00 81.25 328 THR A C 1
ATOM 2424 O O . THR A 1 328 ? 17.758 -7.458 -26.282 1.00 81.25 328 THR A O 1
ATOM 2427 N N . THR A 1 329 ? 17.666 -8.892 -28.027 1.00 86.44 329 THR A N 1
ATOM 2428 C CA . THR A 1 329 ? 17.286 -7.921 -29.047 1.00 86.44 329 THR A CA 1
ATOM 2429 C C . THR A 1 329 ? 15.859 -7.415 -28.806 1.00 86.44 329 THR A C 1
ATOM 2431 O O . THR A 1 329 ? 15.100 -7.998 -28.024 1.00 86.44 329 THR A O 1
ATOM 2434 N N . GLY A 1 330 ? 15.462 -6.300 -29.417 1.00 86.88 330 GLY A N 1
ATOM 2435 C CA . GLY A 1 330 ? 14.087 -5.812 -29.290 1.00 86.88 330 GLY A CA 1
ATOM 2436 C C . GLY A 1 330 ? 13.850 -4.431 -29.877 1.00 86.88 330 GLY A C 1
ATOM 2437 O O . GLY A 1 330 ? 14.711 -3.860 -30.530 1.00 86.88 330 GLY A O 1
ATOM 2438 N N . TRP A 1 331 ? 12.673 -3.868 -29.616 1.00 88.38 331 TRP A N 1
ATOM 2439 C CA . TRP A 1 331 ? 12.312 -2.523 -30.062 1.00 88.38 331 TRP A CA 1
ATOM 2440 C C . TRP A 1 331 ? 12.292 -1.543 -28.905 1.00 88.38 331 TRP A C 1
ATOM 2442 O O . TRP A 1 331 ? 11.612 -1.766 -27.900 1.00 88.38 331 TRP A O 1
ATOM 2452 N N . LEU A 1 332 ? 12.966 -0.411 -29.075 1.00 90.62 332 LEU A N 1
ATOM 2453 C CA . LEU A 1 332 ? 12.729 0.777 -28.270 1.00 90.62 332 LEU A CA 1
ATOM 2454 C C . LEU A 1 332 ? 11.669 1.624 -28.969 1.00 90.62 332 LEU A C 1
ATOM 2456 O O . LEU A 1 332 ? 11.888 2.102 -30.074 1.00 90.62 332 LEU A O 1
ATOM 2460 N N . VAL A 1 333 ? 10.528 1.825 -28.317 1.00 89.06 333 VAL A N 1
ATOM 2461 C CA . VAL A 1 333 ? 9.375 2.547 -28.865 1.00 89.06 333 VAL A CA 1
ATOM 2462 C C . VAL A 1 333 ? 9.160 3.846 -28.099 1.00 89.06 333 VAL A C 1
ATOM 2464 O O . VAL A 1 333 ? 9.115 3.845 -26.865 1.00 89.06 333 VAL A O 1
ATOM 2467 N N . TRP A 1 334 ? 8.986 4.960 -28.808 1.00 89.94 334 TRP A N 1
ATOM 2468 C CA . TRP A 1 334 ? 8.683 6.262 -28.209 1.00 89.94 334 TRP A CA 1
ATOM 2469 C C . TRP A 1 334 ? 7.677 7.061 -29.040 1.00 89.94 334 TRP A C 1
ATOM 2471 O O . TRP A 1 334 ? 7.356 6.730 -30.180 1.00 89.94 334 TRP A O 1
ATOM 2481 N N . ALA A 1 335 ? 7.137 8.118 -28.430 1.00 87.19 335 ALA A N 1
ATOM 2482 C CA . ALA A 1 335 ? 6.060 8.895 -29.028 1.00 87.19 335 ALA A CA 1
ATOM 2483 C C . ALA A 1 335 ? 6.555 9.583 -30.305 1.00 87.19 335 ALA A C 1
ATOM 2485 O O . ALA A 1 335 ? 7.630 10.195 -30.306 1.00 87.19 335 ALA A O 1
ATOM 2486 N N . ARG A 1 336 ? 5.748 9.557 -31.367 1.00 87.31 336 ARG A N 1
ATOM 2487 C CA . ARG A 1 336 ? 6.002 10.344 -32.579 1.00 87.31 336 ARG A CA 1
ATOM 2488 C C . ARG A 1 336 ? 6.051 11.824 -32.235 1.00 87.31 336 ARG A C 1
ATOM 2490 O O . ARG A 1 336 ? 6.982 12.540 -32.600 1.00 87.31 336 ARG A O 1
ATOM 2497 N N . ARG A 1 337 ? 5.098 12.259 -31.408 1.00 87.25 337 ARG A N 1
ATOM 2498 C CA . ARG A 1 337 ? 4.953 13.644 -30.938 1.00 87.25 337 ARG A CA 1
ATOM 2499 C C . ARG A 1 337 ? 5.825 13.959 -29.717 1.00 87.25 337 ARG A C 1
ATOM 2501 O O . ARG A 1 337 ? 5.461 14.791 -28.887 1.00 87.25 337 ARG A O 1
ATOM 2508 N N . TRP A 1 338 ? 6.996 13.329 -29.585 1.00 86.56 338 TRP A N 1
ATOM 2509 C CA . TRP A 1 338 ? 7.886 13.517 -28.429 1.00 86.56 338 TRP A CA 1
ATOM 2510 C C . TRP A 1 338 ? 8.326 14.973 -28.217 1.00 86.56 338 TRP A C 1
ATOM 2512 O O . TRP A 1 338 ? 8.620 15.370 -27.089 1.00 86.56 338 TRP A O 1
ATOM 2522 N N . SER A 1 339 ? 8.349 15.794 -29.271 1.00 85.38 339 SER A N 1
ATOM 2523 C CA . SER A 1 339 ? 8.686 17.219 -29.181 1.00 85.38 339 SER A CA 1
ATOM 2524 C C . SER A 1 339 ? 7.688 18.022 -28.335 1.00 85.38 339 SER A C 1
ATOM 2526 O O . SER A 1 339 ? 8.104 19.005 -27.719 1.00 85.38 339 SER A O 1
ATOM 2528 N N . MET A 1 340 ? 6.429 17.563 -28.243 1.00 82.94 340 MET A N 1
ATOM 2529 C CA . MET A 1 340 ? 5.355 18.155 -27.429 1.00 82.94 340 MET A CA 1
ATOM 2530 C C . MET A 1 340 ? 5.510 17.887 -25.926 1.00 82.94 340 MET A C 1
ATOM 2532 O O . MET A 1 340 ? 4.797 18.474 -25.111 1.00 82.94 340 MET A O 1
ATOM 2536 N N . VAL A 1 341 ? 6.437 17.010 -25.531 1.00 76.12 341 VAL A N 1
ATOM 2537 C CA . VAL A 1 341 ? 6.820 16.852 -24.127 1.00 76.12 341 VAL A CA 1
ATOM 2538 C C . VAL A 1 341 ? 7.553 18.130 -23.705 1.00 76.12 341 VAL A C 1
ATOM 2540 O O . VAL A 1 341 ? 8.734 18.319 -24.002 1.00 76.12 341 VAL A O 1
ATOM 2543 N N . ASN A 1 342 ? 6.823 19.056 -23.080 1.00 63.94 342 ASN A N 1
ATOM 2544 C CA . ASN A 1 342 ? 7.343 20.357 -22.660 1.00 63.94 342 ASN A CA 1
ATOM 2545 C C . ASN A 1 342 ? 8.449 20.207 -21.595 1.00 63.94 342 ASN A C 1
ATOM 2547 O O . ASN A 1 342 ? 8.295 19.460 -20.629 1.00 63.94 342 ASN A O 1
ATOM 2551 N N . GLY A 1 343 ? 9.545 20.962 -21.754 1.00 68.50 343 GLY A N 1
ATOM 2552 C CA . GLY A 1 343 ? 10.662 21.046 -20.800 1.00 68.50 343 GLY A CA 1
ATOM 2553 C C . GLY A 1 343 ? 11.920 20.244 -21.173 1.00 68.50 343 GLY A C 1
ATOM 2554 O O . GLY A 1 343 ? 11.985 19.559 -22.194 1.00 68.50 343 GLY A O 1
ATOM 2555 N N . GLU A 1 344 ? 12.943 20.334 -20.318 1.00 68.50 344 GLU A N 1
ATOM 2556 C CA . GLU A 1 344 ? 14.213 19.585 -20.426 1.00 68.50 344 GLU A CA 1
ATOM 2557 C C . GLU A 1 344 ? 14.107 18.129 -19.926 1.00 68.50 344 GLU A C 1
ATOM 2559 O O . GLU A 1 344 ? 15.102 17.408 -19.854 1.00 68.50 344 GLU A O 1
ATOM 2564 N N . GLY A 1 345 ? 12.900 17.687 -19.558 1.00 76.62 345 GLY A N 1
ATOM 2565 C CA . GLY A 1 345 ? 12.656 16.358 -19.007 1.00 76.62 345 GLY A CA 1
ATOM 2566 C C . GLY A 1 345 ? 12.910 15.219 -20.007 1.00 76.62 345 GLY A C 1
ATOM 2567 O O . GLY A 1 345 ? 12.869 15.427 -21.223 1.00 76.62 345 GLY A O 1
ATOM 2568 N N . PRO A 1 346 ? 13.162 13.995 -19.510 1.00 85.00 346 PRO A N 1
ATOM 2569 C CA . PRO A 1 346 ? 13.345 12.825 -20.359 1.00 85.00 346 PRO A CA 1
ATOM 2570 C C . PRO A 1 346 ? 12.017 12.405 -21.014 1.00 85.00 346 PRO A C 1
ATOM 2572 O O . PRO A 1 346 ? 10.942 12.527 -20.421 1.00 85.00 346 PRO A O 1
ATOM 2575 N N . VAL A 1 347 ? 12.099 11.887 -22.236 1.00 87.94 347 VAL A N 1
ATOM 2576 C CA . VAL A 1 347 ? 10.957 11.435 -23.043 1.00 87.94 347 VAL A CA 1
ATOM 2577 C C . VAL A 1 347 ? 10.594 10.005 -22.640 1.00 87.94 347 VAL A C 1
ATOM 2579 O O . VAL A 1 347 ? 11.491 9.171 -22.549 1.00 87.94 347 VAL A O 1
ATOM 2582 N N . PRO A 1 348 ? 9.319 9.674 -22.388 1.00 87.31 348 PRO A N 1
ATOM 2583 C CA . PRO A 1 348 ? 8.931 8.303 -22.075 1.00 87.31 348 PRO A CA 1
ATOM 2584 C C . PRO A 1 348 ? 9.114 7.383 -23.287 1.00 87.31 348 PRO A C 1
ATOM 2586 O O . PRO A 1 348 ? 8.746 7.742 -24.404 1.00 87.31 348 PRO A O 1
ATOM 2589 N N . ALA A 1 349 ? 9.624 6.182 -23.034 1.00 89.00 349 ALA A N 1
ATOM 2590 C CA . ALA A 1 349 ? 9.797 5.128 -24.022 1.00 89.00 349 ALA A CA 1
ATOM 2591 C C . ALA A 1 349 ? 9.450 3.755 -23.417 1.00 89.00 349 ALA A C 1
ATOM 2593 O O . ALA A 1 349 ? 9.294 3.601 -22.198 1.00 89.00 349 ALA A O 1
ATOM 2594 N N . VAL A 1 350 ? 9.299 2.747 -24.269 1.00 89.00 350 VAL A N 1
ATOM 2595 C CA . VAL A 1 350 ? 9.055 1.357 -23.874 1.00 89.00 350 VAL A CA 1
ATOM 2596 C C . VAL A 1 350 ? 9.986 0.458 -24.668 1.00 89.00 350 VAL A C 1
ATOM 2598 O O . VAL A 1 350 ? 10.003 0.528 -25.889 1.00 89.00 350 VAL A O 1
ATOM 2601 N N . PHE A 1 351 ? 10.738 -0.392 -23.975 1.00 90.12 351 PHE A N 1
ATOM 2602 C CA . PHE A 1 351 ? 11.451 -1.494 -24.613 1.00 90.12 351 PHE A CA 1
ATOM 2603 C C . PHE A 1 351 ? 10.528 -2.707 -24.722 1.00 90.12 351 PHE A C 1
ATOM 2605 O O . PHE A 1 351 ? 9.801 -3.004 -23.766 1.00 90.12 351 PHE A O 1
ATOM 2612 N N . VAL A 1 352 ? 10.570 -3.405 -25.854 1.00 87.06 352 VAL A N 1
ATOM 2613 C CA . VAL A 1 352 ? 9.741 -4.571 -26.168 1.00 87.06 352 VAL A CA 1
ATOM 2614 C C . VAL A 1 352 ? 10.634 -5.681 -26.716 1.00 87.06 352 VAL A C 1
ATOM 2616 O O . VAL A 1 352 ? 11.224 -5.532 -27.781 1.00 87.06 352 VAL A O 1
ATOM 2619 N N . ALA A 1 353 ? 10.712 -6.790 -25.988 1.00 86.06 353 ALA A N 1
ATOM 2620 C CA . ALA A 1 353 ? 11.440 -7.989 -26.381 1.00 86.06 353 ALA A CA 1
ATOM 2621 C C . ALA A 1 353 ? 10.626 -8.861 -27.369 1.00 86.06 353 ALA A C 1
ATOM 2623 O O . ALA A 1 353 ? 9.392 -8.769 -27.386 1.00 86.06 353 ALA A O 1
ATOM 2624 N N . PRO A 1 354 ? 11.281 -9.766 -28.125 1.00 80.31 354 PRO A N 1
ATOM 2625 C CA . PRO A 1 354 ? 10.637 -10.686 -29.065 1.00 80.31 354 PRO A CA 1
ATOM 2626 C C . PRO A 1 354 ? 9.546 -11.568 -28.450 1.00 80.31 354 PRO A C 1
ATOM 2628 O O . PRO A 1 354 ? 8.536 -11.860 -29.084 1.00 80.31 354 PRO A O 1
ATOM 2631 N N . ASP A 1 355 ? 9.688 -11.949 -27.179 1.00 77.88 355 ASP A N 1
ATOM 2632 C CA . ASP A 1 355 ? 8.701 -12.756 -26.444 1.00 77.88 355 ASP A CA 1
ATOM 2633 C C . ASP A 1 355 ? 7.447 -11.958 -25.995 1.00 77.88 355 ASP A C 1
ATOM 2635 O O . ASP A 1 355 ? 6.538 -12.472 -25.312 1.00 77.88 355 ASP A O 1
ATOM 2639 N N . GLY A 1 356 ? 7.402 -10.678 -26.375 1.00 77.38 356 GLY A N 1
ATOM 2640 C CA . GLY A 1 356 ? 6.370 -9.710 -26.046 1.00 77.38 356 GLY A CA 1
ATOM 2641 C C . GLY A 1 356 ? 6.490 -9.145 -24.634 1.00 77.38 356 GLY A C 1
ATOM 2642 O O . GLY A 1 356 ? 5.589 -8.421 -24.212 1.00 77.38 356 GLY A O 1
ATOM 2643 N N . GLN A 1 357 ? 7.534 -9.468 -23.863 1.00 85.00 357 GLN A N 1
ATOM 2644 C CA . GLN A 1 357 ? 7.785 -8.790 -22.593 1.00 85.00 357 GLN A CA 1
ATOM 2645 C C . GLN A 1 357 ? 8.265 -7.357 -22.829 1.00 85.00 357 GLN A C 1
ATOM 2647 O O . GLN A 1 357 ? 8.934 -7.054 -23.808 1.00 85.00 357 GLN A O 1
ATOM 2652 N N . SER A 1 358 ? 7.921 -6.446 -21.924 1.00 86.56 358 SER A N 1
ATOM 2653 C CA . SER A 1 358 ? 8.250 -5.029 -22.090 1.00 86.56 358 SER A CA 1
ATOM 2654 C C . SER A 1 358 ? 8.467 -4.315 -20.770 1.00 86.56 358 SER A C 1
ATOM 2656 O O . SER A 1 358 ? 7.844 -4.642 -19.758 1.00 86.56 358 SER A O 1
ATOM 2658 N N . PHE A 1 359 ? 9.312 -3.290 -20.769 1.00 86.69 359 PHE A N 1
ATOM 2659 C CA . PHE A 1 359 ? 9.484 -2.413 -19.616 1.00 86.69 359 PHE A CA 1
ATOM 2660 C C . PHE A 1 359 ? 9.443 -0.948 -20.035 1.00 86.69 359 PHE A C 1
ATOM 2662 O O . PHE A 1 359 ? 9.884 -0.561 -21.113 1.00 86.69 359 PHE A O 1
ATOM 2669 N N . THR A 1 360 ? 8.894 -0.113 -19.156 1.00 86.56 360 THR A N 1
ATOM 2670 C CA . THR A 1 360 ? 8.841 1.334 -19.369 1.00 86.56 360 THR A CA 1
ATOM 2671 C C . THR A 1 360 ? 10.163 1.967 -18.956 1.00 86.56 360 THR A C 1
ATOM 2673 O O . THR A 1 360 ? 10.628 1.729 -17.838 1.00 86.56 360 THR A O 1
ATOM 2676 N N . CYS A 1 361 ? 10.703 2.839 -19.793 1.00 88.75 361 CYS A N 1
ATOM 2677 C CA . CYS A 1 361 ? 11.873 3.658 -19.507 1.00 88.75 361 CYS A CA 1
ATOM 2678 C C . CYS A 1 361 ? 11.608 5.118 -19.901 1.00 88.75 361 CYS A C 1
ATOM 2680 O O . CYS A 1 361 ? 10.530 5.474 -20.386 1.00 88.75 361 CYS A O 1
ATOM 2682 N N . SER A 1 362 ? 12.575 5.988 -19.645 1.00 89.75 362 SER A N 1
ATOM 2683 C CA . SER A 1 362 ? 12.604 7.327 -20.222 1.00 89.75 362 SER A CA 1
ATOM 2684 C C . SER A 1 362 ? 13.977 7.579 -20.828 1.00 89.75 362 SER A C 1
ATOM 2686 O O . SER A 1 362 ? 14.976 7.162 -20.257 1.00 89.75 362 SER A O 1
ATOM 2688 N N . VAL A 1 363 ? 14.044 8.278 -21.950 1.00 91.31 363 VAL A N 1
ATOM 2689 C CA . VAL A 1 363 ? 15.291 8.566 -22.664 1.00 91.31 363 VAL A CA 1
ATOM 2690 C C . VAL A 1 363 ? 15.579 10.064 -22.561 1.00 91.31 363 VAL A C 1
ATOM 2692 O O . VAL A 1 363 ? 14.669 10.874 -22.785 1.00 91.31 363 VAL A O 1
ATOM 2695 N N . PRO A 1 364 ? 16.804 10.491 -22.208 1.00 91.38 364 PRO A N 1
ATOM 2696 C CA . PRO A 1 364 ? 17.173 11.897 -22.237 1.00 91.38 364 PRO A CA 1
ATOM 2697 C C . PRO A 1 364 ? 16.909 12.517 -23.609 1.00 91.38 364 PRO A C 1
ATOM 2699 O O . PRO A 1 364 ? 17.146 11.913 -24.654 1.00 91.38 364 PRO A O 1
ATOM 2702 N N . ARG A 1 365 ? 16.454 13.772 -23.620 1.00 89.00 365 ARG A N 1
ATOM 2703 C CA . ARG A 1 365 ? 16.096 14.471 -24.862 1.00 89.00 365 ARG A CA 1
ATOM 2704 C C . ARG A 1 365 ? 17.272 14.593 -25.841 1.00 89.00 365 ARG A C 1
ATOM 2706 O O . ARG A 1 365 ? 17.053 14.630 -27.048 1.00 89.00 365 ARG A O 1
ATOM 2713 N N . SER A 1 366 ? 18.506 14.654 -25.335 1.00 90.12 366 SER A N 1
ATOM 2714 C CA . SER A 1 366 ? 19.728 14.640 -26.151 1.00 90.12 366 SER A CA 1
ATOM 2715 C C . SER A 1 366 ? 19.879 13.349 -26.951 1.00 90.12 366 SER A C 1
ATOM 2717 O O . SER A 1 366 ? 20.233 13.407 -28.123 1.00 90.12 366 SER A O 1
ATOM 2719 N N . ASP A 1 367 ? 19.564 12.209 -26.340 1.00 91.69 367 ASP A N 1
ATOM 2720 C CA . ASP A 1 367 ? 19.667 10.899 -26.977 1.00 91.69 367 ASP A CA 1
ATOM 2721 C C . ASP A 1 367 ? 18.487 10.647 -27.917 1.00 91.69 367 ASP A C 1
ATOM 2723 O O . ASP A 1 367 ? 18.694 10.173 -29.027 1.00 91.69 367 ASP A O 1
ATOM 2727 N N . ILE A 1 368 ? 17.276 11.101 -27.569 1.00 89.88 368 ILE A N 1
ATOM 2728 C CA . ILE A 1 368 ? 16.135 11.075 -28.503 1.00 89.88 368 ILE A CA 1
ATOM 2729 C C . ILE A 1 368 ? 16.411 11.878 -29.776 1.00 89.88 368 ILE A C 1
ATOM 2731 O O . ILE A 1 368 ? 16.022 11.449 -30.853 1.00 89.88 368 ILE A O 1
ATOM 2735 N N . ARG A 1 369 ? 17.096 13.028 -29.697 1.00 88.94 369 ARG A N 1
ATOM 2736 C CA . ARG A 1 369 ? 17.480 13.785 -30.904 1.00 88.94 369 ARG A CA 1
ATOM 2737 C C . ARG A 1 369 ? 18.445 13.007 -31.796 1.00 88.94 369 ARG A C 1
ATOM 2739 O O . ARG A 1 369 ? 18.344 13.126 -33.011 1.00 88.94 369 ARG A O 1
ATOM 2746 N N . ARG A 1 370 ? 19.366 12.243 -31.199 1.00 89.31 370 ARG A N 1
ATOM 2747 C CA . ARG A 1 370 ? 20.289 11.367 -31.936 1.00 89.31 370 ARG A CA 1
ATOM 2748 C C . ARG A 1 370 ? 19.520 10.231 -32.611 1.00 89.31 370 ARG A C 1
ATOM 2750 O O . ARG A 1 370 ? 19.742 9.981 -33.786 1.00 89.31 370 ARG A O 1
ATOM 2757 N N . LEU A 1 371 ? 18.570 9.627 -31.895 1.00 87.19 371 LEU A N 1
ATOM 2758 C CA . LEU A 1 371 ? 17.713 8.553 -32.403 1.00 87.19 371 LEU A CA 1
ATOM 2759 C C . LEU A 1 371 ? 16.748 9.012 -33.492 1.00 87.19 371 LEU A C 1
ATOM 2761 O O . LEU A 1 371 ? 16.562 8.313 -34.473 1.00 87.19 371 LEU A O 1
ATOM 2765 N N . ALA A 1 372 ? 16.158 10.201 -33.366 1.00 82.81 372 ALA A N 1
ATOM 2766 C CA . ALA A 1 372 ? 15.192 10.715 -34.336 1.00 82.81 372 ALA A CA 1
ATOM 2767 C C . ALA A 1 372 ? 15.773 10.883 -35.754 1.00 82.81 372 ALA A C 1
ATOM 2769 O O . ALA A 1 372 ? 15.004 10.952 -36.705 1.00 82.81 372 ALA A O 1
ATOM 2770 N N . GLY A 1 373 ? 17.103 10.957 -35.900 1.00 72.75 373 GLY A N 1
ATOM 2771 C CA . GLY A 1 373 ? 17.772 10.972 -37.205 1.00 72.75 373 GLY A CA 1
ATOM 2772 C C . GLY A 1 373 ? 17.973 9.589 -37.839 1.00 72.75 373 GLY A C 1
ATOM 2773 O O . GLY A 1 373 ? 18.227 9.527 -39.036 1.00 72.75 373 GLY A O 1
ATOM 2774 N N . ALA A 1 374 ? 17.862 8.514 -37.054 1.00 69.31 374 ALA A N 1
ATOM 2775 C CA . ALA A 1 374 ? 18.060 7.121 -37.473 1.00 69.31 374 ALA A CA 1
ATOM 2776 C C . ALA A 1 374 ? 16.768 6.278 -37.413 1.00 69.31 374 ALA A C 1
ATOM 2778 O O . ALA A 1 374 ? 16.718 5.183 -37.960 1.00 69.31 374 ALA A O 1
ATOM 2779 N N . ALA A 1 375 ? 15.724 6.790 -36.757 1.00 64.50 375 ALA A N 1
ATOM 2780 C CA . ALA A 1 375 ? 14.518 6.039 -36.438 1.00 64.50 375 ALA A CA 1
ATOM 2781 C C . ALA A 1 375 ? 13.672 5.682 -37.664 1.00 64.50 375 ALA A C 1
ATOM 2783 O O . ALA A 1 375 ? 13.481 6.498 -38.570 1.00 64.50 375 ALA A O 1
ATOM 2784 N N . GLN A 1 376 ? 13.067 4.496 -37.618 1.00 66.81 376 GLN A N 1
ATOM 2785 C CA . GLN A 1 376 ? 12.009 4.107 -38.541 1.00 66.81 376 GLN A CA 1
ATOM 2786 C C . GLN A 1 376 ? 10.638 4.494 -37.975 1.00 66.81 376 GLN A C 1
ATOM 2788 O O . GLN A 1 376 ? 10.322 4.266 -36.802 1.00 66.81 376 GLN A O 1
ATOM 2793 N N . GLU A 1 377 ? 9.806 5.089 -38.832 1.00 61.56 377 GLU A N 1
ATOM 2794 C CA . GLU A 1 377 ? 8.389 5.292 -38.542 1.00 61.56 377 GLU A CA 1
ATOM 2795 C C . GLU A 1 377 ? 7.689 3.943 -38.725 1.00 61.56 377 GLU A C 1
ATOM 2797 O O . GLU A 1 377 ? 7.675 3.365 -39.813 1.00 61.56 377 GLU A O 1
ATOM 2802 N N . ALA A 1 378 ? 7.171 3.400 -37.631 1.00 61.50 378 ALA A N 1
ATOM 2803 C CA . ALA A 1 378 ? 6.721 2.025 -37.581 1.00 61.50 378 ALA A CA 1
ATOM 2804 C C . ALA A 1 378 ? 5.200 1.942 -37.501 1.00 61.50 378 ALA A C 1
ATOM 2806 O O . ALA A 1 378 ? 4.604 2.291 -36.486 1.00 61.50 378 ALA A O 1
ATOM 2807 N N . THR A 1 379 ? 4.589 1.411 -38.560 1.00 53.69 379 THR A N 1
ATOM 2808 C CA . THR A 1 379 ? 3.147 1.152 -38.670 1.00 53.69 379 THR A CA 1
ATOM 2809 C C . THR A 1 379 ? 2.920 -0.334 -38.918 1.00 53.69 379 THR A C 1
ATOM 2811 O O . THR A 1 379 ? 2.636 -0.770 -40.029 1.00 53.69 379 THR A O 1
ATOM 2814 N N . THR A 1 380 ? 3.033 -1.153 -37.875 1.00 54.75 380 THR A N 1
ATOM 2815 C CA . THR A 1 380 ? 2.569 -2.545 -37.967 1.00 54.75 380 THR A CA 1
ATOM 2816 C C . THR A 1 380 ? 1.740 -2.900 -36.746 1.00 54.75 380 THR A C 1
ATOM 2818 O O . THR A 1 380 ? 2.211 -2.718 -35.625 1.00 54.75 380 THR A O 1
ATOM 2821 N N . PRO A 1 381 ? 0.501 -3.388 -36.923 1.00 50.19 381 PRO A N 1
ATOM 2822 C CA . PRO A 1 381 ? -0.323 -3.815 -35.808 1.00 50.19 381 PRO A CA 1
ATOM 2823 C C . PRO A 1 381 ? 0.196 -5.151 -35.247 1.00 50.19 381 PRO A C 1
ATOM 2825 O O . PRO A 1 381 ? -0.228 -6.218 -35.680 1.00 50.19 381 PRO A O 1
ATOM 2828 N N . GLY A 1 382 ? 1.141 -5.107 -34.305 1.00 57.03 382 GLY A N 1
ATOM 2829 C CA . GLY A 1 382 ? 1.625 -6.290 -33.583 1.00 57.03 382 GLY A CA 1
ATOM 2830 C C . GLY A 1 382 ? 0.812 -6.632 -32.328 1.00 57.03 382 GLY A C 1
ATOM 2831 O O . GLY A 1 382 ? 0.029 -5.833 -31.820 1.00 57.03 382 GLY A O 1
ATOM 2832 N N . THR A 1 383 ? 1.029 -7.828 -31.778 1.00 57.28 383 THR A N 1
ATOM 2833 C CA . THR A 1 383 ? 0.404 -8.321 -30.534 1.00 57.28 383 THR A CA 1
ATOM 2834 C C . THR A 1 383 ? 0.647 -7.418 -29.315 1.00 57.28 383 THR A C 1
ATOM 2836 O O . THR A 1 383 ? 1.689 -6.781 -29.185 1.00 57.28 383 THR A O 1
ATOM 2839 N N . ALA A 1 384 ? -0.305 -7.399 -28.373 1.00 64.00 384 ALA A N 1
ATOM 2840 C CA . ALA A 1 384 ? -0.202 -6.606 -27.146 1.00 64.00 384 ALA A CA 1
ATOM 2841 C C . ALA A 1 384 ? 1.017 -7.004 -26.294 1.00 64.00 384 ALA A C 1
ATOM 2843 O O . ALA A 1 384 ? 1.161 -8.166 -25.898 1.00 64.00 384 ALA A O 1
ATOM 2844 N N . ALA A 1 385 ? 1.857 -6.024 -25.952 1.00 71.44 385 ALA A N 1
ATOM 2845 C CA . ALA A 1 385 ? 3.028 -6.254 -25.119 1.00 71.44 385 ALA A CA 1
ATOM 2846 C C . ALA A 1 385 ? 2.624 -6.545 -23.661 1.00 71.44 385 ALA A C 1
ATOM 2848 O O . ALA A 1 385 ? 1.753 -5.903 -23.063 1.00 71.44 385 ALA A O 1
ATOM 2849 N N . ARG A 1 386 ? 3.278 -7.539 -23.060 1.00 76.44 386 ARG A N 1
ATOM 2850 C CA . ARG A 1 386 ? 3.094 -7.953 -21.669 1.00 76.44 386 ARG A CA 1
ATOM 2851 C C . ARG A 1 386 ? 4.105 -7.224 -20.789 1.00 76.44 386 ARG A C 1
ATOM 2853 O O . ARG A 1 386 ? 5.297 -7.234 -21.082 1.00 76.44 386 ARG A O 1
ATOM 2860 N N . PRO A 1 387 ? 3.676 -6.606 -19.681 1.00 77.69 387 PRO A N 1
ATOM 2861 C CA . PRO A 1 387 ? 4.594 -5.846 -18.858 1.00 77.69 387 PRO A CA 1
ATOM 2862 C C . PRO A 1 387 ? 5.503 -6.783 -18.054 1.00 77.69 387 PRO A C 1
ATOM 2864 O O . PRO A 1 387 ? 5.040 -7.751 -17.436 1.00 77.69 387 PRO A O 1
ATOM 2867 N N . TRP A 1 388 ? 6.792 -6.457 -18.014 1.00 81.94 388 TRP A N 1
ATOM 2868 C CA . TRP A 1 388 ? 7.794 -7.123 -17.198 1.00 81.94 388 TRP A CA 1
ATOM 2869 C C . TRP A 1 388 ? 7.347 -7.113 -15.740 1.00 81.94 388 TRP A C 1
ATOM 2871 O O . TRP A 1 388 ? 6.909 -6.096 -15.189 1.00 81.94 388 TRP A O 1
ATOM 2881 N N . LYS A 1 389 ? 7.404 -8.279 -15.090 1.00 74.69 389 LYS A N 1
ATOM 2882 C CA . LYS A 1 389 ? 6.804 -8.427 -13.760 1.00 74.69 389 LYS A CA 1
ATOM 2883 C C . LYS A 1 389 ? 7.629 -7.768 -12.647 1.00 74.69 389 LYS A C 1
ATOM 2885 O O . LYS A 1 389 ? 7.124 -7.654 -11.526 1.00 74.69 389 LYS A O 1
ATOM 2890 N N . GLY A 1 390 ? 8.820 -7.262 -12.951 1.00 74.12 390 GLY A N 1
ATOM 2891 C CA . GLY A 1 390 ? 9.665 -6.561 -11.997 1.00 74.12 390 GLY A CA 1
ATOM 2892 C C . GLY A 1 390 ? 10.250 -7.473 -10.927 1.00 74.12 390 GLY A C 1
ATOM 2893 O O . GLY A 1 390 ? 9.889 -8.650 -10.780 1.00 74.12 390 GLY A O 1
ATOM 2894 N N . ILE A 1 391 ? 11.150 -6.910 -10.129 1.00 75.19 391 ILE A N 1
ATOM 2895 C CA . ILE A 1 391 ? 11.751 -7.628 -9.010 1.00 75.19 391 ILE A CA 1
ATOM 2896 C C . ILE A 1 391 ? 10.875 -7.587 -7.762 1.00 75.19 391 ILE A C 1
ATOM 2898 O O . ILE A 1 391 ? 10.148 -6.635 -7.470 1.00 75.19 391 ILE A O 1
ATOM 2902 N N . CYS A 1 392 ? 11.002 -8.628 -6.950 1.00 71.31 392 CYS A N 1
ATOM 2903 C CA . CYS A 1 392 ? 10.581 -8.592 -5.562 1.00 71.31 392 CYS A CA 1
ATOM 2904 C C . CYS A 1 392 ? 11.464 -7.599 -4.781 1.00 71.31 392 CYS A C 1
ATOM 2906 O O . CYS A 1 392 ? 12.507 -7.983 -4.260 1.00 71.31 392 CYS A O 1
ATOM 2908 N N . ARG A 1 393 ? 11.020 -6.337 -4.672 1.00 69.31 393 ARG A N 1
ATOM 2909 C CA . ARG A 1 393 ? 11.766 -5.225 -4.037 1.00 69.31 393 ARG A CA 1
ATOM 2910 C C . ARG A 1 393 ? 12.067 -5.413 -2.543 1.00 69.31 393 ARG A C 1
ATOM 2912 O O . ARG A 1 393 ? 12.968 -4.784 -2.008 1.00 69.31 393 ARG A O 1
ATOM 2919 N N . THR A 1 394 ? 11.340 -6.291 -1.855 1.00 65.62 394 THR A N 1
ATOM 2920 C CA . THR A 1 394 ? 11.601 -6.641 -0.450 1.00 65.62 394 THR A CA 1
ATOM 2921 C C . THR A 1 394 ? 12.037 -8.095 -0.323 1.00 65.62 394 THR A C 1
ATOM 2923 O O . THR A 1 394 ? 11.416 -8.991 -0.908 1.00 65.62 394 THR A O 1
ATOM 2926 N N . SER A 1 395 ? 13.094 -8.338 0.458 1.00 68.81 395 SER A N 1
ATOM 2927 C CA . SER A 1 395 ? 13.597 -9.691 0.710 1.00 68.81 395 SER A CA 1
ATOM 2928 C C . SER A 1 395 ? 12.581 -10.523 1.514 1.00 68.81 395 SER A C 1
ATOM 2930 O O . SER A 1 395 ? 11.815 -9.950 2.297 1.00 68.81 395 SER A O 1
ATOM 2932 N N . PRO A 1 396 ? 12.567 -11.864 1.382 1.00 69.00 396 PRO A N 1
ATOM 2933 C CA . PRO A 1 396 ? 11.711 -12.715 2.208 1.00 69.00 396 PRO A CA 1
ATOM 2934 C C . PRO A 1 396 ? 11.959 -12.533 3.710 1.00 69.00 396 PRO A C 1
ATOM 2936 O O . PRO A 1 396 ? 11.009 -12.582 4.483 1.00 69.00 396 PRO A O 1
ATOM 2939 N N . GLY A 1 397 ? 13.212 -12.280 4.115 1.00 68.88 397 GLY A N 1
ATOM 2940 C CA . GLY A 1 397 ? 13.568 -11.973 5.502 1.00 68.88 397 GLY A CA 1
ATOM 2941 C C . GLY A 1 397 ? 12.909 -10.682 5.976 1.00 68.88 397 GLY A C 1
ATOM 2942 O O . GLY A 1 397 ? 12.195 -10.696 6.967 1.00 68.88 397 GLY A O 1
ATOM 2943 N N . THR A 1 398 ? 13.034 -9.601 5.200 1.00 69.69 398 THR A N 1
ATOM 2944 C CA . THR A 1 398 ? 12.371 -8.320 5.486 1.00 69.69 398 THR A CA 1
ATOM 2945 C C . THR A 1 398 ? 10.856 -8.476 5.604 1.00 69.69 398 THR A C 1
ATOM 2947 O O . THR A 1 398 ? 10.262 -7.956 6.541 1.00 69.69 398 THR A O 1
ATOM 2950 N N . ARG A 1 399 ? 10.219 -9.215 4.686 1.00 71.06 399 ARG A N 1
ATOM 2951 C CA . ARG A 1 399 ? 8.768 -9.457 4.738 1.00 71.06 399 ARG A CA 1
ATOM 2952 C C . ARG A 1 399 ? 8.370 -10.278 5.960 1.00 71.06 399 ARG A C 1
ATOM 2954 O O . ARG A 1 399 ? 7.371 -9.956 6.583 1.00 71.06 399 ARG A O 1
ATOM 2961 N N . LEU A 1 400 ? 9.148 -11.300 6.318 1.00 72.62 400 LEU A N 1
ATOM 2962 C CA . LEU A 1 400 ? 8.899 -12.114 7.507 1.00 72.62 400 LEU A CA 1
ATOM 2963 C C . LEU A 1 400 ? 9.052 -11.290 8.789 1.00 72.62 400 LEU A C 1
ATOM 2965 O O . LEU A 1 400 ? 8.209 -11.405 9.670 1.00 72.62 400 LEU A O 1
ATOM 2969 N N . THR A 1 401 ? 10.056 -10.411 8.865 1.00 72.19 401 THR A N 1
ATOM 2970 C CA . THR A 1 401 ? 10.202 -9.460 9.976 1.00 72.19 401 THR A CA 1
ATOM 2971 C C . THR A 1 401 ? 8.988 -8.542 10.075 1.00 72.19 401 THR A C 1
ATOM 2973 O O . THR A 1 401 ? 8.453 -8.377 11.163 1.00 72.19 401 THR A O 1
ATOM 2976 N N . VAL A 1 402 ? 8.511 -7.997 8.951 1.00 70.38 402 VAL A N 1
ATOM 2977 C CA . VAL A 1 402 ? 7.305 -7.155 8.916 1.00 70.38 402 VAL A CA 1
ATOM 2978 C C . VAL A 1 402 ? 6.076 -7.940 9.382 1.00 70.38 402 VAL A C 1
ATOM 2980 O O . VAL A 1 402 ? 5.378 -7.492 10.283 1.00 70.38 402 VAL A O 1
ATOM 2983 N N . VAL A 1 403 ? 5.830 -9.136 8.839 1.00 74.31 403 VAL A N 1
ATOM 2984 C CA . VAL A 1 403 ? 4.692 -9.979 9.247 1.00 74.31 403 VAL A CA 1
ATOM 2985 C C . VAL A 1 403 ? 4.765 -10.326 10.736 1.00 74.31 403 VAL A C 1
ATOM 2987 O O . VAL A 1 403 ? 3.767 -10.176 11.431 1.00 74.31 403 VAL A O 1
ATOM 2990 N N . GLY A 1 404 ? 5.930 -10.735 11.245 1.00 68.88 404 GLY A N 1
ATOM 2991 C CA . GLY A 1 404 ? 6.107 -11.080 12.659 1.00 68.88 404 GLY A CA 1
ATOM 2992 C C . GLY A 1 404 ? 5.878 -9.893 13.596 1.00 68.88 404 GLY A C 1
ATOM 2993 O O . GLY A 1 404 ? 5.213 -10.025 14.614 1.00 68.88 404 GLY A O 1
ATOM 2994 N N . LEU A 1 405 ? 6.359 -8.713 13.221 1.00 71.00 405 LEU A N 1
ATOM 2995 C CA . LEU A 1 405 ? 6.175 -7.467 13.961 1.00 71.00 405 LEU A CA 1
ATOM 2996 C C . LEU A 1 405 ? 4.691 -7.055 14.046 1.00 71.00 405 LEU A C 1
ATOM 2998 O O . LEU A 1 405 ? 4.205 -6.730 15.127 1.00 71.00 405 LEU A O 1
ATOM 3002 N N . TYR A 1 406 ? 3.945 -7.142 12.939 1.00 70.88 406 TYR A N 1
ATOM 3003 C CA . TYR A 1 406 ? 2.495 -6.903 12.948 1.00 70.88 406 TYR A CA 1
ATOM 3004 C C . TYR A 1 406 ? 1.715 -8.015 13.668 1.00 70.88 406 TYR A C 1
ATOM 3006 O O . TYR A 1 406 ? 0.708 -7.729 14.311 1.00 70.88 406 TYR A O 1
ATOM 3014 N N . ALA A 1 407 ? 2.190 -9.263 13.636 1.00 71.81 407 ALA A N 1
ATOM 3015 C CA . ALA A 1 407 ? 1.611 -10.353 14.421 1.00 71.81 407 ALA A CA 1
ATOM 3016 C C . ALA A 1 407 ? 1.786 -10.124 15.931 1.00 71.81 407 ALA A C 1
ATOM 3018 O O . ALA A 1 407 ? 0.849 -10.353 16.688 1.00 71.81 407 ALA A O 1
ATOM 3019 N N . MET A 1 408 ? 2.945 -9.615 16.363 1.00 67.62 408 MET A N 1
ATOM 3020 C CA . MET A 1 408 ? 3.202 -9.248 17.761 1.00 67.62 408 MET A CA 1
ATOM 3021 C C . MET A 1 408 ? 2.281 -8.121 18.241 1.00 67.62 408 MET A C 1
ATOM 3023 O O . MET A 1 408 ? 1.772 -8.185 19.356 1.00 67.62 408 MET A O 1
ATOM 3027 N N . ILE A 1 409 ? 2.017 -7.120 17.395 1.00 69.44 409 ILE A N 1
ATOM 3028 C CA . ILE A 1 409 ? 1.003 -6.089 17.674 1.00 69.44 409 ILE A CA 1
ATOM 3029 C C . ILE A 1 409 ? -0.386 -6.706 17.784 1.00 69.44 409 ILE A C 1
ATOM 3031 O O . ILE A 1 409 ? -1.170 -6.358 18.659 1.00 69.44 409 ILE A O 1
ATOM 3035 N N . GLY A 1 410 ? -0.709 -7.628 16.883 1.00 68.56 410 GLY A N 1
ATOM 3036 C CA . GLY A 1 410 ? -1.975 -8.331 16.953 1.00 68.56 410 GLY A CA 1
ATOM 3037 C C . GLY A 1 410 ? -2.133 -9.103 18.263 1.00 68.56 410 GLY A C 1
ATOM 3038 O O . GLY A 1 410 ? -3.163 -9.017 18.923 1.00 68.56 410 GLY A O 1
ATOM 3039 N N . ALA A 1 411 ? -1.081 -9.803 18.680 1.00 70.69 411 ALA A N 1
ATOM 3040 C CA . ALA A 1 411 ? -1.066 -10.536 19.935 1.00 70.69 411 ALA A CA 1
ATOM 3041 C C . ALA A 1 411 ? -1.213 -9.609 21.152 1.00 70.69 411 ALA A C 1
ATOM 3043 O O . ALA A 1 411 ? -1.912 -9.961 22.096 1.00 70.69 411 ALA A O 1
ATOM 3044 N N . SER A 1 412 ? -0.625 -8.408 21.125 1.00 68.44 412 SER A N 1
ATOM 3045 C CA . SER A 1 412 ? -0.786 -7.438 22.213 1.00 68.44 412 SER A CA 1
ATOM 3046 C C . SER A 1 412 ? -2.179 -6.809 22.281 1.00 68.44 412 SER A C 1
ATOM 3048 O O . SER A 1 412 ? -2.573 -6.345 23.347 1.00 68.44 412 SER A O 1
ATOM 3050 N N . LEU A 1 413 ? -2.943 -6.830 21.183 1.00 69.00 413 LEU A N 1
ATOM 3051 C CA . LEU A 1 413 ? -4.347 -6.412 21.150 1.00 69.00 413 LEU A CA 1
ATOM 3052 C C . LEU A 1 413 ? -5.308 -7.486 21.682 1.00 69.00 413 LEU A C 1
ATOM 3054 O O . LEU A 1 413 ? -6.439 -7.146 22.022 1.00 69.00 413 LEU A O 1
ATOM 3058 N N . LEU A 1 414 ? -4.889 -8.757 21.782 1.00 69.94 414 LEU A N 1
ATOM 3059 C CA . LEU A 1 414 ? -5.764 -9.862 22.201 1.00 69.94 414 LEU A CA 1
ATOM 3060 C C . LEU A 1 414 ? -6.509 -9.587 23.516 1.00 69.94 414 LEU A C 1
ATOM 3062 O O . LEU A 1 414 ? -7.726 -9.739 23.498 1.00 69.94 414 LEU A O 1
ATOM 3066 N N . PRO A 1 415 ? -5.867 -9.123 24.611 1.00 66.56 415 PRO A N 1
ATOM 3067 C CA . PRO A 1 415 ? -6.577 -8.873 25.867 1.00 66.56 415 PRO A CA 1
ATOM 3068 C C . PRO A 1 415 ? -7.706 -7.848 25.718 1.00 66.56 415 PRO A C 1
ATOM 3070 O O . PRO A 1 415 ? -8.791 -8.052 26.251 1.00 66.56 415 PRO A O 1
ATOM 3073 N N . ALA A 1 416 ? -7.488 -6.784 24.938 1.00 66.38 416 ALA A N 1
ATOM 3074 C CA . ALA A 1 416 ? -8.506 -5.766 24.677 1.00 66.38 416 ALA A CA 1
ATOM 3075 C C . ALA A 1 416 ? -9.634 -6.299 23.785 1.00 66.38 416 ALA A C 1
ATOM 3077 O O . ALA A 1 416 ? -10.804 -5.999 24.004 1.00 66.38 416 ALA A O 1
ATOM 3078 N N . LEU A 1 417 ? -9.303 -7.138 22.802 1.00 68.62 417 LEU A N 1
ATOM 3079 C CA . LEU A 1 417 ? -10.289 -7.739 21.903 1.00 68.62 417 LEU A CA 1
ATOM 3080 C C . LEU A 1 417 ? -11.117 -8.841 22.567 1.00 68.62 417 LEU A C 1
ATOM 3082 O O . LEU A 1 417 ? -12.235 -9.086 22.117 1.00 68.62 417 LEU A O 1
ATOM 3086 N N . THR A 1 418 ? -10.596 -9.496 23.606 1.00 72.19 418 THR A N 1
ATOM 3087 C CA . THR A 1 418 ? -11.297 -10.541 24.365 1.00 72.19 418 THR A CA 1
ATOM 3088 C C . THR A 1 418 ? -11.978 -10.024 25.633 1.00 72.19 418 THR A C 1
ATOM 3090 O O . THR A 1 418 ? -12.551 -10.831 26.351 1.00 72.19 418 THR A O 1
ATOM 3093 N N . GLY A 1 419 ? -11.911 -8.719 25.927 1.00 62.16 419 GLY A N 1
ATOM 3094 C CA . GLY A 1 419 ? -12.535 -8.126 27.121 1.00 62.16 419 GLY A CA 1
ATOM 3095 C C . GLY A 1 419 ? -11.762 -8.345 28.430 1.00 62.16 419 GLY A C 1
ATOM 3096 O O . GLY A 1 419 ? -12.299 -8.099 29.500 1.00 62.16 419 GLY A O 1
ATOM 3097 N N . ASN A 1 420 ? -10.498 -8.773 28.354 1.00 61.12 420 ASN A N 1
ATOM 3098 C CA . ASN A 1 420 ? -9.621 -9.047 29.502 1.00 61.12 420 ASN A CA 1
ATOM 3099 C C . ASN A 1 420 ? -8.575 -7.936 29.733 1.00 61.12 420 ASN A C 1
ATOM 3101 O O . ASN A 1 420 ? -7.537 -8.178 30.353 1.00 61.12 420 ASN A O 1
ATOM 3105 N N . ALA A 1 421 ? -8.775 -6.740 29.174 1.00 58.66 421 ALA A N 1
ATOM 3106 C CA . ALA A 1 421 ? -7.805 -5.655 29.277 1.00 58.66 421 ALA A CA 1
ATOM 3107 C C . ALA A 1 421 ? -7.977 -4.845 30.568 1.00 58.66 421 ALA A C 1
ATOM 3109 O O . ALA A 1 421 ? -9.071 -4.406 30.892 1.00 58.66 421 ALA A O 1
ATOM 3110 N N . GLY A 1 422 ? -6.865 -4.586 31.260 1.00 57.19 422 GLY A N 1
ATOM 3111 C CA . GLY A 1 422 ? -6.753 -3.471 32.206 1.00 57.19 422 GLY A CA 1
ATOM 3112 C C . GLY A 1 422 ? -6.191 -2.214 31.523 1.00 57.19 422 GLY A C 1
ATOM 3113 O O . GLY A 1 422 ? -5.602 -2.301 30.440 1.00 57.19 422 GLY A O 1
ATOM 3114 N N . HIS A 1 423 ? -6.280 -1.046 32.170 1.00 53.25 423 HIS A N 1
ATOM 3115 C CA . HIS A 1 423 ? -5.867 0.246 31.588 1.00 53.25 423 HIS A CA 1
ATOM 3116 C C . HIS A 1 423 ? -4.436 0.263 31.004 1.00 53.25 423 HIS A C 1
ATOM 3118 O O . HIS A 1 423 ? -4.203 0.848 29.949 1.00 53.25 423 HIS A O 1
ATOM 3124 N N . LEU A 1 424 ? -3.470 -0.427 31.626 1.00 52.69 424 LEU A N 1
ATOM 3125 C CA . LEU A 1 424 ? -2.084 -0.534 31.130 1.00 52.69 424 LEU A CA 1
ATOM 3126 C C . LEU A 1 424 ? -1.960 -1.358 29.838 1.00 52.69 424 LEU A C 1
ATOM 3128 O O . LEU A 1 424 ? -1.139 -1.044 28.974 1.00 52.69 424 LEU A O 1
ATOM 3132 N N . THR A 1 425 ? -2.791 -2.390 29.674 1.00 58.22 425 THR A N 1
ATOM 3133 C CA . THR A 1 425 ? -2.782 -3.232 28.468 1.00 58.22 425 THR A CA 1
ATOM 3134 C C . THR A 1 425 ? -3.374 -2.528 27.246 1.00 58.22 425 THR A C 1
ATOM 3136 O O . THR A 1 425 ? -3.034 -2.900 26.129 1.00 58.22 425 THR A O 1
ATOM 3139 N N . GLY A 1 426 ? -4.159 -1.457 27.432 1.00 56.00 426 GLY A N 1
ATOM 3140 C CA . GLY A 1 426 ? -4.677 -0.622 26.340 1.00 56.00 426 GLY A CA 1
ATOM 3141 C C . GLY A 1 426 ? -3.619 0.259 25.656 1.00 56.00 426 GLY A C 1
ATOM 3142 O O . GLY A 1 426 ? -3.737 0.551 24.468 1.00 56.00 426 GLY A O 1
ATOM 3143 N N . TYR A 1 427 ? -2.540 0.633 26.360 1.00 59.09 427 TYR A N 1
ATOM 3144 C CA . TYR A 1 427 ? -1.468 1.486 25.813 1.00 59.09 427 TYR A CA 1
ATOM 3145 C C . TYR A 1 427 ? -0.318 0.706 25.156 1.00 59.09 427 TYR A C 1
ATOM 3147 O O . TYR A 1 427 ? 0.407 1.246 24.316 1.00 59.09 427 TYR A O 1
ATOM 3155 N N . LEU A 1 428 ? -0.150 -0.576 25.493 1.00 64.31 428 LEU A N 1
ATOM 3156 C CA . LEU A 1 428 ? 0.882 -1.444 24.915 1.00 64.31 428 LEU A CA 1
ATOM 3157 C C . LEU A 1 428 ? 0.779 -1.557 23.369 1.00 64.31 428 LEU A C 1
ATOM 3159 O O . LEU A 1 428 ? 1.809 -1.447 22.694 1.00 64.31 428 LEU A O 1
ATOM 3163 N N . PRO A 1 429 ? -0.420 -1.691 22.763 1.00 64.62 429 PRO A N 1
ATOM 3164 C CA . PRO A 1 429 ? -0.589 -1.686 21.311 1.00 64.62 429 PRO A CA 1
ATOM 3165 C C . PRO A 1 429 ? -0.153 -0.381 20.639 1.00 64.62 429 PRO A C 1
ATOM 3167 O O . PRO A 1 429 ? 0.389 -0.422 19.535 1.00 64.62 429 PRO A O 1
ATOM 3170 N N . LEU A 1 430 ? -0.333 0.772 21.292 1.00 62.12 430 LEU A N 1
ATOM 3171 C CA . LEU A 1 430 ? 0.076 2.082 20.763 1.00 62.12 430 LEU A CA 1
ATOM 3172 C C . LEU A 1 430 ? 1.602 2.212 20.663 1.00 62.12 430 LEU A C 1
ATOM 3174 O O . LEU A 1 430 ? 2.136 2.656 19.642 1.00 62.12 430 LEU A O 1
ATOM 3178 N N . ALA A 1 431 ? 2.317 1.776 21.702 1.00 64.19 431 ALA A N 1
ATOM 3179 C CA . ALA A 1 431 ? 3.777 1.764 21.689 1.00 64.19 431 ALA A CA 1
ATOM 3180 C C . ALA A 1 431 ? 4.317 0.794 20.622 1.00 64.19 431 ALA A C 1
ATOM 3182 O O . ALA A 1 431 ? 5.198 1.149 19.835 1.00 64.19 431 ALA A O 1
ATOM 3183 N N . LEU A 1 432 ? 3.745 -0.413 20.544 1.00 67.50 432 LEU A N 1
ATOM 3184 C CA . LEU A 1 432 ? 4.189 -1.450 19.610 1.00 67.50 432 LEU A CA 1
ATOM 3185 C C . LEU A 1 432 ? 3.889 -1.099 18.144 1.00 67.50 432 LEU A C 1
ATOM 3187 O O . LEU A 1 432 ? 4.753 -1.306 17.292 1.00 67.50 432 LEU A O 1
ATOM 3191 N N . THR A 1 433 ? 2.723 -0.515 17.840 1.00 66.44 433 THR A N 1
ATOM 3192 C CA . THR A 1 433 ? 2.372 -0.030 16.486 1.00 66.44 433 THR A CA 1
ATOM 3193 C C . THR A 1 433 ? 3.314 1.062 15.997 1.00 66.44 433 THR A C 1
ATOM 3195 O O . THR A 1 433 ? 3.782 1.000 14.860 1.00 66.44 433 THR A O 1
ATOM 3198 N N . SER A 1 434 ? 3.662 2.015 16.860 1.00 60.62 434 SER A N 1
ATOM 3199 C CA . SER A 1 434 ? 4.591 3.100 16.524 1.00 60.62 434 SER A CA 1
ATOM 3200 C C . SER A 1 434 ? 5.997 2.573 16.219 1.00 60.62 434 SER A C 1
ATOM 3202 O O . SER A 1 434 ? 6.577 2.891 15.178 1.00 60.62 434 SER A O 1
ATOM 3204 N N . VAL A 1 435 ? 6.529 1.695 17.078 1.00 67.06 435 VAL A N 1
ATOM 3205 C CA . VAL A 1 435 ? 7.834 1.041 16.864 1.00 67.06 435 VAL A CA 1
ATOM 3206 C C . VAL A 1 435 ? 7.823 0.227 15.571 1.00 67.06 435 VAL A C 1
ATOM 3208 O O . VAL A 1 435 ? 8.773 0.272 14.782 1.00 67.06 435 VAL A O 1
ATOM 3211 N N . ALA A 1 436 ? 6.726 -0.478 15.310 1.00 67.06 436 ALA A N 1
ATOM 3212 C CA . ALA A 1 436 ? 6.591 -1.295 14.125 1.00 67.06 436 ALA A CA 1
ATOM 3213 C C . ALA A 1 436 ? 6.519 -0.493 12.823 1.00 67.06 436 ALA A C 1
ATOM 3215 O O . ALA A 1 436 ? 7.124 -0.880 11.818 1.00 67.06 436 ALA A O 1
ATOM 3216 N N . ALA A 1 437 ? 5.808 0.632 12.836 1.00 63.47 437 ALA A N 1
ATOM 3217 C CA . ALA A 1 437 ? 5.721 1.548 11.709 1.00 63.47 437 ALA A CA 1
ATOM 3218 C C . ALA A 1 437 ? 7.111 2.077 11.327 1.00 63.47 437 ALA A C 1
ATOM 3220 O O . ALA A 1 437 ? 7.510 2.013 10.158 1.00 63.47 437 ALA A O 1
ATOM 3221 N N . VAL A 1 438 ? 7.885 2.522 12.324 1.00 63.62 438 VAL A N 1
ATOM 3222 C CA . VAL A 1 438 ? 9.251 3.027 12.131 1.00 63.62 438 VAL A CA 1
ATOM 3223 C C . VAL A 1 438 ? 10.160 1.927 11.586 1.00 63.62 438 VAL A C 1
ATOM 3225 O O . VAL A 1 438 ? 10.811 2.119 10.558 1.00 63.62 438 VAL A O 1
ATOM 3228 N N . LEU A 1 439 ? 10.164 0.746 12.211 1.00 66.31 439 LEU A N 1
ATOM 3229 C CA . LEU A 1 439 ? 10.993 -0.378 11.769 1.00 66.31 439 LEU A CA 1
ATOM 3230 C C . LEU A 1 439 ? 10.627 -0.846 10.359 1.00 66.31 439 LEU A C 1
ATOM 3232 O O . LEU A 1 439 ? 11.517 -1.049 9.536 1.00 66.31 439 LEU A O 1
ATOM 3236 N N . THR A 1 440 ? 9.336 -0.962 10.042 1.00 65.62 440 THR A N 1
ATOM 3237 C CA . THR A 1 440 ? 8.870 -1.335 8.698 1.00 6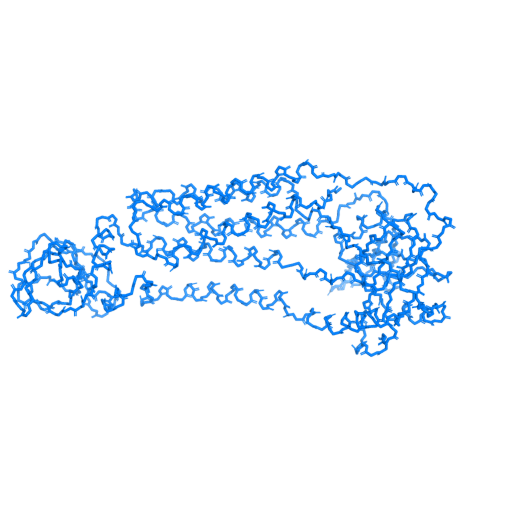5.62 440 THR A CA 1
ATOM 3238 C C . THR A 1 440 ? 9.345 -0.321 7.665 1.00 65.62 440 THR A C 1
ATOM 3240 O O . THR A 1 440 ? 9.907 -0.709 6.642 1.00 65.62 440 THR A O 1
ATOM 3243 N N . THR A 1 441 ? 9.199 0.974 7.951 1.00 62.66 441 THR A N 1
ATOM 3244 C CA . THR A 1 441 ? 9.642 2.049 7.055 1.00 62.66 441 THR A CA 1
ATOM 3245 C C . THR A 1 441 ? 11.149 1.986 6.823 1.00 62.66 441 THR A C 1
ATOM 3247 O O . THR A 1 441 ? 11.590 1.999 5.676 1.00 62.66 441 THR A O 1
ATOM 3250 N N . VAL A 1 442 ? 11.951 1.822 7.880 1.00 65.88 442 VAL A N 1
ATOM 3251 C CA . VAL A 1 442 ? 13.416 1.712 7.779 1.00 65.88 442 VAL A CA 1
ATOM 3252 C C . VAL A 1 442 ? 13.834 0.475 6.983 1.00 65.88 442 VAL A C 1
ATOM 3254 O O . VAL A 1 442 ? 14.709 0.562 6.118 1.00 65.88 442 VAL A O 1
ATOM 3257 N N . LEU A 1 443 ? 13.216 -0.678 7.247 1.00 66.38 443 LEU A N 1
ATOM 3258 C CA . LEU A 1 443 ? 13.542 -1.935 6.576 1.00 66.38 443 LEU A CA 1
ATOM 3259 C C . LEU A 1 443 ? 13.144 -1.915 5.093 1.00 66.38 443 LEU A C 1
ATOM 3261 O O . LEU A 1 443 ? 13.909 -2.389 4.250 1.00 66.38 443 LEU A O 1
ATOM 3265 N N . VAL A 1 444 ? 11.981 -1.347 4.761 1.00 63.97 444 VAL A N 1
ATOM 3266 C CA . VAL A 1 444 ? 11.486 -1.237 3.380 1.00 63.97 444 VAL A CA 1
ATOM 3267 C C . VAL A 1 444 ? 12.261 -0.171 2.602 1.00 63.97 444 VAL A C 1
ATOM 3269 O O . VAL A 1 444 ? 12.699 -0.448 1.486 1.00 63.97 444 VAL A O 1
ATOM 3272 N N . ALA A 1 445 ? 12.517 1.002 3.190 1.00 59.66 445 ALA A N 1
ATOM 3273 C CA . ALA A 1 445 ? 13.289 2.069 2.549 1.00 59.66 445 ALA A CA 1
ATOM 3274 C C . ALA A 1 445 ? 14.743 1.645 2.286 1.00 59.66 445 ALA A C 1
ATOM 3276 O O . ALA A 1 445 ? 15.267 1.854 1.193 1.00 59.66 445 ALA A O 1
ATOM 3277 N N . ARG A 1 446 ? 15.402 0.969 3.241 1.00 59.91 446 ARG A N 1
ATOM 3278 C CA . ARG A 1 446 ? 16.762 0.440 3.020 1.00 59.91 446 ARG A CA 1
ATOM 3279 C C . ARG A 1 446 ? 16.809 -0.639 1.943 1.00 59.91 446 ARG A C 1
ATOM 3281 O O . ARG A 1 446 ? 17.780 -0.679 1.190 1.00 59.91 446 ARG A O 1
ATOM 3288 N N . ALA A 1 447 ? 15.794 -1.499 1.859 1.00 58.16 447 ALA A N 1
ATOM 3289 C CA . ALA A 1 447 ? 15.701 -2.492 0.789 1.00 58.16 447 ALA A CA 1
ATOM 3290 C C . ALA A 1 447 ? 15.544 -1.831 -0.593 1.00 58.16 447 ALA A C 1
ATOM 3292 O O . ALA A 1 447 ? 16.088 -2.337 -1.568 1.00 58.16 447 ALA A O 1
ATOM 3293 N N . TRP A 1 448 ? 14.881 -0.674 -0.654 1.00 53.00 448 TRP A N 1
ATOM 3294 C CA . TRP A 1 448 ? 14.698 0.107 -1.878 1.00 53.00 448 TRP A CA 1
ATOM 3295 C C . TRP A 1 448 ? 15.985 0.767 -2.393 1.00 53.00 448 TRP A C 1
ATOM 3297 O O . TRP A 1 448 ? 16.150 0.953 -3.594 1.00 53.00 448 TRP A O 1
ATOM 3307 N N . HIS A 1 449 ? 16.908 1.121 -1.493 1.00 50.03 449 HIS A N 1
ATOM 3308 C CA . HIS A 1 449 ? 18.113 1.885 -1.838 1.00 50.03 449 HIS A CA 1
ATOM 3309 C C . HIS A 1 449 ? 19.378 1.046 -2.066 1.00 50.03 449 HIS A C 1
ATOM 3311 O O . HIS A 1 449 ? 20.360 1.566 -2.597 1.00 50.03 449 HIS A O 1
ATOM 3317 N N . ARG A 1 450 ? 19.407 -0.236 -1.677 1.00 52.16 450 ARG A N 1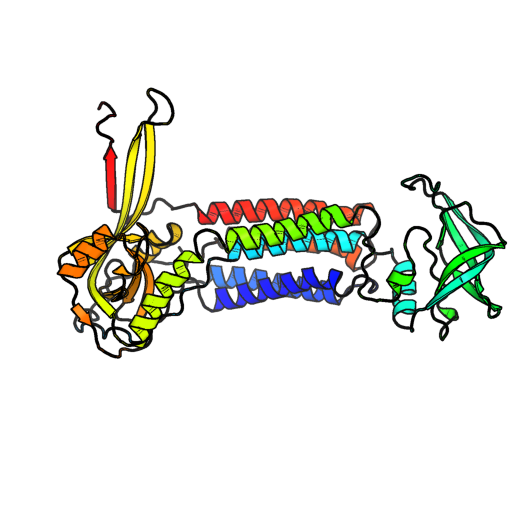
ATOM 3318 C CA . ARG A 1 450 ? 20.604 -1.074 -1.854 1.00 52.16 450 ARG A CA 1
ATOM 3319 C C . ARG A 1 450 ? 20.712 -1.606 -3.285 1.00 52.16 450 ARG A C 1
ATOM 3321 O O . ARG A 1 450 ? 20.157 -2.651 -3.606 1.00 52.16 450 ARG A O 1
ATOM 3328 N N . THR A 1 451 ? 21.526 -0.950 -4.109 1.00 50.56 451 THR A N 1
ATOM 3329 C CA . THR A 1 451 ? 22.164 -1.597 -5.264 1.00 50.56 451 THR A CA 1
ATOM 3330 C C . THR A 1 451 ? 23.276 -2.502 -4.742 1.00 50.56 451 THR A C 1
ATOM 3332 O O . THR A 1 451 ? 24.284 -2.008 -4.236 1.00 50.56 451 THR A O 1
ATOM 3335 N N . LEU A 1 452 ? 23.083 -3.821 -4.791 1.00 45.78 452 LEU A N 1
ATOM 3336 C CA . LEU A 1 452 ? 24.154 -4.761 -4.461 1.00 45.78 452 LEU A CA 1
ATOM 3337 C C . LEU A 1 452 ? 25.286 -4.614 -5.497 1.00 45.78 452 LEU A C 1
ATOM 3339 O O . LEU A 1 452 ? 24.990 -4.557 -6.694 1.00 45.78 452 LEU A O 1
ATOM 3343 N N . PRO A 1 453 ? 26.563 -4.565 -5.079 1.00 43.94 453 PRO A N 1
ATOM 3344 C CA . PRO A 1 453 ? 27.680 -4.704 -6.000 1.00 43.94 453 PRO A CA 1
ATOM 3345 C C . PRO A 1 453 ? 27.676 -6.150 -6.501 1.00 43.94 453 PRO A C 1
ATOM 3347 O O . PRO A 1 453 ? 28.034 -7.072 -5.776 1.00 43.94 453 PRO A O 1
ATOM 3350 N N . LEU A 1 454 ? 27.197 -6.354 -7.720 1.00 47.97 454 LEU A N 1
ATOM 3351 C CA . LEU A 1 454 ? 27.152 -7.655 -8.380 1.00 47.97 454 LEU A CA 1
ATOM 3352 C C . LEU A 1 454 ? 27.970 -7.581 -9.682 1.00 47.97 454 LEU A C 1
ATOM 3354 O O . LEU A 1 454 ? 28.132 -6.486 -10.226 1.00 47.97 454 LEU A O 1
ATOM 3358 N N . PRO A 1 455 ? 28.541 -8.697 -10.163 1.00 47.91 455 PRO A N 1
ATOM 3359 C CA . PRO A 1 455 ? 29.201 -8.750 -11.468 1.00 47.91 455 PRO A CA 1
ATOM 3360 C C . PRO A 1 455 ? 28.194 -8.399 -12.581 1.00 47.91 455 PRO A C 1
ATOM 3362 O O . PRO A 1 455 ? 27.035 -8.796 -12.494 1.00 47.91 455 PRO A O 1
ATOM 3365 N N . GLY A 1 456 ? 28.618 -7.621 -13.585 1.00 60.53 456 GLY A N 1
ATOM 3366 C CA . GLY A 1 456 ? 27.768 -7.207 -14.721 1.00 60.53 456 GLY A CA 1
ATOM 3367 C C . GLY A 1 456 ? 27.605 -5.697 -14.934 1.00 60.53 456 GLY A C 1
ATOM 3368 O O . GLY A 1 456 ? 26.935 -5.290 -15.874 1.00 60.53 456 GLY A O 1
ATOM 3369 N N . TRP A 1 457 ? 28.213 -4.856 -14.092 1.00 75.12 457 TRP A N 1
ATOM 3370 C CA . TRP A 1 457 ? 28.256 -3.409 -14.326 1.00 75.12 457 TRP A CA 1
ATOM 3371 C C . TRP A 1 457 ? 29.391 -3.028 -15.268 1.00 75.12 457 TRP A C 1
ATOM 3373 O O . TRP A 1 457 ? 30.556 -3.286 -14.956 1.00 75.12 457 TRP A O 1
ATOM 3383 N N . GLU A 1 458 ? 29.078 -2.279 -16.320 1.00 82.88 458 GLU A N 1
ATOM 3384 C CA . GLU A 1 458 ? 30.081 -1.458 -16.982 1.00 82.88 458 GLU A CA 1
ATOM 3385 C C . GLU A 1 458 ? 30.425 -0.285 -16.053 1.00 82.88 458 GLU A C 1
ATOM 3387 O O . GLU A 1 458 ? 29.601 0.597 -15.782 1.00 82.88 458 GLU A O 1
ATOM 3392 N N . ARG A 1 459 ? 31.639 -0.299 -15.495 1.00 82.50 459 ARG A N 1
ATOM 3393 C CA . ARG A 1 459 ? 32.103 0.752 -14.587 1.00 82.50 459 ARG A CA 1
ATOM 3394 C C . ARG A 1 459 ? 32.752 1.868 -15.386 1.00 82.50 459 ARG A C 1
ATOM 3396 O O . ARG A 1 459 ? 33.787 1.666 -16.009 1.00 82.50 459 ARG A O 1
ATOM 3403 N N . ARG A 1 460 ? 32.189 3.068 -15.284 1.00 86.88 460 ARG A N 1
ATOM 3404 C CA . ARG A 1 460 ? 32.779 4.291 -15.831 1.00 86.88 460 ARG A CA 1
ATOM 3405 C C . ARG A 1 460 ? 33.218 5.188 -14.682 1.00 86.88 460 ARG A C 1
ATOM 3407 O O . ARG A 1 460 ? 32.437 5.500 -13.787 1.00 86.88 460 ARG A O 1
ATOM 3414 N N . THR A 1 461 ? 34.464 5.631 -14.697 1.00 84.38 461 THR A N 1
ATOM 3415 C CA . THR A 1 461 ? 34.961 6.631 -13.749 1.00 84.38 461 THR A CA 1
ATOM 3416 C C . THR A 1 461 ? 35.237 7.922 -14.498 1.00 84.38 461 THR A C 1
ATOM 3418 O O . THR A 1 461 ? 35.724 7.929 -15.624 1.00 84.38 461 THR A O 1
ATOM 3421 N N . SER A 1 462 ? 34.856 9.046 -13.902 1.00 86.69 462 SER A N 1
ATOM 3422 C CA . SER A 1 462 ? 35.170 10.363 -14.453 1.00 86.69 462 SER A CA 1
ATOM 3423 C C . SER A 1 462 ? 35.431 11.340 -13.320 1.00 86.69 462 SER A C 1
ATOM 3425 O O . SER A 1 462 ? 34.834 11.228 -12.251 1.00 86.69 462 SER A O 1
ATOM 3427 N N . ARG A 1 463 ? 36.311 12.307 -13.553 1.00 84.94 463 ARG A N 1
ATOM 3428 C CA . ARG A 1 463 ? 36.694 13.319 -12.568 1.00 84.94 463 ARG A CA 1
ATOM 3429 C C . ARG A 1 463 ? 36.433 14.698 -13.150 1.00 84.94 463 ARG A C 1
ATOM 3431 O O . ARG A 1 463 ? 36.657 14.919 -14.339 1.00 84.94 463 ARG A O 1
ATOM 3438 N N . ASP A 1 464 ? 35.942 15.609 -12.323 1.00 82.94 464 ASP A N 1
ATOM 3439 C CA . ASP A 1 464 ? 35.894 17.024 -12.667 1.00 82.94 464 ASP A CA 1
ATOM 3440 C C . ASP A 1 464 ? 37.327 17.535 -12.888 1.00 82.94 464 ASP A C 1
ATOM 3442 O O . ASP A 1 464 ? 38.228 17.261 -12.091 1.00 82.94 464 ASP A O 1
ATOM 3446 N N . ARG A 1 465 ? 37.536 18.287 -13.976 1.00 84.38 465 ARG A N 1
ATOM 3447 C CA . ARG A 1 465 ? 38.842 18.850 -14.359 1.00 84.38 465 ARG A CA 1
ATOM 3448 C C . ARG A 1 465 ? 39.443 19.741 -13.267 1.00 84.38 465 ARG A C 1
ATOM 3450 O O . ARG A 1 465 ? 40.643 19.976 -13.275 1.00 84.38 465 ARG A O 1
ATOM 3457 N N . ARG A 1 466 ? 38.620 20.234 -12.336 1.00 80.94 466 ARG A N 1
ATOM 3458 C CA . ARG A 1 466 ? 39.029 21.098 -11.216 1.00 80.94 466 ARG A CA 1
ATOM 3459 C C . ARG A 1 466 ? 39.689 20.354 -10.053 1.00 80.94 466 ARG A C 1
ATOM 3461 O O . ARG A 1 466 ? 40.157 21.004 -9.124 1.00 80.94 466 ARG A O 1
ATOM 3468 N N . ILE A 1 467 ? 39.694 19.021 -10.055 1.00 75.69 467 ILE A N 1
ATOM 3469 C CA . ILE A 1 467 ? 40.260 18.232 -8.959 1.00 75.69 467 ILE A CA 1
ATOM 3470 C C . ILE A 1 467 ? 41.677 17.774 -9.365 1.00 75.69 467 ILE A C 1
ATOM 3472 O O . ILE A 1 467 ? 41.785 16.963 -10.287 1.00 75.69 467 ILE A O 1
ATOM 3476 N N . PRO A 1 468 ? 42.749 18.253 -8.700 1.00 73.62 468 PRO A N 1
ATOM 3477 C CA . PRO A 1 468 ? 44.139 17.930 -9.055 1.00 73.62 468 PRO A CA 1
ATOM 3478 C C . PRO A 1 468 ? 44.429 16.441 -8.848 1.00 73.62 468 PRO A C 1
ATOM 3480 O O . PRO A 1 468 ? 43.845 15.867 -7.932 1.00 73.62 468 PRO A O 1
ATOM 3483 N N . VAL A 1 469 ? 45.261 15.839 -9.714 1.00 69.06 469 VAL A N 1
ATOM 3484 C CA . VAL A 1 469 ? 45.500 14.379 -9.813 1.00 69.06 469 VAL A CA 1
ATOM 3485 C C . VAL A 1 469 ? 45.869 13.761 -8.478 1.00 69.06 469 VAL A C 1
ATOM 3487 O O . VAL A 1 469 ? 46.853 14.224 -7.869 1.00 69.06 469 VAL A O 1
#

Radius of gyration: 31.42 Å; chains: 1; bounding box: 88×44×84 Å

Sequence (469 aa):
MRRSTDWTRRWGRAALICVAAVVLLPVVRFTAAAPRVDMLVAMSVALVCGLGWVGATRRAPVLEPGPPTSGLDEELPSIPSALPRPFPVPLGPAFALVLAATAIASAFLVGLRPDGTQGEVLDAIQRAQPQVSTGTVVQVGDREHTGVGKGKRGAYYFADLRVELADGTVLAVDRGIVGSSPQEGMYVRVLHAPGRPGLGGWVDDGVDLSSYLSPWYVPLEGGTLVPFAVLLLVACWATVCIVNPGQVSQYGPRRLLAEDAAAGEVNAGYVDRLTAVHKAHTTVGGRAGSTKVVDRVWLSAEVDDVSAIELCVDRADVLALSTEFGETTGWLVWARRWSMVNGEGPVPAVFVAPDGQSFTCSVPRSDIRRLAGAAQEATTPGTAARPWKGICRTSPGTRLTVVGLYAMIGASLLPALTGNAGHLTGYLPLALTSVAAVLTTVLVARAWHRTLPLPGWERRTSRDRRIPV

pLDDT: mean 75.08, std 13.61, range [42.03, 96.88]